Protein AF-A0A370XCF6-F1 (afdb_monomer)

Mean predicted aligned error: 7.12 Å

Foldseek 3Di:
DDDDDDDDDDDPDDDPPPPPPDDPPDDPDPQPFFDVVVVVLVVLQVPDDPPDQAKAKDWPPPDFAWAFAQADQAAQRAALQASQTKTKMKIKGPAQQFFAAQFFWCDPPDFAQADVVCLVVLHARLRGNFKFKFKQFWWQHRSNDIRHGRRGCNNQWGGKFWFAAPDRMIMIMIIHGDSIGGDPPDFKMKMKMWGQTPVRHIYIDIHIHGHDHVDRGQQRQFAALVLAPDAADQDAPPQAWAKDKPPPPPATAWAFFDPDLVQARRFHSFGKTKIKTWNPVQLGQHADQQCADPVRHHPDPVADGRWLAACVQQDFDVHLGAARSRGRNKFKFKQFWWQANVRTIGGGPDGPNNQWTGKGWIQDPVRIIMIMIMHTRSTGTDDDPPDFKMKMKMKGAGSVRHMDIDIDIYGHDPRNGRCVRHHHRDDDD

Solvent-accessible surface area (backbone atoms only — not comparable to full-atom values): 21598 Å² total; per-residue (Å²): 134,83,92,80,89,81,90,89,84,83,80,91,75,82,79,81,77,79,78,78,73,87,66,79,93,71,77,87,65,88,39,90,50,20,57,53,36,50,53,49,50,56,53,56,47,72,70,61,55,96,84,59,64,47,42,47,43,40,67,72,25,63,55,76,66,20,26,33,25,30,20,63,17,38,84,75,42,46,27,61,43,2,16,14,31,31,42,28,38,45,37,33,32,68,36,76,64,43,44,44,34,48,43,20,25,70,49,90,94,46,65,29,48,46,33,65,69,36,32,76,63,58,37,64,14,70,38,32,60,34,41,39,27,33,32,76,48,43,39,19,32,45,72,7,50,72,45,61,49,27,43,33,48,37,4,62,25,34,31,25,16,24,36,47,28,79,75,60,17,36,36,40,35,38,38,23,48,37,35,39,5,40,59,92,85,59,53,64,44,42,41,39,41,38,40,37,38,76,82,71,34,42,25,56,32,75,41,55,33,40,40,40,72,92,38,60,12,17,46,65,74,32,42,52,31,89,67,48,61,79,79,56,49,87,62,67,72,87,65,25,29,54,40,45,66,68,35,61,57,85,81,32,16,37,26,34,14,45,90,60,92,81,35,30,66,68,41,10,7,20,33,33,38,36,42,38,33,32,27,79,77,70,61,35,53,26,30,24,28,36,13,45,44,99,86,73,41,40,92,42,93,89,47,64,73,33,33,32,55,27,67,88,23,42,43,44,96,97,39,90,42,50,60,11,74,28,35,39,22,42,37,28,29,36,76,42,28,38,35,38,51,90,69,49,62,33,59,49,66,43,56,50,38,11,64,25,31,33,22,11,26,35,30,40,83,88,70,31,46,33,42,36,37,30,31,37,42,32,26,15,54,53,70,58,92,91,62,62,62,47,42,41,41,42,21,37,18,30,40,78,62,30,10,16,53,36,76,50,76,32,38,64,37,92,45,50,21,16,47,75,70,35,35,73,44,74,82,86,129

Nearest PDB structures (foldseek):
  2vr3-assembly1_A  TM=1.656E-01  e=4.252E-04  Staphylococcus aureus
  6tpb-assembly1_A  TM=4.721E-01  e=6.795E-01  Pseudomonas fluorescens
  6vft-assembly1_A  TM=1.229E-01  e=3.222E-04  Homo sapiens
  5wtb-assembly4_C  TM=1.420E-01  e=1.847E-02  Staphylococcus aureus subsp. aureus Mu50
  6vfu-assembly2_B-2  TM=9.623E-02  e=3.600E-04  Homo sapiens

Radius of gyration: 21.75 Å; Cα contacts (8 Å, |Δi|>4): 1245; chains: 1; bounding box: 59×74×56 Å

Structure (mmCIF, N/CA/C/O backbone):
data_AF-A0A370XCF6-F1
#
_entry.id   AF-A0A370XCF6-F1
#
loop_
_atom_site.group_PDB
_atom_site.id
_atom_site.type_symbol
_atom_site.label_atom_id
_atom_site.label_alt_id
_atom_site.label_comp_id
_atom_site.label_asym_id
_atom_site.label_entity_id
_atom_site.label_seq_id
_atom_site.pdbx_PDB_ins_code
_atom_site.Cartn_x
_atom_site.Cartn_y
_atom_site.Cartn_z
_atom_site.occupancy
_atom_site.B_iso_or_equiv
_atom_site.auth_seq_id
_atom_site.auth_comp_id
_atom_site.auth_asym_id
_atom_site.auth_atom_id
_atom_site.pdbx_PDB_model_num
ATOM 1 N N . MET A 1 1 ? -35.405 -48.570 -10.529 1.00 32.50 1 MET A N 1
ATOM 2 C CA . MET A 1 1 ? -34.490 -49.672 -10.897 1.00 32.50 1 MET A CA 1
ATOM 3 C C . MET A 1 1 ? -33.506 -49.149 -11.932 1.00 32.50 1 MET A C 1
ATOM 5 O O . MET A 1 1 ? -33.969 -48.695 -12.963 1.00 32.50 1 MET A O 1
ATOM 9 N N . SER A 1 2 ? -32.207 -49.223 -11.607 1.00 31.92 2 SER A N 1
ATOM 10 C CA . SER A 1 2 ? -31.004 -49.101 -12.465 1.00 31.92 2 SER A CA 1
ATOM 11 C C . SER A 1 2 ? -30.822 -47.799 -13.277 1.00 31.92 2 SER A C 1
ATOM 13 O O . SER A 1 2 ? -31.552 -47.568 -14.227 1.00 31.92 2 SER A O 1
ATOM 15 N N . CYS A 1 3 ? -29.972 -46.832 -12.903 1.00 25.83 3 CYS A N 1
ATOM 16 C CA . CYS A 1 3 ? -28.501 -46.822 -12.750 1.00 25.83 3 CYS A CA 1
ATOM 17 C C . CYS A 1 3 ? -27.711 -46.914 -14.078 1.00 25.83 3 CYS A C 1
ATOM 19 O O . CYS A 1 3 ? -27.635 -47.992 -14.666 1.00 25.83 3 CYS A O 1
ATOM 21 N N . LYS A 1 4 ? -27.117 -45.774 -14.494 1.00 31.11 4 LYS A N 1
ATOM 22 C CA . LYS A 1 4 ? -25.750 -45.545 -15.047 1.00 31.11 4 LYS A CA 1
ATOM 23 C C . LYS A 1 4 ? -25.646 -44.051 -15.479 1.00 31.11 4 LYS A C 1
ATOM 25 O O . LYS A 1 4 ? -26.421 -43.650 -16.336 1.00 31.11 4 LYS A O 1
ATOM 30 N N . ASN A 1 5 ? -24.946 -43.128 -14.791 1.00 29.11 5 ASN A N 1
ATOM 31 C CA . ASN A 1 5 ? -23.480 -42.891 -14.711 1.00 29.11 5 ASN A CA 1
ATOM 32 C C . ASN A 1 5 ? -22.819 -42.761 -16.107 1.00 29.11 5 ASN A C 1
ATOM 34 O O . ASN A 1 5 ? -23.040 -43.646 -16.923 1.00 29.11 5 ASN A O 1
ATOM 38 N N . THR A 1 6 ? -21.979 -41.788 -16.499 1.00 29.38 6 THR A N 1
ATOM 39 C CA . THR A 1 6 ? -21.300 -40.612 -15.898 1.00 29.38 6 THR A CA 1
ATOM 40 C C . THR A 1 6 ? -20.616 -39.843 -17.065 1.00 29.38 6 THR A C 1
ATOM 42 O O . THR A 1 6 ? -20.454 -40.408 -18.144 1.00 29.38 6 THR A O 1
ATOM 45 N N . CYS A 1 7 ? -20.099 -38.634 -16.801 1.00 24.84 7 CYS A N 1
ATOM 46 C CA . CYS A 1 7 ? -18.993 -37.940 -17.498 1.00 24.84 7 CYS A CA 1
ATOM 47 C C . CYS A 1 7 ? -19.257 -37.207 -18.828 1.00 24.84 7 CYS A C 1
ATOM 49 O O . CYS A 1 7 ? -19.302 -37.816 -19.893 1.00 24.84 7 CYS A O 1
ATOM 51 N N . ARG A 1 8 ? -19.193 -35.866 -18.771 1.00 26.69 8 ARG A N 1
ATOM 52 C CA . ARG A 1 8 ? -18.144 -35.052 -19.429 1.00 26.69 8 ARG A CA 1
ATOM 53 C C . ARG A 1 8 ? -18.252 -33.588 -18.976 1.00 26.69 8 ARG A C 1
ATOM 55 O O . ARG A 1 8 ? -18.996 -32.802 -19.544 1.00 26.69 8 ARG A O 1
ATOM 62 N N . ALA A 1 9 ? -17.485 -33.247 -17.948 1.00 32.09 9 ALA A N 1
ATOM 63 C CA . ALA A 1 9 ? -17.062 -31.885 -17.653 1.00 32.09 9 ALA A CA 1
ATOM 64 C C . ALA A 1 9 ? -15.545 -31.959 -17.478 1.00 32.09 9 ALA A C 1
ATOM 66 O O . ALA A 1 9 ? -15.084 -32.663 -16.586 1.00 32.09 9 ALA A O 1
ATOM 67 N N . LEU A 1 10 ? -14.784 -31.338 -18.378 1.00 28.09 10 LEU A N 1
ATOM 68 C CA . LEU A 1 10 ? -13.344 -31.133 -18.232 1.00 28.09 10 LEU A CA 1
ATOM 69 C C . LEU A 1 10 ? -12.886 -30.018 -19.183 1.00 28.09 10 LEU A C 1
ATOM 71 O O . LEU A 1 10 ? -13.130 -30.086 -20.385 1.00 28.09 10 LEU A O 1
ATOM 75 N N . LEU A 1 11 ? -12.154 -29.079 -18.578 1.00 27.91 11 LEU A N 1
ATOM 76 C CA . LEU A 1 11 ? -11.027 -28.316 -19.126 1.00 27.91 11 LEU A CA 1
ATOM 77 C C . LEU A 1 11 ? -11.339 -27.159 -20.084 1.00 27.91 11 LEU A C 1
ATOM 79 O O . LEU A 1 11 ? -11.190 -27.267 -21.296 1.00 27.91 11 LEU A O 1
ATOM 83 N N . GLY A 1 12 ? -11.612 -25.995 -19.490 1.00 27.09 12 GLY A N 1
ATOM 84 C CA . GLY A 1 12 ? -11.081 -24.735 -20.009 1.00 27.09 12 GLY A CA 1
ATOM 85 C C . GLY A 1 12 ? -9.611 -24.633 -19.603 1.00 27.09 12 GLY A C 1
ATOM 86 O O . GLY A 1 12 ? -9.305 -24.226 -18.489 1.00 27.09 12 GLY A O 1
ATOM 87 N N . LEU A 1 13 ? -8.723 -25.106 -20.476 1.00 27.28 13 LEU A N 1
ATOM 88 C CA . LEU A 1 13 ? -7.276 -24.966 -20.352 1.00 27.28 13 LEU A CA 1
ATOM 89 C C . LEU A 1 13 ? -6.915 -23.545 -20.817 1.00 27.28 13 LEU A C 1
ATOM 91 O O . LEU A 1 13 ? -6.991 -23.254 -22.011 1.00 27.28 13 LEU A O 1
ATOM 95 N N . SER A 1 14 ? -6.570 -22.649 -19.897 1.00 30.25 14 SER A N 1
ATOM 96 C CA . SER A 1 14 ? -5.941 -21.370 -20.232 1.00 30.25 14 SER A CA 1
ATOM 97 C C . SER A 1 14 ? -4.544 -21.673 -20.775 1.00 30.25 14 SER A C 1
ATOM 99 O O . SER A 1 14 ? -3.682 -22.175 -20.055 1.00 30.25 14 SER A O 1
ATOM 101 N N . LEU A 1 15 ? -4.333 -21.436 -22.071 1.00 27.44 15 LEU A N 1
ATOM 102 C CA . LEU A 1 15 ? -3.012 -21.530 -22.682 1.00 27.44 15 LEU A CA 1
ATOM 103 C C . LEU A 1 15 ? -2.125 -20.422 -22.105 1.00 27.44 15 LEU A C 1
ATOM 105 O O . LEU A 1 15 ? -2.328 -19.247 -22.396 1.00 27.44 15 LEU A O 1
ATOM 109 N N . ILE A 1 16 ? -1.119 -20.817 -21.330 1.00 35.44 16 ILE A N 1
ATOM 110 C CA . ILE A 1 16 ? 0.043 -19.986 -21.024 1.00 35.44 16 ILE A CA 1
ATOM 111 C C . ILE A 1 16 ? 0.828 -19.841 -22.331 1.00 35.44 16 ILE A C 1
ATOM 113 O O . ILE A 1 16 ? 1.534 -20.758 -22.755 1.00 35.44 16 ILE A O 1
ATOM 117 N N . THR A 1 17 ? 0.690 -18.710 -23.014 1.00 31.92 17 THR A N 1
ATOM 118 C CA . THR A 1 17 ? 1.621 -18.337 -24.081 1.00 31.92 17 THR A CA 1
ATOM 119 C C . THR A 1 17 ? 2.907 -17.836 -23.438 1.00 31.92 17 THR A C 1
ATOM 121 O O . THR A 1 17 ? 3.006 -16.672 -23.065 1.00 31.92 17 THR A O 1
ATOM 124 N N . LEU A 1 18 ? 3.912 -18.712 -23.325 1.00 35.50 18 LEU A N 1
ATOM 125 C CA . LEU A 1 18 ? 5.298 -18.275 -23.176 1.00 35.50 18 LEU A CA 1
ATOM 126 C C . LEU A 1 18 ? 5.680 -17.494 -24.438 1.00 35.50 18 LEU A C 1
ATOM 128 O O . LEU A 1 18 ? 6.035 -18.077 -25.464 1.00 35.50 18 LEU A O 1
ATOM 132 N N . ALA A 1 19 ? 5.612 -16.168 -24.375 1.00 30.72 19 ALA A N 1
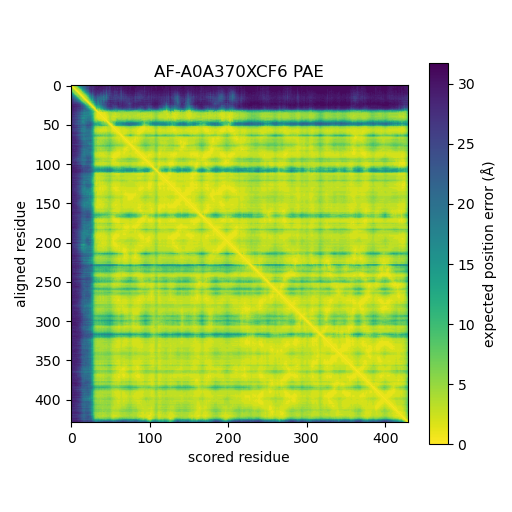ATOM 133 C CA . ALA A 1 19 ? 6.341 -15.336 -25.313 1.00 30.72 19 ALA A CA 1
ATOM 134 C C . ALA A 1 19 ? 7.835 -15.525 -25.013 1.00 30.72 19 ALA A C 1
ATOM 136 O O . ALA A 1 19 ? 8.374 -14.989 -24.046 1.00 30.72 19 ALA A O 1
ATOM 137 N N . CYS A 1 20 ? 8.512 -16.343 -25.820 1.00 26.08 20 CYS A N 1
ATOM 138 C CA . CYS A 1 20 ? 9.967 -16.370 -25.853 1.00 26.08 20 CYS A CA 1
ATOM 139 C C . CYS A 1 20 ? 10.464 -15.024 -26.390 1.00 26.08 20 CYS A C 1
ATOM 141 O O . CYS A 1 20 ? 10.702 -14.869 -27.586 1.00 26.08 20 CYS A O 1
ATOM 143 N N . SER A 1 21 ? 10.650 -14.051 -25.504 1.00 32.09 21 SER A N 1
ATOM 144 C CA . SER A 1 21 ? 11.534 -12.924 -25.766 1.00 32.09 21 SER A CA 1
ATOM 145 C C . SER A 1 21 ? 12.926 -13.505 -25.997 1.00 32.09 21 SER A C 1
ATOM 147 O O . SER A 1 21 ? 13.505 -14.126 -25.104 1.00 32.09 21 SER A O 1
ATOM 149 N N . SER A 1 22 ? 13.439 -13.376 -27.218 1.00 33.47 22 SER A N 1
ATOM 150 C CA . SER A 1 22 ? 14.774 -13.818 -27.609 1.00 33.47 22 SER A CA 1
ATOM 151 C C . SER A 1 22 ? 15.837 -13.039 -26.829 1.00 33.47 22 SER A C 1
ATOM 153 O O . SER A 1 22 ? 16.337 -12.014 -27.288 1.00 33.47 22 SER A O 1
ATOM 155 N N . ALA A 1 23 ? 16.160 -13.520 -25.632 1.00 34.22 23 ALA A N 1
ATOM 156 C CA . ALA A 1 23 ? 17.368 -13.158 -24.916 1.00 34.22 23 ALA A CA 1
ATOM 157 C C . ALA A 1 23 ? 18.551 -13.865 -25.585 1.00 34.22 23 ALA A C 1
ATOM 159 O O . ALA A 1 23 ? 18.466 -15.046 -25.928 1.00 34.22 23 ALA A O 1
ATOM 160 N N . PHE A 1 24 ? 19.639 -13.125 -25.793 1.00 30.97 24 PHE A N 1
ATOM 161 C CA . PHE A 1 24 ? 20.924 -13.683 -26.190 1.00 30.97 24 PHE A CA 1
ATOM 162 C C . PHE A 1 24 ? 21.249 -14.890 -25.299 1.00 30.97 24 PHE A C 1
ATOM 164 O O . PHE A 1 24 ? 21.340 -14.770 -24.080 1.00 30.97 24 PHE A O 1
ATOM 171 N N . ALA A 1 25 ? 21.382 -16.058 -25.927 1.00 32.22 25 ALA A N 1
ATOM 172 C CA . ALA A 1 25 ? 21.822 -17.279 -25.280 1.00 32.22 25 ALA A CA 1
ATOM 173 C C . ALA A 1 25 ? 23.298 -17.123 -24.889 1.00 32.22 25 ALA A C 1
ATOM 175 O O . ALA A 1 25 ? 24.194 -17.276 -25.716 1.00 32.22 25 ALA A O 1
ATOM 176 N N . GLY A 1 26 ? 23.528 -16.777 -23.630 1.00 30.77 26 GLY A N 1
ATOM 177 C CA . GLY A 1 26 ? 24.834 -16.718 -22.994 1.00 30.77 26 GLY A CA 1
ATOM 178 C C . GLY A 1 26 ? 24.616 -16.529 -21.502 1.00 30.77 26 GLY A C 1
ATOM 179 O O . GLY A 1 26 ? 24.301 -15.425 -21.081 1.00 30.77 26 GLY A O 1
ATOM 180 N N . ASP A 1 27 ? 24.733 -17.633 -20.764 1.00 31.02 27 ASP A N 1
ATOM 181 C CA . ASP A 1 27 ? 24.680 -17.753 -19.304 1.00 31.02 27 ASP A CA 1
ATOM 182 C C . ASP A 1 27 ? 23.349 -17.351 -18.644 1.00 31.02 27 ASP A C 1
ATOM 184 O O . ASP A 1 27 ? 23.092 -16.186 -18.359 1.00 31.02 27 ASP A O 1
ATOM 188 N N . LEU A 1 28 ? 22.504 -18.346 -18.329 1.00 36.56 28 LEU A N 1
ATOM 189 C CA . LEU A 1 28 ? 21.502 -18.170 -17.272 1.00 36.56 28 LEU A CA 1
ATOM 190 C C . LEU A 1 28 ? 22.275 -17.918 -15.967 1.00 36.56 28 LEU A C 1
ATOM 192 O O . LEU A 1 28 ? 23.004 -18.818 -15.536 1.00 36.56 28 LEU A O 1
ATOM 196 N N . PRO A 1 29 ? 22.165 -16.733 -15.340 1.00 40.91 29 PRO A N 1
ATOM 197 C CA . PRO A 1 29 ? 22.805 -16.498 -14.060 1.00 40.91 29 PRO A CA 1
ATOM 198 C C . PRO A 1 29 ? 22.211 -17.457 -13.029 1.00 40.91 29 PRO A C 1
ATOM 200 O O . PRO A 1 29 ? 20.997 -17.654 -12.974 1.00 40.91 29 PRO A O 1
ATOM 203 N N . VAL A 1 30 ? 23.067 -18.037 -12.190 1.00 45.75 30 VAL A N 1
ATOM 204 C CA . VAL A 1 30 ? 22.645 -18.642 -10.924 1.00 45.75 30 VAL A CA 1
ATOM 205 C C . VAL A 1 30 ? 22.406 -17.479 -9.958 1.00 45.75 30 VAL A C 1
ATOM 207 O O . VAL A 1 30 ? 23.226 -17.211 -9.083 1.00 45.75 30 VAL A O 1
ATOM 210 N N . ASP A 1 31 ? 21.361 -16.689 -10.197 1.00 61.31 31 ASP A N 1
ATOM 211 C CA . ASP A 1 31 ? 20.986 -15.607 -9.294 1.00 61.31 31 ASP A CA 1
ATOM 212 C C . ASP A 1 31 ? 20.287 -16.197 -8.059 1.00 61.31 31 ASP A C 1
ATOM 214 O O . ASP A 1 31 ? 19.380 -17.026 -8.142 1.00 61.31 31 ASP A O 1
ATOM 218 N N . GLY A 1 32 ? 20.779 -15.836 -6.872 1.00 64.56 32 GLY A N 1
ATOM 219 C CA . GLY A 1 32 ? 20.329 -16.436 -5.612 1.00 64.56 32 GLY A CA 1
ATOM 220 C C . GLY A 1 32 ? 18.859 -16.149 -5.298 1.00 64.56 32 GLY A C 1
ATOM 221 O O . GLY A 1 32 ? 18.241 -16.917 -4.559 1.00 64.56 32 GLY A O 1
ATOM 222 N N . VAL A 1 33 ? 18.302 -15.074 -5.872 1.00 77.81 33 VAL A N 1
ATOM 223 C CA . VAL A 1 33 ? 16.914 -14.629 -5.662 1.00 77.81 33 VAL A CA 1
ATOM 224 C C . VAL A 1 33 ? 16.214 -14.111 -6.925 1.00 77.81 33 VAL A C 1
ATOM 226 O O . VAL A 1 33 ? 15.058 -13.714 -6.822 1.00 77.81 33 VAL A O 1
ATOM 229 N N . GLY A 1 34 ? 16.867 -14.125 -8.091 1.00 83.31 34 GLY A N 1
ATOM 230 C CA . GLY A 1 34 ? 16.337 -13.563 -9.338 1.00 83.31 34 GLY A CA 1
ATOM 231 C C . GLY A 1 34 ? 15.561 -14.566 -10.204 1.00 83.31 34 GLY A C 1
ATOM 232 O O . GLY A 1 34 ? 14.697 -15.308 -9.723 1.00 83.31 34 GLY A O 1
ATOM 233 N N . ARG A 1 35 ? 15.854 -14.621 -11.507 1.00 87.19 35 ARG A N 1
ATOM 234 C CA . ARG A 1 35 ? 15.112 -15.430 -12.487 1.00 87.19 35 ARG A CA 1
ATOM 235 C C . ARG A 1 35 ? 15.110 -16.922 -12.161 1.00 87.19 35 ARG A C 1
ATOM 237 O O . ARG A 1 35 ? 14.079 -17.570 -12.344 1.00 87.19 35 ARG A O 1
ATOM 244 N N . ALA A 1 36 ? 16.229 -17.483 -11.705 1.00 86.62 36 ALA A N 1
ATOM 245 C CA . ALA A 1 36 ? 16.296 -18.899 -11.341 1.00 86.62 36 ALA A CA 1
ATOM 246 C C . ALA A 1 36 ? 15.375 -19.206 -10.151 1.00 86.62 36 ALA A C 1
ATOM 248 O O . ALA A 1 36 ? 14.719 -20.249 -10.116 1.00 86.62 36 ALA A O 1
ATOM 249 N N . THR A 1 37 ? 15.273 -18.264 -9.211 1.00 89.44 37 THR A N 1
ATOM 250 C CA . THR A 1 37 ? 14.343 -18.357 -8.083 1.00 89.44 37 THR A CA 1
ATOM 251 C C . THR A 1 37 ? 12.896 -18.258 -8.538 1.00 89.44 37 THR A C 1
ATOM 253 O O . THR A 1 37 ? 12.097 -19.081 -8.103 1.00 89.44 37 THR A O 1
ATOM 256 N N . LEU A 1 38 ? 12.554 -17.342 -9.449 1.00 89.62 38 LEU A N 1
ATOM 257 C CA . LEU A 1 38 ? 11.206 -17.281 -10.021 1.00 89.62 38 LEU A CA 1
ATOM 258 C C . LEU A 1 38 ? 10.803 -18.621 -10.652 1.00 89.62 38 LEU A C 1
ATOM 260 O O . LEU A 1 38 ? 9.737 -19.140 -10.339 1.00 89.62 38 LEU A O 1
ATOM 264 N N . VAL A 1 39 ? 11.661 -19.212 -11.491 1.00 89.06 39 VAL A N 1
ATOM 265 C CA . VAL A 1 39 ? 11.379 -20.518 -12.116 1.00 89.06 39 VAL A CA 1
ATOM 266 C C . VAL A 1 39 ? 11.145 -21.592 -11.054 1.00 89.06 39 VAL A C 1
ATOM 268 O O . VAL A 1 39 ? 10.137 -22.288 -11.117 1.00 89.06 39 VAL A O 1
ATOM 271 N N . ARG A 1 40 ? 12.012 -21.669 -10.036 1.00 90.50 40 ARG A N 1
ATOM 272 C CA . ARG A 1 40 ? 11.845 -22.614 -8.923 1.00 90.50 40 ARG A CA 1
ATOM 273 C C . ARG A 1 40 ? 10.518 -22.410 -8.190 1.00 90.50 40 ARG A C 1
ATOM 275 O O . ARG A 1 40 ? 9.825 -23.382 -7.937 1.00 90.50 40 ARG A O 1
ATOM 282 N N . LEU A 1 41 ? 10.152 -21.170 -7.863 1.00 90.25 41 LEU A N 1
ATOM 283 C CA . LEU A 1 41 ? 8.898 -20.861 -7.164 1.00 90.25 41 LEU A CA 1
ATOM 284 C C . LEU A 1 41 ? 7.672 -21.267 -7.992 1.00 90.25 41 LEU A C 1
ATOM 286 O O . LEU A 1 41 ? 6.709 -21.807 -7.445 1.00 90.25 41 LEU A O 1
ATOM 290 N N . LEU A 1 42 ? 7.712 -21.036 -9.307 1.00 89.06 42 LEU A N 1
ATOM 291 C CA . LEU A 1 42 ? 6.653 -21.464 -10.217 1.00 89.06 42 LEU A CA 1
ATOM 292 C C . LEU A 1 42 ? 6.562 -22.992 -10.274 1.00 89.06 42 LEU A C 1
ATOM 294 O O . LEU A 1 42 ? 5.460 -23.520 -10.147 1.00 89.06 42 LEU A O 1
ATOM 298 N N . ASP A 1 43 ? 7.683 -23.703 -10.384 1.00 88.56 43 ASP A N 1
ATOM 299 C CA . ASP A 1 43 ? 7.705 -25.170 -10.380 1.00 88.56 43 ASP A CA 1
ATOM 300 C C . ASP A 1 43 ? 7.199 -25.741 -9.043 1.00 88.56 43 ASP A C 1
ATOM 302 O O . ASP A 1 43 ? 6.307 -26.592 -9.030 1.00 88.56 43 ASP A O 1
ATOM 306 N N . ASP A 1 44 ? 7.685 -25.221 -7.912 1.00 85.62 44 ASP A N 1
ATOM 307 C CA . ASP A 1 44 ? 7.286 -25.645 -6.564 1.00 85.62 44 ASP A CA 1
ATOM 308 C C . ASP A 1 44 ? 5.783 -25.441 -6.324 1.00 85.62 44 ASP A C 1
ATOM 310 O O . ASP A 1 44 ? 5.143 -26.255 -5.657 1.00 85.62 44 ASP A O 1
ATOM 314 N N . SER A 1 45 ? 5.181 -24.396 -6.905 1.00 84.50 45 SER A N 1
ATOM 315 C CA . SER A 1 45 ? 3.732 -24.164 -6.823 1.00 84.50 45 SER A CA 1
ATOM 316 C C . SER A 1 45 ? 2.899 -25.257 -7.511 1.00 84.50 45 SER A C 1
ATOM 318 O O . SER A 1 45 ? 1.770 -25.517 -7.097 1.00 84.50 45 SER A O 1
ATOM 320 N N . GLN A 1 46 ? 3.447 -25.936 -8.527 1.00 83.12 46 GLN A N 1
ATOM 321 C CA . GLN A 1 46 ? 2.749 -26.979 -9.292 1.00 83.12 46 GLN A CA 1
ATOM 322 C C . GLN A 1 46 ? 2.816 -28.364 -8.632 1.00 83.12 46 GLN A C 1
ATOM 324 O O . GLN A 1 46 ? 2.019 -29.242 -8.962 1.00 83.12 46 GLN A O 1
ATOM 329 N N . VAL A 1 47 ? 3.772 -28.585 -7.723 1.00 80.12 47 VAL A N 1
ATOM 330 C CA . VAL A 1 47 ? 4.056 -29.903 -7.118 1.00 80.12 47 VAL A CA 1
ATOM 331 C C . VAL A 1 47 ? 3.374 -30.078 -5.749 1.00 80.12 47 VAL A C 1
ATOM 333 O O . VAL A 1 47 ? 3.479 -31.132 -5.122 1.00 80.12 47 VAL A O 1
ATOM 336 N N . GLN A 1 48 ? 2.626 -29.076 -5.285 1.00 78.50 48 GLN A N 1
ATOM 337 C CA . GLN A 1 48 ? 1.941 -29.120 -3.991 1.00 78.50 48 GLN A CA 1
ATOM 338 C C . GLN A 1 48 ? 0.849 -30.191 -3.950 1.00 78.50 48 GLN A C 1
ATOM 340 O O . GLN A 1 48 ? 0.105 -30.411 -4.910 1.00 78.50 48 GLN A O 1
ATOM 345 N N . SER A 1 49 ? 0.750 -30.883 -2.816 1.00 75.19 49 SER A N 1
ATOM 346 C CA . SER A 1 49 ? -0.224 -31.951 -2.633 1.00 75.19 49 SER A CA 1
ATOM 347 C C . SER A 1 49 ? -1.637 -31.388 -2.465 1.00 75.19 49 SER A C 1
ATOM 349 O O . SER A 1 49 ? -1.834 -30.268 -2.004 1.00 75.19 49 SER A O 1
ATOM 351 N N . ALA A 1 50 ? -2.658 -32.195 -2.762 1.00 68.81 50 ALA A N 1
ATOM 352 C CA . ALA A 1 50 ? -4.057 -31.780 -2.606 1.00 68.81 50 ALA A CA 1
ATOM 353 C C . ALA A 1 50 ? -4.459 -31.433 -1.153 1.00 68.81 50 ALA A C 1
ATOM 355 O O . ALA A 1 50 ? -5.507 -30.825 -0.944 1.00 68.81 50 ALA A O 1
ATOM 356 N N . ASN A 1 51 ? -3.650 -31.835 -0.164 1.00 78.31 51 ASN A N 1
ATOM 357 C CA . ASN A 1 51 ? -3.861 -31.523 1.250 1.00 78.31 51 ASN A CA 1
ATOM 358 C C . ASN A 1 51 ? -3.046 -30.308 1.721 1.00 78.31 51 ASN A C 1
ATOM 360 O O . ASN A 1 51 ? -3.252 -29.858 2.848 1.00 78.31 51 ASN A O 1
ATOM 364 N N . ASP A 1 52 ? -2.141 -29.780 0.891 1.00 83.50 52 ASP A N 1
ATOM 365 C CA . ASP A 1 52 ? -1.427 -28.551 1.207 1.00 83.50 52 ASP A CA 1
ATOM 366 C C . ASP A 1 52 ? -2.378 -27.364 1.065 1.00 83.50 52 ASP A C 1
ATOM 368 O O . ASP A 1 52 ? -3.142 -27.237 0.104 1.00 83.50 52 ASP A O 1
ATOM 372 N N . LEU A 1 53 ? -2.340 -26.480 2.057 1.00 89.88 53 LEU A N 1
ATOM 373 C CA . LEU A 1 53 ? -3.098 -25.238 2.070 1.00 89.88 53 LEU A CA 1
ATOM 374 C C . LEU A 1 53 ? -2.140 -24.049 1.920 1.00 89.88 53 LEU A C 1
ATOM 376 O O . LEU A 1 53 ? -2.057 -23.253 2.854 1.00 89.88 53 LEU A O 1
ATOM 380 N N . PRO A 1 54 ? -1.422 -23.889 0.779 1.00 92.62 54 PRO A N 1
ATOM 381 C CA . PRO A 1 54 ? -0.590 -22.706 0.561 1.00 92.62 54 PRO A CA 1
ATOM 382 C C . PRO A 1 54 ? -1.396 -21.425 0.807 1.00 92.62 54 PRO A C 1
ATOM 384 O O . PRO A 1 54 ? -2.636 -21.444 0.655 1.00 92.62 54 PRO A O 1
ATOM 387 N N . PRO A 1 55 ? -0.717 -20.319 1.155 1.00 95.19 55 PRO A N 1
ATOM 388 C CA . PRO A 1 55 ? -1.376 -19.030 1.244 1.00 95.19 55 PRO A CA 1
ATOM 389 C C . PRO A 1 55 ? -2.031 -18.669 -0.095 1.00 95.19 55 PRO A C 1
ATOM 391 O O . PRO A 1 55 ? -1.788 -19.278 -1.132 1.00 95.19 55 PRO A O 1
ATOM 394 N N . ILE A 1 56 ? -2.907 -17.679 -0.079 1.00 95.44 56 ILE A N 1
ATOM 395 C CA . ILE A 1 56 ? -3.382 -17.020 -1.290 1.00 95.44 56 ILE A CA 1
ATOM 396 C C . ILE A 1 56 ? -2.605 -15.718 -1.396 1.00 95.44 56 ILE A C 1
ATOM 398 O O . ILE A 1 56 ? -2.603 -14.955 -0.439 1.00 95.44 56 ILE A O 1
ATOM 402 N N . VAL A 1 57 ? -1.979 -15.464 -2.538 1.00 97.69 57 VAL A N 1
ATOM 403 C CA . VAL A 1 57 ? -1.363 -14.172 -2.859 1.00 97.69 57 VAL A CA 1
ATOM 404 C C . VAL A 1 57 ? -2.267 -13.471 -3.864 1.00 97.69 57 VAL A C 1
ATOM 406 O O . VAL A 1 57 ? -2.783 -14.130 -4.767 1.00 97.69 57 VAL A O 1
ATOM 409 N N . ARG A 1 58 ? -2.493 -12.167 -3.691 1.00 97.62 58 ARG A N 1
ATOM 410 C CA . ARG A 1 58 ? -3.188 -11.322 -4.667 1.00 97.62 58 ARG A CA 1
ATOM 411 C C . ARG A 1 58 ? -2.509 -9.975 -4.805 1.00 97.62 58 ARG A C 1
ATOM 413 O O . ARG A 1 58 ? -2.213 -9.326 -3.804 1.00 97.62 58 ARG A O 1
ATOM 420 N N . ILE A 1 59 ? -2.343 -9.524 -6.036 1.00 97.69 59 ILE A N 1
ATOM 421 C CA . ILE A 1 59 ? -2.016 -8.138 -6.351 1.00 97.69 59 ILE A CA 1
ATOM 422 C C . ILE A 1 59 ? -3.346 -7.378 -6.406 1.00 97.69 59 ILE A C 1
ATOM 424 O O . ILE A 1 59 ? -4.194 -7.654 -7.251 1.00 97.69 59 ILE A O 1
ATOM 428 N N . VAL A 1 60 ? -3.564 -6.452 -5.470 1.00 96.25 60 VAL A N 1
ATOM 429 C CA . VAL A 1 60 ? -4.818 -5.670 -5.365 1.00 96.25 60 VAL A CA 1
ATOM 430 C C . VAL A 1 60 ? -4.669 -4.226 -5.850 1.00 96.25 60 VAL A C 1
ATOM 432 O O . VAL A 1 60 ? -5.650 -3.492 -5.947 1.00 96.25 60 VAL A O 1
ATOM 435 N N . SER A 1 61 ? -3.436 -3.809 -6.120 1.00 95.94 61 SER A N 1
ATOM 436 C CA . SER A 1 61 ? -3.068 -2.578 -6.816 1.00 95.94 61 SER A CA 1
ATOM 437 C C . SER A 1 61 ? -1.689 -2.817 -7.440 1.00 95.94 61 SER A C 1
ATOM 439 O O . SER A 1 61 ? -0.841 -3.398 -6.757 1.00 95.94 61 SER A O 1
ATOM 441 N N . PRO A 1 62 ? -1.427 -2.398 -8.687 1.00 95.50 62 PRO A N 1
ATOM 442 C CA . PRO A 1 62 ? -2.407 -1.948 -9.679 1.00 95.50 62 PRO A CA 1
ATOM 443 C C . PRO A 1 62 ? -3.464 -3.021 -9.993 1.00 95.50 62 PRO A C 1
ATOM 445 O O . PRO A 1 62 ? -3.233 -4.212 -9.773 1.00 95.50 62 PRO A O 1
ATOM 448 N N . LEU A 1 63 ? -4.636 -2.604 -10.475 1.00 91.56 63 LEU A N 1
ATOM 449 C CA . LEU A 1 63 ? -5.673 -3.542 -10.917 1.00 91.56 63 LEU A CA 1
ATOM 450 C C . LEU A 1 63 ? -5.276 -4.228 -12.232 1.00 91.56 63 LEU A C 1
ATOM 452 O O . LEU A 1 63 ? -4.526 -3.688 -13.046 1.00 91.56 63 LEU A O 1
ATOM 456 N N . ALA A 1 64 ? -5.812 -5.430 -12.454 1.00 85.00 64 ALA A N 1
ATOM 457 C CA . ALA A 1 64 ? -5.674 -6.102 -13.740 1.00 85.00 64 ALA A CA 1
ATOM 458 C C . ALA A 1 64 ? -6.238 -5.234 -14.875 1.00 85.00 64 ALA A C 1
ATOM 460 O O . ALA A 1 64 ? -7.245 -4.549 -14.697 1.00 85.00 64 ALA A O 1
ATOM 461 N N . ASP A 1 65 ? -5.570 -5.273 -16.029 1.00 81.44 65 ASP A N 1
ATOM 462 C CA . ASP A 1 65 ? -5.886 -4.498 -17.237 1.00 81.44 65 ASP A CA 1
ATOM 463 C C . ASP A 1 65 ? -5.719 -2.969 -17.113 1.00 81.44 65 ASP A C 1
ATOM 465 O O . ASP A 1 65 ? -5.927 -2.244 -18.093 1.00 81.44 65 ASP A O 1
ATOM 469 N N . SER A 1 66 ? -5.283 -2.462 -15.956 1.00 92.12 66 SER A N 1
ATOM 470 C CA . SER A 1 66 ? -4.866 -1.069 -15.819 1.00 92.12 66 SER A CA 1
ATOM 471 C C . SER A 1 66 ? -3.653 -0.752 -16.695 1.00 92.12 66 SER A C 1
ATOM 473 O O . SER A 1 66 ? -2.837 -1.609 -17.055 1.00 92.12 66 SER A O 1
ATOM 475 N N . SER A 1 67 ? -3.500 0.532 -17.008 1.00 96.44 67 SER A N 1
ATOM 476 C CA . SER A 1 67 ? -2.278 1.075 -17.595 1.00 96.44 67 SER A CA 1
ATOM 477 C C . SER A 1 67 ? -1.519 1.924 -16.581 1.00 96.44 67 SER A C 1
ATOM 479 O O . SER A 1 67 ? -2.109 2.668 -15.799 1.00 96.44 67 SER A O 1
ATOM 481 N N . ILE A 1 68 ? -0.195 1.863 -16.627 1.00 96.75 68 ILE A N 1
ATOM 482 C CA . ILE A 1 68 ? 0.700 2.653 -15.778 1.00 96.75 68 ILE A CA 1
ATOM 483 C C . ILE A 1 68 ? 1.539 3.594 -16.633 1.00 96.75 68 ILE A C 1
ATOM 485 O O . ILE A 1 68 ? 1.831 3.307 -17.792 1.00 96.75 68 ILE A O 1
ATOM 489 N N . ALA A 1 69 ? 1.956 4.727 -16.079 1.00 96.75 69 ALA A N 1
ATOM 490 C CA . ALA A 1 69 ? 2.852 5.622 -16.799 1.00 96.75 69 ALA A CA 1
ATOM 491 C C . ALA A 1 69 ? 4.277 5.049 -16.869 1.00 96.75 69 ALA A C 1
ATOM 493 O O . ALA A 1 69 ? 4.709 4.303 -15.995 1.00 96.75 69 ALA A O 1
ATOM 494 N N . GLY A 1 70 ? 5.044 5.445 -17.886 1.00 95.69 70 GLY A N 1
ATOM 495 C CA . GLY A 1 70 ? 6.402 4.930 -18.089 1.00 95.69 70 GLY A CA 1
ATOM 496 C C . GLY A 1 70 ? 7.488 5.509 -17.171 1.00 95.69 70 GLY A C 1
ATOM 497 O O . GLY A 1 70 ? 8.521 4.872 -16.991 1.00 95.69 70 GLY A O 1
ATOM 498 N N . GLY A 1 71 ? 7.283 6.701 -16.608 1.00 96.62 71 GLY A N 1
ATOM 499 C CA . GLY A 1 71 ? 8.294 7.407 -15.816 1.00 96.62 71 GLY A CA 1
ATOM 500 C C . GLY A 1 71 ? 9.384 8.101 -16.644 1.00 96.62 71 GLY A C 1
ATOM 501 O O . GLY A 1 71 ? 9.471 7.963 -17.867 1.00 96.62 71 GLY A O 1
ATOM 502 N N . THR A 1 72 ? 10.203 8.899 -15.956 1.00 95.88 72 THR A N 1
ATOM 503 C CA . THR A 1 72 ? 11.180 9.824 -16.562 1.00 95.88 72 THR A CA 1
ATOM 504 C C . THR A 1 72 ? 12.636 9.522 -16.221 1.00 95.88 72 THR A C 1
ATOM 506 O O . THR A 1 72 ? 13.523 10.134 -16.819 1.00 95.88 72 THR A O 1
ATOM 509 N N . SER A 1 73 ? 12.910 8.593 -15.301 1.00 95.81 73 SER A N 1
ATOM 510 C CA . SER A 1 73 ? 14.281 8.156 -15.023 1.00 95.81 73 SER A CA 1
ATOM 511 C C . SER A 1 73 ? 14.849 7.441 -16.240 1.00 95.81 73 SER A C 1
ATOM 513 O O . SER A 1 73 ? 14.192 6.614 -16.873 1.00 95.81 73 SER A O 1
ATOM 515 N N . THR A 1 74 ? 16.100 7.746 -16.564 1.00 95.25 74 THR A N 1
ATOM 516 C CA . THR A 1 74 ? 16.857 7.058 -17.611 1.00 95.25 74 THR A CA 1
ATOM 517 C C . THR A 1 74 ? 18.196 6.597 -17.051 1.00 95.25 74 THR A C 1
ATOM 519 O O . THR A 1 74 ? 18.602 6.993 -15.959 1.00 95.25 74 THR A O 1
ATOM 522 N N . HIS A 1 75 ? 18.891 5.718 -17.771 1.00 93.56 75 HIS A N 1
ATOM 523 C CA . HIS A 1 75 ? 20.174 5.198 -17.308 1.00 93.56 75 HIS A CA 1
ATOM 524 C C . HIS A 1 75 ? 21.145 6.350 -16.987 1.00 93.56 75 HIS A C 1
ATOM 526 O O . HIS A 1 75 ? 21.452 7.168 -17.856 1.00 93.56 75 HIS A O 1
ATOM 532 N N . LYS A 1 76 ? 21.636 6.385 -15.739 1.00 93.00 76 LYS A N 1
ATOM 533 C CA . LYS A 1 76 ? 22.518 7.425 -15.164 1.00 93.00 76 LYS A CA 1
ATOM 534 C C . LYS A 1 76 ? 21.887 8.811 -14.978 1.00 93.00 76 LYS A C 1
ATOM 536 O O . LYS A 1 76 ? 22.594 9.735 -14.581 1.00 93.00 76 LYS A O 1
ATOM 541 N N . VAL A 1 77 ? 20.594 8.974 -15.250 1.00 94.50 77 VAL A N 1
ATOM 542 C CA . VAL A 1 77 ? 19.852 10.220 -15.015 1.00 94.50 77 VAL A CA 1
ATOM 543 C C . VAL A 1 77 ? 18.594 9.889 -14.218 1.00 94.50 77 VAL A C 1
ATOM 545 O O . VAL A 1 77 ? 17.570 9.487 -14.771 1.00 94.50 77 VAL A O 1
ATOM 548 N N . GLY A 1 78 ? 18.711 10.037 -12.902 1.00 92.00 78 GLY A N 1
ATOM 549 C CA . GLY A 1 78 ? 17.655 9.746 -11.944 1.00 92.00 78 GLY A CA 1
ATOM 550 C C . GLY A 1 78 ? 16.519 10.773 -11.911 1.00 92.00 78 GLY A C 1
ATOM 551 O O . GLY A 1 78 ? 16.704 11.944 -12.251 1.00 92.00 78 GLY A O 1
ATOM 552 N N . SER A 1 79 ? 15.339 10.327 -11.488 1.00 93.06 79 SER A N 1
ATOM 553 C CA . SER A 1 79 ? 14.146 11.138 -11.255 1.00 93.06 79 SER A CA 1
ATOM 554 C C . SER A 1 79 ? 13.211 10.429 -10.271 1.00 93.06 79 SER A C 1
ATOM 556 O O . SER A 1 79 ? 13.071 9.211 -10.297 1.00 93.06 79 SER A O 1
ATOM 558 N N . PHE A 1 80 ? 12.508 11.190 -9.433 1.00 92.62 80 PHE A N 1
ATOM 559 C CA . PHE A 1 80 ? 11.410 10.658 -8.610 1.00 92.62 80 PHE A CA 1
ATOM 560 C C . PHE A 1 80 ? 10.061 10.662 -9.350 1.00 92.62 80 PHE A C 1
ATOM 562 O O . PHE A 1 80 ? 9.034 10.286 -8.795 1.00 92.62 80 PHE A O 1
ATOM 569 N N . ASN A 1 81 ? 10.038 11.105 -10.610 1.00 93.69 81 ASN A N 1
ATOM 570 C CA . ASN A 1 81 ? 8.864 11.022 -11.477 1.00 93.69 81 ASN A CA 1
ATOM 571 C C . ASN A 1 81 ? 8.885 9.695 -12.246 1.00 93.69 81 ASN A C 1
ATOM 573 O O . ASN A 1 81 ? 9.151 9.686 -13.453 1.00 93.69 81 ASN A O 1
ATOM 577 N N . GLY A 1 82 ? 8.653 8.596 -11.528 1.00 94.62 82 GLY A N 1
ATOM 578 C CA . GLY A 1 82 ? 8.611 7.233 -12.046 1.00 94.62 82 GLY A CA 1
ATOM 579 C C . GLY A 1 82 ? 7.265 6.837 -12.639 1.00 94.62 82 GLY A C 1
ATOM 580 O O . GLY A 1 82 ? 6.466 7.683 -13.065 1.00 94.62 82 GLY A O 1
ATOM 581 N N . THR A 1 83 ? 7.003 5.530 -12.646 1.00 95.75 83 THR A N 1
ATOM 582 C CA . THR A 1 83 ? 5.656 5.009 -12.908 1.00 95.75 83 THR A CA 1
ATOM 583 C C . THR A 1 83 ? 4.652 5.559 -11.896 1.00 95.75 83 THR A C 1
ATOM 585 O O . THR A 1 83 ? 3.523 5.839 -12.281 1.00 95.75 83 THR A O 1
ATOM 588 N N . ASN A 1 84 ? 5.089 5.804 -10.651 1.00 92.56 84 ASN A N 1
ATOM 589 C CA . ASN A 1 84 ? 4.314 6.303 -9.513 1.00 92.56 84 ASN A CA 1
ATOM 590 C C . ASN A 1 84 ? 2.994 5.550 -9.329 1.00 92.56 84 ASN A C 1
ATOM 592 O O . ASN A 1 84 ? 1.988 6.158 -8.974 1.00 92.56 84 ASN A O 1
ATOM 596 N N . MET A 1 85 ? 2.997 4.244 -9.597 1.00 95.31 85 MET A N 1
ATOM 597 C CA . MET A 1 85 ? 1.917 3.346 -9.201 1.00 95.31 85 MET A CA 1
ATOM 598 C C . MET A 1 85 ? 2.097 2.929 -7.736 1.00 95.31 85 MET A C 1
ATOM 600 O O . MET A 1 85 ? 3.209 2.966 -7.206 1.00 95.31 85 MET A O 1
ATOM 604 N N . ALA A 1 86 ? 1.005 2.516 -7.096 1.00 96.00 86 ALA A N 1
ATOM 605 C CA . ALA A 1 86 ? 1.050 1.852 -5.799 1.00 96.00 86 ALA A CA 1
ATOM 606 C C . ALA A 1 86 ? 0.916 0.349 -6.038 1.00 96.00 86 ALA A C 1
ATOM 608 O O . ALA A 1 86 ? -0.042 -0.084 -6.688 1.00 96.00 86 ALA A O 1
ATOM 609 N N . VAL A 1 87 ? 1.870 -0.432 -5.537 1.00 97.81 87 VAL A N 1
ATOM 610 C CA . VAL A 1 87 ? 1.795 -1.892 -5.548 1.00 97.81 87 VAL A CA 1
ATOM 611 C C . VAL A 1 87 ? 1.365 -2.367 -4.172 1.00 97.81 87 VAL A C 1
ATOM 613 O O . VAL A 1 87 ? 2.122 -2.239 -3.210 1.00 97.81 87 VAL A O 1
ATOM 616 N N . ASN A 1 88 ? 0.178 -2.966 -4.111 1.00 98.12 88 ASN A N 1
ATOM 617 C CA . ASN A 1 88 ? -0.373 -3.537 -2.892 1.00 98.12 88 ASN A CA 1
ATOM 618 C C . ASN A 1 88 ? -0.618 -5.026 -3.061 1.00 98.12 88 ASN A C 1
ATOM 620 O O . ASN A 1 88 ? -1.245 -5.466 -4.030 1.00 98.12 88 ASN A O 1
ATOM 624 N N . VAL A 1 89 ? -0.146 -5.791 -2.085 1.00 98.31 89 VAL A N 1
ATOM 625 C CA . VAL A 1 89 ? -0.217 -7.251 -2.084 1.00 98.31 89 VAL A CA 1
ATOM 626 C C . VAL A 1 89 ? -0.997 -7.711 -0.862 1.00 98.31 89 VAL A C 1
ATOM 628 O O . VAL A 1 89 ? -0.667 -7.333 0.258 1.00 98.31 89 VAL A O 1
ATOM 631 N N . GLU A 1 90 ? -1.999 -8.554 -1.087 1.00 97.81 90 GLU A N 1
ATOM 632 C CA . GLU A 1 90 ? -2.717 -9.312 -0.063 1.00 97.81 90 GLU A CA 1
ATOM 633 C C . GLU A 1 90 ? -2.129 -10.727 0.011 1.00 97.81 90 GLU A C 1
ATOM 635 O O . GLU A 1 90 ? -2.061 -11.427 -1.003 1.00 97.81 90 GLU A O 1
ATOM 640 N N . VAL A 1 91 ? -1.747 -11.183 1.204 1.00 97.69 91 VAL A N 1
ATOM 641 C CA . VAL A 1 91 ? -1.357 -12.575 1.453 1.00 97.69 91 VAL A CA 1
ATOM 642 C C . VAL A 1 91 ? -2.237 -13.162 2.550 1.00 97.69 91 VAL A C 1
ATOM 644 O O . VAL A 1 91 ? -2.184 -12.727 3.695 1.00 97.69 91 VAL A O 1
ATOM 647 N N . VAL A 1 92 ? -3.042 -14.170 2.212 1.00 95.88 92 VAL A N 1
ATOM 648 C CA . VAL A 1 92 ? -4.003 -14.807 3.125 1.00 95.88 92 VAL A CA 1
ATOM 649 C C . VAL A 1 92 ? -3.573 -16.237 3.431 1.00 95.88 92 VAL A C 1
ATOM 651 O O . VAL A 1 92 ? -3.632 -17.102 2.554 1.00 95.88 92 VAL A O 1
ATOM 654 N N . THR A 1 93 ? -3.201 -16.537 4.673 1.00 95.12 93 THR A N 1
ATOM 655 C CA . THR A 1 93 ? -3.014 -17.933 5.098 1.00 95.12 93 THR A CA 1
ATOM 656 C C . THR A 1 93 ? -4.374 -18.615 5.242 1.00 95.12 93 THR A C 1
ATOM 658 O O . THR A 1 93 ? -5.380 -17.987 5.572 1.00 95.12 93 THR A O 1
ATOM 661 N N . ARG A 1 94 ? -4.445 -19.917 4.951 1.00 91.88 94 ARG A N 1
ATOM 662 C CA . ARG A 1 94 ? -5.699 -20.697 5.031 1.00 91.88 94 ARG A CA 1
ATOM 663 C C . ARG A 1 94 ? -5.769 -21.604 6.256 1.00 91.88 94 ARG A C 1
ATOM 665 O O . ARG A 1 94 ? -6.792 -22.240 6.502 1.00 91.88 94 ARG A O 1
ATOM 672 N N . ASP A 1 95 ? -4.689 -21.639 7.019 1.00 93.00 95 ASP A N 1
ATOM 673 C CA . ASP A 1 95 ? -4.490 -22.398 8.240 1.00 93.00 95 ASP A CA 1
ATOM 674 C C . ASP A 1 95 ? -3.584 -21.614 9.205 1.00 93.00 95 ASP A C 1
ATOM 676 O O . ASP A 1 95 ? -3.227 -20.466 8.949 1.00 93.00 95 ASP A O 1
ATOM 680 N N . ASN A 1 96 ? -3.226 -22.238 10.330 1.00 91.00 96 ASN A N 1
ATOM 681 C CA . ASN A 1 96 ? -2.404 -21.611 11.368 1.00 91.00 96 ASN A CA 1
ATOM 682 C C . ASN A 1 96 ? -0.903 -21.577 11.021 1.00 91.00 96 ASN A C 1
ATOM 684 O O . ASN A 1 96 ? -0.097 -21.329 11.917 1.00 91.00 96 ASN A O 1
ATOM 688 N N . VAL A 1 97 ? -0.501 -21.893 9.785 1.00 93.44 97 VAL A N 1
ATOM 689 C CA . VAL A 1 97 ? 0.895 -21.726 9.367 1.00 93.44 97 VAL A CA 1
ATOM 690 C C . VAL A 1 97 ? 1.131 -20.230 9.159 1.00 93.44 97 VAL A C 1
ATOM 692 O O . VAL A 1 97 ? 0.470 -19.628 8.312 1.00 93.44 97 VAL A O 1
ATOM 695 N N . PRO A 1 98 ? 2.024 -19.607 9.937 1.00 91.50 98 PRO A N 1
ATOM 696 C CA . PRO A 1 98 ? 2.225 -18.170 9.876 1.00 91.50 98 PRO A CA 1
ATOM 697 C C . PRO A 1 98 ? 3.113 -17.752 8.699 1.00 91.50 98 PRO A C 1
ATOM 699 O O . PRO A 1 98 ? 3.858 -18.542 8.112 1.00 91.50 98 PRO A O 1
ATOM 702 N N . LEU A 1 99 ? 3.076 -16.455 8.405 1.00 96.31 99 LEU A N 1
ATOM 703 C CA . LEU A 1 99 ? 4.069 -15.795 7.565 1.00 96.31 99 LEU A CA 1
ATOM 704 C C . LEU A 1 99 ? 5.192 -15.239 8.450 1.00 96.31 99 LEU A C 1
ATOM 706 O O . LEU A 1 99 ? 4.939 -14.820 9.581 1.00 96.31 99 LEU A O 1
ATOM 710 N N . VAL A 1 100 ? 6.423 -15.224 7.937 1.00 97.06 100 VAL A N 1
ATOM 711 C CA . VAL A 1 100 ? 7.567 -14.572 8.595 1.00 97.06 100 VAL A CA 1
ATOM 712 C C . VAL A 1 100 ? 7.648 -13.140 8.081 1.00 97.06 100 VAL A C 1
ATOM 714 O O . VAL A 1 100 ? 8.075 -12.924 6.946 1.00 97.06 100 VAL A O 1
ATOM 717 N N . VAL A 1 101 ? 7.156 -12.190 8.878 1.00 96.62 101 VAL A N 1
ATOM 718 C CA . VAL A 1 101 ? 7.000 -10.783 8.490 1.00 96.62 101 VAL A CA 1
ATOM 719 C C . VAL A 1 101 ? 7.161 -9.884 9.714 1.00 96.62 101 VAL A C 1
ATOM 721 O O . VAL A 1 101 ? 6.418 -10.021 10.690 1.00 96.62 101 VAL A O 1
ATOM 724 N N . ARG A 1 102 ? 8.078 -8.918 9.636 1.00 94.94 102 ARG A N 1
ATOM 725 C CA . ARG A 1 102 ? 8.079 -7.753 10.522 1.00 94.94 102 ARG A CA 1
ATOM 726 C C . ARG A 1 102 ? 7.079 -6.743 9.978 1.00 94.94 102 ARG A C 1
ATOM 728 O O . ARG A 1 102 ? 7.182 -6.333 8.825 1.00 94.94 102 ARG A O 1
ATOM 735 N N . GLU A 1 103 ? 6.127 -6.346 10.803 1.00 92.06 103 GLU A N 1
ATOM 736 C CA . GLU A 1 103 ? 5.154 -5.305 10.487 1.00 92.06 103 GLU A CA 1
ATOM 737 C C . GLU A 1 103 ? 5.722 -3.926 10.819 1.00 92.06 103 GLU A C 1
ATOM 739 O O . GLU A 1 103 ? 6.362 -3.721 11.858 1.00 92.06 103 GLU A O 1
ATOM 744 N N . ALA A 1 104 ? 5.517 -2.964 9.921 1.00 89.19 104 ALA A N 1
ATOM 745 C CA . ALA A 1 104 ? 6.057 -1.622 10.083 1.00 89.19 104 ALA A CA 1
ATOM 746 C C . ALA A 1 104 ? 5.273 -0.565 9.297 1.00 89.19 104 ALA A C 1
ATOM 748 O O . ALA A 1 104 ? 4.798 -0.796 8.186 1.00 89.19 104 ALA A O 1
ATOM 749 N N . THR A 1 105 ? 5.222 0.631 9.882 1.00 84.31 105 THR A N 1
ATOM 750 C CA . THR A 1 105 ? 4.809 1.891 9.242 1.00 84.31 105 THR A CA 1
ATOM 751 C C . THR A 1 105 ? 6.045 2.675 8.781 1.00 84.31 105 THR A C 1
ATOM 753 O O . THR A 1 105 ? 7.145 2.430 9.277 1.00 84.31 105 THR A O 1
ATOM 756 N N . GLU A 1 106 ? 5.883 3.633 7.869 1.00 80.56 106 GLU A N 1
ATOM 757 C CA . GLU A 1 106 ? 6.947 4.535 7.389 1.00 80.56 106 GLU A CA 1
ATOM 758 C C . GLU A 1 106 ? 7.030 5.827 8.228 1.00 80.56 106 GLU A C 1
ATOM 760 O O . GLU A 1 106 ? 7.144 6.942 7.716 1.00 80.56 106 GLU A O 1
ATOM 765 N N . ALA A 1 107 ? 6.988 5.684 9.556 1.00 69.06 107 ALA A N 1
ATOM 766 C CA . ALA A 1 107 ? 7.057 6.803 10.491 1.00 69.06 107 ALA A CA 1
ATOM 767 C C . ALA A 1 107 ? 8.396 6.813 11.255 1.00 69.06 107 ALA A C 1
ATOM 769 O O . ALA A 1 107 ? 8.754 5.811 11.883 1.00 69.06 107 ALA A O 1
ATOM 770 N N . PRO A 1 108 ? 9.120 7.951 11.316 1.00 65.06 108 PRO A N 1
ATOM 771 C CA . PRO A 1 108 ? 10.353 8.045 12.091 1.00 65.06 108 PRO A CA 1
ATOM 772 C C . PRO A 1 108 ? 10.187 7.527 13.536 1.00 65.06 108 PRO A C 1
ATOM 774 O O . PRO A 1 108 ? 9.184 7.842 14.184 1.00 65.06 108 PRO A O 1
ATOM 777 N N . PRO A 1 109 ? 11.167 6.783 14.086 1.00 62.84 109 PRO A N 1
ATOM 778 C CA . PRO A 1 109 ? 12.486 6.482 13.518 1.00 62.84 109 PRO A CA 1
ATOM 779 C C . PRO A 1 109 ? 12.547 5.201 12.664 1.00 62.84 109 PRO A C 1
ATOM 781 O O . PRO A 1 109 ? 13.633 4.849 12.209 1.00 62.84 109 PRO A O 1
ATOM 784 N N . VAL A 1 110 ? 11.435 4.482 12.482 1.00 65.62 110 VAL A N 1
ATOM 785 C CA . VAL A 1 110 ? 11.393 3.213 11.740 1.00 65.62 110 VAL A CA 1
ATOM 786 C C . VAL A 1 110 ? 10.840 3.491 10.347 1.00 65.62 110 VAL A C 1
ATOM 788 O O . VAL A 1 110 ? 9.656 3.754 10.190 1.00 65.62 110 VAL A O 1
ATOM 791 N N . PHE A 1 111 ? 11.697 3.446 9.333 1.00 75.81 111 PHE A N 1
ATOM 792 C CA . PHE A 1 111 ? 11.287 3.643 7.941 1.00 75.81 111 PHE A CA 1
ATOM 793 C C . PHE A 1 111 ? 10.876 2.315 7.317 1.00 75.81 111 PHE A C 1
ATOM 795 O O . PHE A 1 111 ? 11.610 1.729 6.519 1.00 75.81 111 PHE A O 1
ATOM 802 N N . GLY A 1 112 ? 9.724 1.812 7.766 1.00 88.56 112 GLY A N 1
ATOM 803 C CA . GLY A 1 112 ? 9.048 0.737 7.066 1.00 88.56 112 GLY A CA 1
ATOM 804 C C . GLY A 1 112 ? 9.823 -0.578 7.040 1.00 88.56 112 GLY A C 1
ATOM 805 O O . GLY A 1 112 ? 10.556 -0.891 7.980 1.00 88.56 112 GLY A O 1
ATOM 806 N N . ILE A 1 113 ? 9.637 -1.339 5.962 1.00 92.88 113 ILE A N 1
ATOM 807 C CA . ILE A 1 113 ? 10.312 -2.607 5.631 1.00 92.88 113 ILE A CA 1
ATOM 808 C C . ILE A 1 113 ? 11.182 -2.496 4.366 1.00 92.88 113 ILE A C 1
ATOM 810 O O . ILE A 1 113 ? 11.467 -3.495 3.699 1.00 92.88 113 ILE A O 1
ATOM 814 N N . ARG A 1 114 ? 11.582 -1.270 4.008 1.00 92.81 114 ARG A N 1
ATOM 815 C CA . ARG A 1 114 ? 12.337 -0.985 2.785 1.00 92.81 114 ARG A CA 1
ATOM 816 C C . ARG A 1 114 ? 13.839 -1.135 3.009 1.00 92.81 114 ARG A C 1
ATOM 818 O O . ARG A 1 114 ? 14.417 -0.458 3.856 1.00 92.81 114 ARG A O 1
ATOM 825 N N . HIS A 1 115 ? 14.502 -1.922 2.158 1.00 92.81 115 HIS A N 1
ATOM 826 C CA . HIS A 1 115 ? 15.940 -2.219 2.239 1.00 92.81 115 HIS A CA 1
ATOM 827 C C . HIS A 1 115 ? 16.640 -2.040 0.891 1.00 92.81 115 HIS A C 1
ATOM 829 O O . HIS A 1 115 ? 16.971 -3.000 0.198 1.00 92.81 115 HIS A O 1
ATOM 835 N N . VAL A 1 116 ? 16.910 -0.789 0.504 1.00 89.75 116 VAL A N 1
ATOM 836 C CA . VAL A 1 116 ? 17.526 -0.472 -0.804 1.00 89.75 116 VAL A CA 1
ATOM 837 C C . VAL A 1 116 ? 18.890 -1.150 -0.989 1.00 89.75 116 VAL A C 1
ATOM 839 O O . VAL A 1 116 ? 19.201 -1.608 -2.084 1.00 89.75 116 VAL A O 1
ATOM 842 N N . ASN A 1 117 ? 19.698 -1.272 0.068 1.00 91.69 117 ASN A N 1
ATOM 843 C CA . ASN A 1 117 ? 20.993 -1.952 -0.030 1.00 91.69 117 ASN A CA 1
ATOM 844 C C . ASN A 1 117 ? 20.844 -3.451 -0.327 1.00 91.69 117 ASN A C 1
ATOM 846 O O . ASN A 1 117 ? 21.629 -3.988 -1.103 1.00 91.69 117 ASN A O 1
ATOM 850 N N . ASP A 1 118 ? 19.842 -4.114 0.256 1.00 92.81 118 ASP A N 1
ATOM 851 C CA . ASP A 1 118 ? 19.560 -5.525 -0.016 1.00 92.81 118 ASP A CA 1
ATOM 852 C C . ASP A 1 118 ? 18.945 -5.713 -1.405 1.00 92.81 118 ASP A C 1
ATOM 854 O O . ASP A 1 118 ? 19.318 -6.652 -2.104 1.00 92.81 118 ASP A O 1
ATOM 858 N N . LEU A 1 119 ? 18.103 -4.775 -1.859 1.00 92.25 119 LEU A N 1
ATOM 859 C CA . LEU A 1 119 ? 17.611 -4.731 -3.240 1.00 92.25 119 LEU A CA 1
ATOM 860 C C . LEU A 1 119 ? 18.770 -4.676 -4.248 1.00 92.25 119 LEU A C 1
ATOM 862 O O . LEU A 1 119 ? 18.846 -5.497 -5.157 1.00 92.25 119 LEU A O 1
ATOM 866 N N . LEU A 1 120 ? 19.697 -3.729 -4.072 1.00 90.56 120 LEU A N 1
ATOM 867 C CA . LEU A 1 120 ? 20.849 -3.548 -4.965 1.00 90.56 120 LEU A CA 1
ATOM 868 C C . LEU A 1 120 ? 21.851 -4.709 -4.892 1.00 90.56 120 LEU A C 1
ATOM 870 O O . LEU A 1 120 ? 22.609 -4.927 -5.836 1.00 90.56 120 LEU A O 1
ATOM 874 N N . ALA A 1 121 ? 21.870 -5.441 -3.778 1.00 89.94 121 ALA A N 1
ATOM 875 C CA . ALA A 1 121 ? 22.708 -6.618 -3.581 1.00 89.94 121 ALA A CA 1
ATOM 876 C C . ALA A 1 121 ? 22.042 -7.932 -4.029 1.00 89.94 121 ALA A C 1
ATOM 878 O O . ALA A 1 121 ? 22.642 -8.985 -3.816 1.00 89.94 121 ALA A O 1
ATOM 879 N N . ASP A 1 122 ? 20.837 -7.877 -4.614 1.00 87.12 122 ASP A N 1
ATOM 880 C CA . ASP A 1 122 ? 20.026 -9.045 -4.987 1.00 87.12 122 ASP A CA 1
ATOM 881 C C . ASP A 1 122 ? 19.860 -10.018 -3.802 1.00 87.12 122 ASP A C 1
ATOM 883 O O . ASP A 1 122 ? 20.179 -11.206 -3.862 1.00 87.12 122 ASP A O 1
ATOM 887 N N . LYS A 1 123 ? 19.415 -9.480 -2.661 1.00 90.88 123 LYS A N 1
ATOM 888 C CA . LYS A 1 123 ? 19.133 -10.232 -1.433 1.00 90.88 123 LYS A CA 1
ATOM 889 C C . LYS A 1 123 ? 17.635 -10.225 -1.110 1.00 90.88 123 LYS A C 1
ATOM 891 O O . LYS A 1 123 ? 16.938 -9.272 -1.467 1.00 90.88 123 LYS A O 1
ATOM 896 N N . PRO A 1 124 ? 17.125 -11.255 -0.403 1.00 92.12 124 PRO A N 1
ATOM 897 C CA . PRO A 1 124 ? 15.757 -11.240 0.107 1.00 92.12 124 PRO A CA 1
ATOM 898 C C . PRO A 1 124 ? 15.525 -10.056 1.049 1.00 92.12 124 PRO A C 1
ATOM 900 O O . PRO A 1 124 ? 16.457 -9.607 1.717 1.00 92.12 124 PRO A O 1
ATOM 903 N N . ASN A 1 125 ? 14.272 -9.611 1.158 1.00 95.19 125 ASN A N 1
ATOM 904 C CA . ASN A 1 125 ? 13.898 -8.627 2.167 1.00 95.19 125 ASN A CA 1
ATOM 905 C C . ASN A 1 125 ? 14.056 -9.261 3.565 1.00 95.19 125 ASN A C 1
ATOM 907 O O . ASN A 1 125 ? 13.377 -10.253 3.840 1.00 95.19 125 ASN A O 1
ATOM 911 N N . PRO A 1 126 ? 14.915 -8.732 4.456 1.00 95.25 126 PRO A N 1
ATOM 912 C CA . PRO A 1 126 ? 15.109 -9.313 5.784 1.00 95.25 126 PRO A CA 1
ATOM 913 C C . PRO A 1 126 ? 13.845 -9.243 6.652 1.00 95.25 126 PRO A C 1
ATOM 915 O O . PRO A 1 126 ? 13.667 -10.086 7.525 1.00 95.25 126 PRO A O 1
ATOM 918 N N . ASP A 1 127 ? 12.950 -8.290 6.390 1.00 95.94 127 ASP A N 1
ATOM 919 C CA . ASP A 1 127 ? 11.695 -8.127 7.123 1.00 95.94 127 ASP A CA 1
ATOM 920 C C . ASP A 1 127 ? 10.554 -8.982 6.579 1.00 95.94 127 ASP A C 1
ATOM 922 O O . ASP A 1 127 ? 9.564 -9.190 7.270 1.00 95.94 127 ASP A O 1
ATOM 926 N N . ALA A 1 128 ? 10.678 -9.479 5.352 1.00 96.81 128 ALA A N 1
ATOM 927 C CA . ALA A 1 128 ? 9.694 -10.340 4.710 1.00 96.81 128 ALA A CA 1
ATOM 928 C C . ALA A 1 128 ? 10.413 -11.358 3.809 1.00 96.81 128 ALA A C 1
ATOM 930 O O . ALA A 1 128 ? 10.277 -11.304 2.586 1.00 96.81 128 ALA A O 1
ATOM 931 N N . PRO A 1 129 ? 11.197 -12.295 4.378 1.00 95.44 129 PRO A N 1
ATOM 932 C CA . PRO A 1 129 ? 12.075 -13.177 3.602 1.00 95.44 129 PRO A CA 1
ATOM 933 C C . PRO A 1 129 ? 11.323 -14.128 2.664 1.00 95.44 129 PRO A C 1
ATOM 935 O O . PRO A 1 129 ? 11.917 -14.661 1.730 1.00 95.44 129 PRO A O 1
ATOM 938 N N . GLY A 1 130 ? 10.029 -14.347 2.915 1.00 96.00 130 GLY A N 1
ATOM 939 C CA . GLY A 1 130 ? 9.151 -15.122 2.044 1.00 96.00 130 GLY A CA 1
ATOM 940 C C . GLY A 1 130 ? 8.609 -14.348 0.841 1.00 96.00 130 GLY A C 1
ATOM 941 O O . GLY A 1 130 ? 8.081 -14.990 -0.060 1.00 96.00 130 GLY A O 1
ATOM 942 N N . LEU A 1 131 ? 8.714 -13.014 0.807 1.00 98.06 131 LEU A N 1
ATOM 943 C CA . LEU A 1 131 ? 8.186 -12.176 -0.272 1.00 98.06 131 LEU A CA 1
ATOM 944 C C . LEU A 1 131 ? 9.164 -12.123 -1.452 1.00 98.06 131 LEU A C 1
ATOM 946 O O . LEU A 1 131 ? 10.353 -11.841 -1.286 1.00 98.06 131 LEU A O 1
ATOM 950 N N . TYR A 1 132 ? 8.636 -12.326 -2.657 1.00 97.94 132 TYR A N 1
ATOM 951 C CA . TYR A 1 132 ? 9.368 -12.191 -3.911 1.00 97.94 132 TYR A CA 1
ATOM 952 C C . TYR A 1 132 ? 8.542 -11.407 -4.922 1.00 97.94 132 TYR A C 1
ATOM 954 O O . TYR A 1 132 ? 7.359 -11.691 -5.109 1.00 97.94 132 TYR A O 1
ATOM 962 N N . VAL A 1 133 ? 9.161 -10.434 -5.588 1.00 98.00 133 VAL A N 1
ATOM 963 C CA . VAL A 1 133 ? 8.473 -9.549 -6.538 1.00 98.00 133 VAL A CA 1
ATOM 964 C C . VAL A 1 133 ? 9.337 -9.355 -7.766 1.00 98.00 133 VAL A C 1
ATOM 966 O O . VAL A 1 133 ? 10.482 -8.936 -7.657 1.00 98.00 133 VAL A O 1
ATOM 969 N N . PHE A 1 134 ? 8.790 -9.642 -8.939 1.00 97.62 134 PHE A N 1
ATOM 970 C CA . PHE A 1 134 ? 9.531 -9.645 -10.192 1.00 97.62 134 PHE A CA 1
ATOM 971 C C . PHE A 1 134 ? 8.796 -8.857 -11.262 1.00 97.62 134 PHE A C 1
ATOM 973 O O . PHE A 1 134 ? 7.572 -8.926 -11.359 1.00 97.62 134 PHE A O 1
ATOM 980 N N . PHE A 1 135 ? 9.568 -8.203 -12.122 1.00 97.44 135 PHE A N 1
ATOM 981 C CA . PHE A 1 135 ? 9.092 -7.631 -13.376 1.00 97.44 135 PHE A CA 1
ATOM 982 C C . PHE A 1 135 ? 9.802 -8.323 -14.535 1.00 97.44 135 PHE A C 1
ATOM 984 O O . PHE A 1 135 ? 11.006 -8.568 -14.468 1.00 97.44 135 PHE A O 1
ATOM 991 N N . ASP A 1 136 ? 9.079 -8.628 -15.607 1.00 96.56 136 ASP A N 1
ATOM 992 C CA . ASP A 1 136 ? 9.662 -9.187 -16.837 1.00 96.56 136 ASP A CA 1
ATOM 993 C C . ASP A 1 136 ? 10.431 -8.151 -17.681 1.00 96.56 136 ASP A C 1
ATOM 995 O O . ASP A 1 136 ? 11.100 -8.506 -18.654 1.00 96.56 136 ASP A O 1
ATOM 999 N N . GLN A 1 137 ? 10.381 -6.883 -17.273 1.00 97.38 137 GLN A N 1
ATOM 1000 C CA . GLN A 1 137 ? 11.134 -5.764 -17.828 1.00 97.38 137 GLN A CA 1
ATOM 1001 C C . GLN A 1 137 ? 12.136 -5.228 -16.800 1.00 97.38 137 GLN A C 1
ATOM 1003 O O . GLN A 1 137 ? 11.880 -5.298 -15.596 1.00 97.38 137 GLN A O 1
ATOM 1008 N N . PRO A 1 138 ? 13.272 -4.660 -17.244 1.00 96.69 138 PRO A N 1
ATOM 1009 C CA . PRO A 1 138 ? 14.162 -3.955 -16.336 1.00 96.69 138 PRO A CA 1
ATOM 1010 C C . PRO A 1 138 ? 13.487 -2.683 -15.810 1.00 96.69 138 PRO A C 1
ATOM 1012 O O . PRO A 1 138 ? 12.733 -2.022 -16.530 1.00 96.69 138 PRO A O 1
ATOM 1015 N N . LEU A 1 139 ? 13.821 -2.310 -14.578 1.00 97.56 139 LEU A N 1
ATOM 1016 C CA . LEU A 1 139 ? 13.364 -1.075 -13.945 1.00 97.56 139 LEU A CA 1
ATOM 1017 C C . LEU A 1 139 ? 14.537 -0.115 -13.741 1.00 97.56 139 LEU A C 1
ATOM 1019 O O . LEU A 1 139 ? 15.661 -0.522 -13.453 1.00 97.56 139 LEU A O 1
ATOM 1023 N N . ILE A 1 140 ? 14.283 1.179 -13.907 1.00 97.69 140 ILE A N 1
ATOM 1024 C CA . ILE A 1 140 ? 15.271 2.245 -13.732 1.00 97.69 140 ILE A CA 1
ATOM 1025 C C . ILE A 1 140 ? 14.963 2.961 -12.420 1.00 97.69 140 ILE A C 1
ATOM 1027 O O . ILE A 1 140 ? 13.954 3.657 -12.313 1.00 97.69 140 ILE A O 1
ATOM 1031 N N . MET A 1 141 ? 15.840 2.788 -11.440 1.00 95.44 141 MET A N 1
ATOM 1032 C CA . MET A 1 141 ? 15.738 3.355 -10.099 1.00 95.44 141 MET A CA 1
ATOM 1033 C C . MET A 1 141 ? 15.753 4.895 -10.125 1.00 95.44 141 MET A C 1
ATOM 1035 O O . MET A 1 141 ? 16.225 5.503 -11.094 1.00 95.44 141 MET A O 1
ATOM 1039 N N . PRO A 1 142 ? 15.304 5.561 -9.046 1.00 93.44 142 PRO A N 1
ATOM 1040 C CA . PRO A 1 142 ? 15.305 7.024 -8.961 1.00 93.44 142 PRO A CA 1
ATOM 1041 C C . PRO A 1 142 ? 16.680 7.691 -9.028 1.00 93.44 142 PRO A C 1
ATOM 1043 O O . PRO A 1 142 ? 16.750 8.891 -9.263 1.00 93.44 142 PRO A O 1
ATOM 1046 N N . ASP A 1 143 ? 17.770 6.947 -8.838 1.00 93.56 143 ASP A N 1
ATOM 1047 C CA . ASP A 1 143 ? 19.153 7.412 -9.011 1.00 93.56 143 ASP A CA 1
AT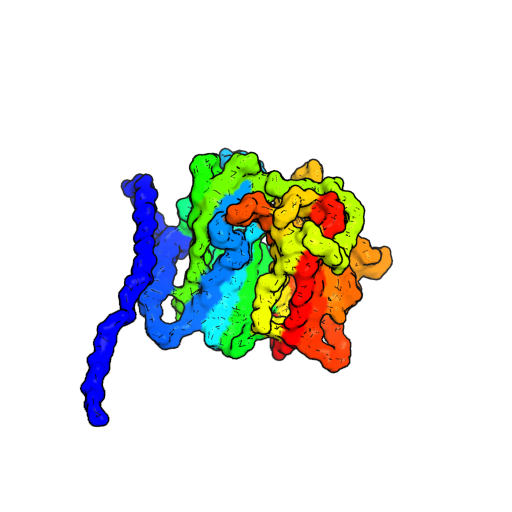OM 1048 C C . ASP A 1 143 ? 19.701 7.162 -10.436 1.00 93.56 143 ASP A C 1
ATOM 1050 O O . ASP A 1 143 ? 20.821 7.561 -10.759 1.00 93.56 143 ASP A O 1
ATOM 1054 N N . GLY A 1 144 ? 18.909 6.535 -11.314 1.00 95.06 144 GLY A N 1
ATOM 1055 C CA . GLY A 1 144 ? 19.290 6.156 -12.675 1.00 95.06 144 GLY A CA 1
ATOM 1056 C C . GLY A 1 144 ? 19.980 4.791 -12.785 1.00 95.06 144 GLY A C 1
ATOM 1057 O O . GLY A 1 144 ? 20.410 4.430 -13.889 1.00 95.06 144 GLY A O 1
ATOM 1058 N N . THR A 1 145 ? 20.099 4.039 -11.686 1.00 95.44 145 THR A N 1
ATOM 1059 C CA . THR A 1 145 ? 20.563 2.645 -11.683 1.00 95.44 145 THR A CA 1
ATOM 1060 C C . THR A 1 145 ? 19.558 1.766 -12.423 1.00 95.44 145 THR A C 1
ATOM 1062 O O . THR A 1 145 ? 18.353 1.896 -12.238 1.00 95.44 145 THR A O 1
ATOM 1065 N N . VAL A 1 146 ? 20.040 0.870 -13.285 1.00 95.75 146 VAL A N 1
ATOM 1066 C CA . VAL A 1 146 ? 19.179 -0.071 -14.016 1.00 95.75 146 VAL A CA 1
ATOM 1067 C C . VAL A 1 146 ? 19.205 -1.413 -13.303 1.00 95.75 146 VAL A C 1
ATOM 1069 O O . VAL A 1 146 ? 20.237 -2.083 -13.284 1.00 95.75 146 VAL A O 1
ATOM 1072 N N . MET A 1 147 ? 18.063 -1.804 -12.756 1.00 94.88 147 MET A N 1
ATOM 1073 C CA . MET A 1 147 ? 17.829 -3.142 -12.236 1.00 94.88 147 MET A CA 1
ATOM 1074 C C . MET A 1 147 ? 17.425 -4.060 -13.397 1.00 94.88 147 MET A C 1
ATOM 1076 O O . MET A 1 147 ? 16.512 -3.711 -14.155 1.00 94.88 147 MET A O 1
ATOM 1080 N N . PRO A 1 148 ? 18.097 -5.207 -13.584 1.00 94.50 148 PRO A N 1
ATOM 1081 C CA . PRO A 1 148 ? 17.728 -6.174 -14.609 1.00 94.50 148 PRO A CA 1
ATOM 1082 C C . PRO A 1 148 ? 16.274 -6.654 -14.498 1.00 94.50 148 PRO A C 1
ATOM 1084 O O . PRO A 1 148 ? 15.658 -6.625 -13.434 1.00 94.50 148 PRO A O 1
ATOM 1087 N N . ALA A 1 149 ? 15.733 -7.148 -15.614 1.00 95.12 149 ALA A N 1
ATOM 1088 C CA . ALA A 1 149 ? 14.490 -7.911 -15.577 1.00 95.12 149 ALA A CA 1
ATOM 1089 C C . ALA A 1 149 ? 14.652 -9.124 -14.646 1.00 95.12 149 ALA A C 1
ATOM 1091 O O . ALA A 1 149 ? 15.711 -9.755 -14.625 1.00 95.12 149 ALA A O 1
ATOM 1092 N N . PHE A 1 150 ? 13.587 -9.461 -13.926 1.00 95.12 150 PHE A N 1
ATOM 1093 C CA . PHE A 1 150 ? 13.524 -10.539 -12.938 1.00 95.12 150 PHE A CA 1
ATOM 1094 C C . PHE A 1 150 ? 14.447 -10.376 -11.717 1.00 95.12 150 PHE A C 1
ATOM 1096 O O . PHE A 1 150 ? 14.670 -11.352 -11.004 1.00 95.12 150 PHE A O 1
ATOM 1103 N N . SER A 1 151 ? 14.937 -9.168 -11.423 1.00 95.00 151 SER A N 1
ATOM 1104 C CA . SER A 1 151 ? 15.447 -8.854 -10.080 1.00 95.00 151 SER A CA 1
ATOM 1105 C C . SER A 1 151 ? 14.330 -8.949 -9.035 1.00 95.00 151 SER A C 1
ATOM 1107 O O . SER A 1 151 ? 13.171 -8.670 -9.350 1.00 95.00 151 SER A O 1
ATOM 1109 N N . ASN A 1 152 ? 14.670 -9.319 -7.795 1.00 95.81 152 ASN A N 1
ATOM 1110 C CA . ASN A 1 152 ? 13.699 -9.387 -6.701 1.00 95.81 152 ASN A CA 1
ATOM 1111 C C . ASN A 1 152 ? 13.483 -8.013 -6.039 1.00 95.81 152 ASN A C 1
ATOM 1113 O O . ASN A 1 152 ? 14.324 -7.535 -5.281 1.00 95.81 152 ASN A O 1
ATOM 1117 N N . PHE A 1 153 ? 12.316 -7.415 -6.263 1.00 97.31 153 PHE A N 1
ATOM 1118 C CA . PHE A 1 153 ? 11.898 -6.121 -5.720 1.00 97.31 153 PHE A CA 1
ATOM 1119 C C . PHE A 1 153 ? 11.217 -6.190 -4.348 1.00 97.31 153 PHE A C 1
ATOM 1121 O O . PHE A 1 153 ? 10.735 -5.171 -3.864 1.00 97.31 153 PHE A O 1
ATOM 1128 N N . ALA A 1 154 ? 11.197 -7.339 -3.666 1.00 96.88 154 ALA A N 1
ATOM 1129 C CA . ALA A 1 154 ? 10.596 -7.444 -2.330 1.00 96.88 154 ALA A CA 1
ATOM 1130 C C . ALA A 1 154 ? 11.174 -6.429 -1.323 1.00 96.88 154 ALA A C 1
ATOM 1132 O O . ALA A 1 154 ? 10.453 -5.900 -0.479 1.00 96.88 154 ALA A O 1
ATOM 1133 N N . SER A 1 155 ? 12.463 -6.105 -1.441 1.00 95.69 155 SER A N 1
ATOM 1134 C CA . SER A 1 155 ? 13.150 -5.109 -0.604 1.00 95.69 155 SER A CA 1
ATOM 1135 C C . SER A 1 155 ? 12.792 -3.651 -0.943 1.00 95.69 155 SER A C 1
ATOM 1137 O O . SER A 1 155 ? 13.255 -2.733 -0.267 1.00 95.69 155 SER A O 1
ATOM 1139 N N . ALA A 1 156 ? 11.978 -3.412 -1.976 1.00 94.81 156 ALA A N 1
ATOM 1140 C CA . ALA A 1 156 ? 11.464 -2.089 -2.326 1.00 94.81 156 ALA A CA 1
ATOM 1141 C C . ALA A 1 156 ? 10.192 -1.710 -1.546 1.00 94.81 156 ALA A C 1
ATOM 1143 O O . ALA A 1 156 ? 9.887 -0.521 -1.451 1.00 94.81 156 ALA A O 1
ATOM 1144 N N . PHE A 1 157 ? 9.487 -2.691 -0.967 1.00 95.81 157 PHE A N 1
ATOM 1145 C CA . PHE A 1 157 ? 8.250 -2.457 -0.224 1.00 95.81 157 PHE A CA 1
ATOM 1146 C C . PHE A 1 157 ? 8.463 -1.555 0.984 1.00 95.81 157 PHE A C 1
ATOM 1148 O O . PHE A 1 157 ? 9.470 -1.643 1.678 1.00 95.81 157 PHE A O 1
ATOM 1155 N N . ASN A 1 158 ? 7.491 -0.680 1.213 1.00 93.62 158 ASN A N 1
ATOM 1156 C CA . ASN A 1 158 ? 7.544 0.362 2.224 1.00 93.62 158 ASN A CA 1
ATOM 1157 C C . ASN A 1 158 ? 6.959 -0.111 3.542 1.00 93.62 158 ASN A C 1
ATOM 1159 O O . ASN A 1 158 ? 7.581 0.017 4.585 1.00 93.62 158 ASN A O 1
ATOM 1163 N N . VAL A 1 159 ? 5.761 -0.679 3.505 1.00 94.00 159 VAL A N 1
ATOM 1164 C CA . VAL A 1 159 ? 4.992 -0.975 4.715 1.00 94.00 159 VAL A CA 1
ATOM 1165 C C . VAL A 1 159 ? 4.417 -2.379 4.671 1.00 94.00 159 VAL A C 1
ATOM 1167 O O . VAL A 1 159 ? 4.160 -2.928 3.597 1.00 94.00 159 VAL A O 1
ATOM 1170 N N . SER A 1 160 ? 4.181 -2.933 5.854 1.00 95.94 160 SER A N 1
ATOM 1171 C CA . SER A 1 160 ? 3.488 -4.204 6.050 1.00 95.94 160 SER A CA 1
ATOM 1172 C C . SER A 1 160 ? 2.640 -4.161 7.313 1.00 95.94 160 SER A C 1
ATOM 1174 O O . SER A 1 160 ? 3.036 -3.581 8.326 1.00 95.94 160 SER A O 1
ATOM 1176 N N . GLY A 1 161 ? 1.467 -4.781 7.250 1.00 95.69 161 GLY A N 1
ATOM 1177 C CA . GLY A 1 161 ? 0.531 -4.843 8.368 1.00 95.69 161 GLY A CA 1
ATOM 1178 C C . GLY A 1 161 ? -0.464 -5.982 8.206 1.00 95.69 161 GLY A C 1
ATOM 1179 O O . GLY A 1 161 ? -0.743 -6.389 7.078 1.00 95.69 161 GLY A O 1
ATOM 1180 N N . SER A 1 162 ? -1.011 -6.493 9.307 1.00 95.56 162 SER A N 1
ATOM 1181 C CA . SER A 1 162 ? -1.915 -7.650 9.265 1.00 95.56 162 SER A CA 1
ATOM 1182 C C . SER A 1 162 ? -3.261 -7.415 9.936 1.00 95.56 162 SER A C 1
ATOM 1184 O O . SER A 1 162 ? -3.430 -6.577 10.823 1.00 95.56 162 SER A O 1
ATOM 1186 N N . ASP A 1 163 ? -4.233 -8.224 9.523 1.00 93.56 163 ASP A N 1
ATOM 1187 C CA . ASP A 1 163 ? -5.535 -8.350 10.160 1.00 93.56 163 ASP A CA 1
ATOM 1188 C C . ASP A 1 163 ? -5.917 -9.819 10.415 1.00 93.56 163 ASP A C 1
ATOM 1190 O O . ASP A 1 163 ? -5.466 -10.767 9.759 1.00 93.56 163 ASP A O 1
ATOM 1194 N N . ASP A 1 164 ? -6.736 -10.015 11.445 1.00 92.62 164 ASP A N 1
ATOM 1195 C CA . ASP A 1 164 ? -7.142 -11.320 11.953 1.00 92.62 164 ASP A CA 1
ATOM 1196 C C . ASP A 1 164 ? -8.405 -11.790 11.227 1.00 92.62 164 ASP A C 1
ATOM 1198 O O . ASP A 1 164 ? -9.547 -11.545 11.645 1.00 92.62 164 ASP A O 1
ATOM 1202 N N . THR A 1 165 ? -8.154 -12.438 10.090 1.00 88.06 165 THR A N 1
ATOM 1203 C CA . THR A 1 165 ? -9.164 -12.996 9.192 1.00 88.06 165 THR A CA 1
ATOM 1204 C C . THR A 1 165 ? -9.954 -14.124 9.867 1.00 88.06 165 THR A C 1
ATOM 1206 O O . THR A 1 165 ? -9.376 -14.948 10.576 1.00 88.06 165 THR A O 1
ATOM 1209 N N . PRO A 1 166 ? -11.278 -14.238 9.637 1.00 84.25 166 PRO A N 1
ATOM 1210 C CA . PRO A 1 166 ? -12.081 -15.285 10.253 1.00 84.25 166 PRO A CA 1
ATOM 1211 C C . PRO A 1 166 ? -11.577 -16.693 9.923 1.00 84.25 166 PRO A C 1
ATOM 1213 O O . PRO A 1 166 ? -11.392 -17.050 8.759 1.00 84.25 166 PRO A O 1
ATOM 1216 N N . GLY A 1 167 ? -11.444 -17.518 10.962 1.00 86.50 167 GLY A N 1
ATOM 1217 C CA . GLY A 1 167 ? -10.934 -18.882 10.857 1.00 86.50 167 GLY A CA 1
ATOM 1218 C C . GLY A 1 167 ? -9.492 -19.001 11.364 1.00 86.50 167 GLY A C 1
ATOM 1219 O O . GLY A 1 167 ? -9.071 -18.194 12.191 1.00 86.50 167 GLY A O 1
ATOM 1220 N N . PRO A 1 168 ? -8.758 -20.045 10.940 1.00 85.81 168 PRO A N 1
ATOM 1221 C CA . PRO A 1 168 ? -7.367 -20.256 11.350 1.00 85.81 168 PRO A CA 1
ATOM 1222 C C . PRO A 1 168 ? -6.367 -19.361 10.596 1.00 85.81 168 PRO A C 1
ATOM 1224 O O . PRO A 1 168 ? -5.218 -19.254 11.004 1.00 85.81 168 PRO A O 1
ATOM 1227 N N . GLY A 1 169 ? -6.797 -18.751 9.489 1.00 90.06 169 GLY A N 1
ATOM 1228 C CA . GLY A 1 169 ? -5.958 -17.926 8.629 1.00 90.06 169 GLY A CA 1
ATOM 1229 C C . GLY A 1 169 ? -5.762 -16.496 9.127 1.00 90.06 169 GLY A C 1
ATOM 1230 O O . GLY A 1 169 ? -6.484 -16.017 10.000 1.00 90.06 169 GLY A O 1
ATOM 1231 N N . ARG A 1 170 ? -4.802 -15.795 8.531 1.00 94.00 170 ARG A N 1
ATOM 1232 C CA . ARG A 1 170 ? -4.494 -14.373 8.738 1.00 94.00 170 ARG A CA 1
ATOM 1233 C C . ARG A 1 170 ? -4.307 -13.703 7.386 1.00 94.00 170 ARG A C 1
ATOM 1235 O O . ARG A 1 170 ? -3.911 -14.378 6.436 1.00 94.00 170 ARG A O 1
ATOM 1242 N N . THR A 1 171 ? -4.574 -12.404 7.308 1.00 96.12 171 THR A N 1
ATOM 1243 C CA . THR A 1 171 ? -4.234 -11.611 6.124 1.00 96.12 171 THR A CA 1
ATOM 1244 C C . THR A 1 171 ? -3.100 -10.668 6.478 1.00 96.12 171 THR A C 1
ATOM 1246 O O . THR A 1 171 ? -3.200 -9.927 7.451 1.00 96.12 171 THR A O 1
ATOM 1249 N N . THR A 1 172 ? -2.039 -10.695 5.681 1.00 97.50 172 THR A N 1
ATOM 1250 C CA . THR A 1 172 ? -0.932 -9.742 5.737 1.00 97.50 172 THR A CA 1
ATOM 1251 C C . THR A 1 172 ? -0.912 -8.949 4.443 1.00 97.50 172 THR A C 1
ATOM 1253 O O . THR A 1 172 ? -1.049 -9.506 3.353 1.00 97.50 172 THR A O 1
ATOM 1256 N N . TRP A 1 173 ? -0.736 -7.644 4.572 1.00 97.81 173 TRP A N 1
ATOM 1257 C CA . TRP A 1 173 ? -0.699 -6.697 3.474 1.00 97.81 173 TRP A CA 1
ATOM 1258 C C . TRP A 1 173 ? 0.690 -6.106 3.338 1.00 97.81 173 TRP A C 1
ATOM 1260 O O . TRP A 1 173 ? 1.384 -5.905 4.336 1.00 97.81 173 TRP A O 1
ATOM 1270 N N . PHE A 1 174 ? 1.057 -5.770 2.109 1.00 97.81 174 PHE A N 1
ATOM 1271 C CA . PHE A 1 174 ? 2.288 -5.063 1.791 1.00 97.81 174 PHE A CA 1
ATOM 1272 C C . PHE A 1 174 ? 1.974 -3.905 0.851 1.00 97.81 174 PHE A C 1
ATOM 1274 O O . PHE A 1 174 ? 1.182 -4.086 -0.072 1.00 97.81 174 PHE A O 1
ATOM 1281 N N . GLY A 1 175 ? 2.602 -2.750 1.066 1.00 96.56 175 GLY A N 1
ATOM 1282 C CA . GLY A 1 175 ? 2.454 -1.567 0.214 1.00 96.56 175 GLY A CA 1
ATOM 1283 C C . GLY A 1 175 ? 3.801 -1.037 -0.265 1.00 96.56 175 GLY A C 1
ATOM 1284 O O . GLY A 1 175 ? 4.759 -0.965 0.511 1.00 96.56 175 GLY A O 1
ATOM 1285 N N . TRP A 1 176 ? 3.876 -0.662 -1.539 1.00 95.44 176 TRP A N 1
ATOM 1286 C CA . TRP A 1 176 ? 5.062 -0.101 -2.185 1.00 95.44 176 TRP A CA 1
ATOM 1287 C C . TRP A 1 176 ? 4.679 1.070 -3.094 1.00 95.44 176 TRP A C 1
ATOM 1289 O O . TRP A 1 176 ? 3.863 0.917 -4.004 1.00 95.44 176 TRP A O 1
ATOM 1299 N N . HIS A 1 177 ? 5.299 2.234 -2.890 1.00 92.00 177 HIS A N 1
ATOM 1300 C CA . HIS A 1 177 ? 5.273 3.316 -3.875 1.00 92.00 177 HIS A CA 1
ATOM 1301 C C . HIS A 1 177 ? 6.353 3.074 -4.945 1.00 92.00 177 HIS A C 1
ATOM 1303 O O . HIS A 1 177 ? 7.543 2.998 -4.639 1.00 92.00 177 HIS A O 1
ATOM 1309 N N . VAL A 1 178 ? 5.982 2.985 -6.219 1.00 95.12 178 VAL A N 1
ATOM 1310 C CA . VAL A 1 178 ? 6.951 2.687 -7.288 1.00 95.12 178 VAL A CA 1
ATOM 1311 C C . VAL A 1 178 ? 7.482 3.982 -7.904 1.00 95.12 178 VAL A C 1
ATOM 1313 O O . VAL A 1 178 ? 6.794 4.628 -8.690 1.00 95.12 178 VAL A O 1
ATOM 1316 N N . LEU A 1 179 ? 8.722 4.369 -7.590 1.00 94.25 179 LEU A N 1
ATOM 1317 C CA . LEU A 1 179 ? 9.393 5.543 -8.199 1.00 94.25 179 LEU A CA 1
ATOM 1318 C C . LEU A 1 179 ? 10.255 5.160 -9.401 1.00 94.25 179 LEU A C 1
ATOM 1320 O O . LEU A 1 179 ? 10.826 6.009 -10.088 1.00 94.25 179 LEU A O 1
ATOM 1324 N N . GLU A 1 180 ? 10.378 3.868 -9.640 1.00 96.75 180 GLU A N 1
ATOM 1325 C CA . GLU A 1 180 ? 11.117 3.294 -10.734 1.00 96.75 180 GLU A CA 1
ATOM 1326 C C . GLU A 1 180 ? 10.434 3.645 -12.061 1.00 96.75 180 GLU A C 1
ATOM 1328 O O . GLU A 1 180 ? 9.211 3.773 -12.151 1.00 96.75 180 GLU A O 1
ATOM 1333 N N . SER A 1 181 ? 11.236 3.831 -13.106 1.00 98.06 181 SER A N 1
ATOM 1334 C CA . SER A 1 181 ? 10.769 4.062 -14.476 1.00 98.06 181 SER A CA 1
ATOM 1335 C C . SER A 1 181 ? 11.004 2.837 -15.351 1.00 98.06 181 SER A C 1
ATOM 1337 O O . SER A 1 181 ? 11.905 2.038 -15.107 1.00 98.06 181 SER A O 1
ATOM 1339 N N . LEU A 1 182 ? 10.225 2.726 -16.419 1.00 97.75 182 LEU A N 1
ATOM 1340 C CA . LEU A 1 182 ? 10.373 1.710 -17.452 1.00 97.75 182 LEU A CA 1
ATOM 1341 C C . LEU A 1 182 ? 11.183 2.269 -18.633 1.00 97.75 182 LEU A C 1
ATOM 1343 O O . LEU A 1 182 ? 10.966 3.419 -19.036 1.00 97.75 182 LEU A O 1
ATOM 1347 N N . PRO A 1 183 ? 12.039 1.460 -19.286 1.00 96.00 183 PRO A N 1
ATOM 1348 C CA . PRO A 1 183 ? 12.733 1.862 -20.510 1.00 96.00 183 PRO A CA 1
ATOM 1349 C C . PRO A 1 183 ? 11.758 2.407 -21.556 1.00 96.00 183 PRO A C 1
ATOM 1351 O O . PRO A 1 183 ? 10.666 1.862 -21.701 1.00 96.00 183 PRO A O 1
ATOM 1354 N N . ALA A 1 184 ? 12.148 3.434 -22.317 1.00 92.31 184 ALA A N 1
ATOM 1355 C CA . ALA A 1 184 ? 11.252 4.199 -23.200 1.00 92.31 184 ALA A CA 1
ATOM 1356 C C . ALA A 1 184 ? 10.447 3.365 -24.223 1.00 92.31 184 ALA A C 1
ATOM 1358 O O . ALA A 1 184 ? 9.357 3.772 -24.612 1.00 92.31 184 ALA A O 1
ATOM 1359 N N . GLY A 1 185 ? 10.962 2.206 -24.649 1.00 91.31 185 GLY A N 1
ATOM 1360 C CA . GLY A 1 185 ? 10.296 1.321 -25.614 1.00 91.31 185 GLY A CA 1
ATOM 1361 C C . GLY A 1 185 ? 9.253 0.370 -25.018 1.00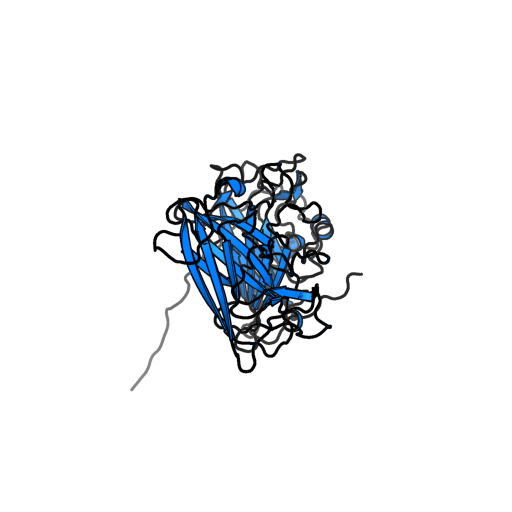 91.31 185 GLY A C 1
ATOM 1362 O O . GLY A 1 185 ? 8.494 -0.230 -25.773 1.00 91.31 185 GLY A O 1
ATOM 1363 N N . THR A 1 186 ? 9.198 0.232 -23.692 1.00 96.06 186 THR A N 1
ATOM 1364 C CA . THR A 1 186 ? 8.319 -0.732 -23.012 1.00 96.06 186 THR A CA 1
ATOM 1365 C C . THR A 1 186 ? 6.854 -0.348 -23.198 1.00 96.06 186 THR A C 1
ATOM 1367 O O . THR A 1 186 ? 6.484 0.779 -22.850 1.00 96.06 186 THR A O 1
ATOM 1370 N N . GLN A 1 187 ? 6.058 -1.273 -23.740 1.00 95.81 187 GLN A N 1
ATOM 1371 C CA . GLN A 1 187 ? 4.612 -1.118 -23.960 1.00 95.81 187 GLN A CA 1
ATOM 1372 C C . GLN A 1 187 ? 3.776 -1.913 -22.961 1.00 95.81 187 GLN A C 1
ATOM 1374 O O . GLN A 1 187 ? 2.666 -1.509 -22.644 1.00 95.81 187 GLN A O 1
ATOM 1379 N N . GLU A 1 188 ? 4.319 -3.019 -22.462 1.00 95.81 188 GLU A N 1
ATOM 1380 C CA . GLU A 1 188 ? 3.661 -3.921 -21.526 1.00 95.81 188 GLU A CA 1
ATOM 1381 C C . GLU A 1 188 ? 4.692 -4.398 -20.506 1.00 95.81 188 GLU A C 1
ATOM 1383 O O . GLU A 1 188 ? 5.890 -4.480 -20.808 1.00 95.81 188 GLU A O 1
ATOM 1388 N N . VAL A 1 189 ? 4.226 -4.702 -19.301 1.00 95.88 189 VAL A N 1
ATOM 1389 C CA . VAL A 1 189 ? 5.030 -5.305 -18.243 1.00 95.88 189 VAL A CA 1
ATOM 1390 C C . VAL A 1 189 ? 4.190 -6.327 -17.486 1.00 95.88 189 VAL A C 1
ATOM 1392 O O . VAL A 1 189 ? 3.022 -6.091 -17.177 1.00 95.88 189 VAL A O 1
ATOM 1395 N N . THR A 1 190 ? 4.791 -7.466 -17.173 1.00 96.75 190 THR A N 1
ATOM 1396 C CA . THR A 1 190 ? 4.223 -8.468 -16.275 1.00 96.75 190 THR A CA 1
ATOM 1397 C C . THR A 1 190 ? 4.895 -8.343 -14.921 1.00 96.75 190 THR A C 1
ATOM 1399 O O . THR A 1 190 ? 6.113 -8.500 -14.808 1.00 96.75 190 THR A O 1
ATOM 1402 N N . MET A 1 191 ? 4.096 -8.109 -13.885 1.00 97.69 191 MET A N 1
ATOM 1403 C CA . MET A 1 191 ? 4.542 -8.191 -12.500 1.00 97.69 191 MET A CA 1
ATOM 1404 C C . MET A 1 191 ? 4.109 -9.533 -11.916 1.00 97.69 191 MET A C 1
ATOM 1406 O O . MET A 1 191 ? 2.943 -9.911 -12.006 1.00 97.69 191 MET A O 1
ATOM 1410 N N . THR A 1 192 ? 5.051 -10.256 -11.317 1.00 97.88 192 THR A N 1
ATOM 1411 C CA . THR A 1 192 ? 4.793 -11.499 -10.580 1.00 97.88 192 THR A CA 1
ATOM 1412 C C . THR A 1 192 ? 5.121 -11.283 -9.117 1.00 97.88 192 THR A C 1
ATOM 1414 O O . THR A 1 192 ? 6.232 -10.864 -8.796 1.00 97.88 192 THR A O 1
ATOM 1417 N N . VAL A 1 193 ? 4.186 -11.612 -8.235 1.00 98.25 193 VAL A N 1
ATOM 1418 C CA . VAL A 1 193 ? 4.411 -11.617 -6.789 1.00 98.25 193 VAL A CA 1
ATOM 1419 C C . VAL A 1 193 ? 4.256 -13.038 -6.292 1.00 98.25 193 VAL A C 1
ATOM 1421 O O . VAL A 1 193 ? 3.255 -13.682 -6.584 1.00 98.25 193 VAL A O 1
ATOM 1424 N N . ALA A 1 194 ? 5.224 -13.523 -5.527 1.00 97.88 194 ALA A N 1
ATOM 1425 C CA . ALA A 1 194 ? 5.156 -14.811 -4.863 1.00 97.88 194 ALA A CA 1
ATOM 1426 C C . ALA A 1 194 ? 5.419 -14.658 -3.365 1.00 97.88 194 ALA A C 1
ATOM 1428 O O . ALA A 1 194 ? 6.147 -13.763 -2.932 1.00 97.88 194 ALA A O 1
ATOM 1429 N N . PHE A 1 195 ? 4.835 -15.558 -2.579 1.00 97.75 195 PHE A N 1
ATOM 1430 C CA . PHE A 1 195 ? 5.097 -15.666 -1.155 1.00 97.75 195 PHE A CA 1
ATOM 1431 C C . PHE A 1 195 ? 5.371 -17.116 -0.760 1.00 97.75 195 PHE A C 1
ATOM 1433 O O . PHE A 1 195 ? 4.645 -18.027 -1.169 1.00 97.75 195 PHE A O 1
ATOM 1440 N N . VAL A 1 196 ? 6.403 -17.311 0.058 1.00 96.25 196 VAL A N 1
ATOM 1441 C CA . VAL A 1 196 ? 6.756 -18.586 0.689 1.00 96.25 196 VAL A CA 1
ATOM 1442 C C . VAL A 1 196 ? 6.445 -18.502 2.180 1.00 96.25 196 VAL A C 1
ATOM 1444 O O . VAL A 1 196 ? 7.024 -17.679 2.890 1.00 96.25 196 VAL A O 1
ATOM 1447 N N . ASP A 1 197 ? 5.520 -19.326 2.665 1.00 95.31 197 ASP A N 1
ATOM 1448 C CA . ASP A 1 197 ? 5.173 -19.347 4.091 1.00 95.31 197 ASP A CA 1
ATOM 1449 C C . ASP A 1 197 ? 6.191 -20.122 4.948 1.00 95.31 197 ASP A C 1
ATOM 1451 O O . ASP A 1 197 ? 7.155 -20.706 4.445 1.00 95.31 197 ASP A O 1
ATOM 1455 N N . SER A 1 198 ? 5.985 -20.156 6.270 1.00 94.44 198 SER A N 1
ATOM 1456 C CA . SER A 1 198 ? 6.913 -20.837 7.183 1.00 94.44 198 SER A CA 1
ATOM 1457 C C . SER A 1 198 ? 6.930 -22.367 7.043 1.00 94.44 198 SER A C 1
ATOM 1459 O O . SER A 1 198 ? 7.754 -23.019 7.681 1.00 94.44 198 SER A O 1
ATOM 1461 N N . ALA A 1 199 ? 6.016 -22.954 6.264 1.00 93.00 199 ALA A N 1
ATOM 1462 C CA . ALA A 1 199 ? 6.004 -24.373 5.910 1.00 93.00 199 ALA A CA 1
ATOM 1463 C C . ALA A 1 199 ? 6.591 -24.628 4.509 1.00 93.00 199 ALA A C 1
ATOM 1465 O O . ALA A 1 199 ? 6.479 -25.741 3.997 1.00 93.00 199 ALA A O 1
ATOM 1466 N N . HIS A 1 200 ? 7.228 -23.619 3.905 1.00 92.44 200 HIS A N 1
ATOM 1467 C CA . HIS A 1 200 ? 7.808 -23.659 2.562 1.00 92.44 200 HIS A CA 1
ATOM 1468 C C . HIS A 1 200 ? 6.788 -23.871 1.438 1.00 92.44 200 HIS A C 1
ATOM 1470 O O . HIS A 1 200 ? 7.145 -24.315 0.346 1.00 92.44 200 HIS A O 1
ATOM 1476 N N . ARG A 1 201 ? 5.516 -23.537 1.675 1.00 94.44 201 ARG A N 1
ATOM 1477 C CA . ARG A 1 201 ? 4.488 -23.572 0.634 1.00 94.44 201 ARG A CA 1
ATOM 1478 C C . ARG A 1 201 ? 4.515 -22.261 -0.130 1.00 94.44 201 ARG A C 1
ATOM 1480 O O . ARG A 1 201 ? 4.622 -21.188 0.461 1.00 94.44 201 ARG A O 1
ATOM 1487 N N . VAL A 1 202 ? 4.393 -22.366 -1.445 1.00 94.69 202 VAL A N 1
ATOM 1488 C CA . VAL A 1 202 ? 4.504 -21.242 -2.374 1.00 94.69 202 VAL A CA 1
ATOM 1489 C C . VAL A 1 202 ? 3.132 -20.894 -2.928 1.00 94.69 202 VAL A C 1
ATOM 1491 O O . VAL A 1 202 ? 2.399 -21.769 -3.384 1.00 94.69 202 VAL A O 1
ATOM 1494 N N . ALA A 1 203 ? 2.804 -19.614 -2.949 1.00 95.75 203 ALA A N 1
ATOM 1495 C CA . ALA A 1 203 ? 1.713 -19.097 -3.756 1.00 95.75 203 ALA A CA 1
ATOM 1496 C C . ALA A 1 203 ? 2.183 -17.874 -4.523 1.00 95.75 203 ALA A C 1
ATOM 1498 O O . ALA A 1 203 ? 3.136 -17.213 -4.114 1.00 95.75 203 ALA A O 1
ATOM 1499 N N . PHE A 1 204 ? 1.526 -17.583 -5.636 1.00 96.94 204 PHE A N 1
ATOM 1500 C CA . PHE A 1 204 ? 1.861 -16.429 -6.447 1.00 96.94 204 PHE A CA 1
ATOM 1501 C C . PHE A 1 204 ? 0.621 -15.847 -7.113 1.00 96.94 204 PHE A C 1
ATOM 1503 O O . PHE A 1 204 ? -0.409 -16.513 -7.224 1.00 96.94 204 PHE A O 1
ATOM 1510 N N . ASP A 1 205 ? 0.767 -14.612 -7.563 1.00 97.81 205 ASP A N 1
ATOM 1511 C CA . ASP A 1 205 ? -0.160 -13.924 -8.442 1.00 97.81 205 ASP A CA 1
ATOM 1512 C C . ASP A 1 205 ? 0.617 -13.179 -9.532 1.00 97.81 205 ASP A C 1
ATOM 1514 O O . ASP A 1 205 ? 1.814 -12.890 -9.386 1.00 97.81 205 ASP A O 1
ATOM 1518 N N . GLN A 1 206 ? -0.059 -12.887 -10.636 1.00 96.50 206 GLN A N 1
ATOM 1519 C CA . GLN A 1 206 ? 0.501 -12.148 -11.758 1.00 96.50 206 GLN A CA 1
ATOM 1520 C C . GLN A 1 206 ? -0.487 -11.109 -12.259 1.00 96.50 206 GLN A C 1
ATOM 1522 O O . GLN A 1 206 ? -1.675 -11.383 -12.414 1.00 96.50 206 GLN A O 1
ATOM 1527 N N . VAL A 1 207 ? 0.037 -9.935 -12.592 1.00 96.00 207 VAL A N 1
ATOM 1528 C CA . VAL A 1 207 ? -0.717 -8.908 -13.301 1.00 96.00 207 VAL A CA 1
ATOM 1529 C C . VAL A 1 207 ? 0.042 -8.480 -14.549 1.00 96.00 207 VAL A C 1
ATOM 1531 O O . VAL A 1 207 ? 1.267 -8.328 -14.533 1.00 96.00 207 VAL A O 1
ATOM 1534 N N . HIS A 1 208 ? -0.702 -8.293 -15.633 1.00 95.25 208 HIS A N 1
ATOM 1535 C CA . HIS A 1 208 ? -0.206 -7.735 -16.882 1.00 95.25 208 HIS A CA 1
ATOM 1536 C C . HIS A 1 208 ? -0.681 -6.291 -16.980 1.00 95.25 208 HIS A C 1
ATOM 1538 O O . HIS A 1 208 ? -1.868 -6.014 -16.809 1.00 95.25 208 HIS A O 1
ATOM 1544 N N . LEU A 1 209 ? 0.253 -5.379 -17.225 1.00 95.12 209 LEU A N 1
ATOM 1545 C CA . LEU A 1 209 ? 0.004 -3.946 -17.220 1.00 95.12 209 LEU A CA 1
ATOM 1546 C C . LEU A 1 209 ? 0.412 -3.358 -18.559 1.00 95.12 209 LEU A C 1
ATOM 1548 O O . LEU A 1 209 ? 1.516 -3.604 -19.054 1.00 95.12 209 LEU A O 1
ATOM 1552 N N . ASN A 1 210 ? -0.461 -2.519 -19.102 1.00 95.88 210 ASN A N 1
ATOM 1553 C CA . ASN A 1 210 ? -0.124 -1.679 -20.239 1.00 95.88 210 ASN A CA 1
ATOM 1554 C C . ASN A 1 210 ? 0.701 -0.478 -19.768 1.00 95.88 210 ASN A C 1
ATOM 1556 O O . ASN A 1 210 ? 0.549 0.005 -18.646 1.00 95.88 210 ASN A O 1
ATOM 1560 N N . VAL A 1 211 ? 1.553 0.054 -20.637 1.00 96.31 211 VAL A N 1
ATOM 1561 C CA . VAL A 1 211 ? 2.330 1.261 -20.354 1.00 96.31 211 VAL A CA 1
ATOM 1562 C C . VAL A 1 211 ? 1.758 2.430 -21.147 1.00 96.31 211 VAL A C 1
ATOM 1564 O O . VAL A 1 211 ? 1.981 2.560 -22.351 1.00 96.31 211 VAL A O 1
ATOM 1567 N N . ASP A 1 212 ? 1.053 3.322 -20.458 1.00 94.38 212 ASP A N 1
ATOM 1568 C CA . ASP A 1 212 ? 0.554 4.564 -21.033 1.00 94.38 212 ASP A CA 1
ATOM 1569 C C . ASP A 1 212 ? 1.700 5.577 -21.190 1.00 94.38 212 ASP A C 1
ATOM 1571 O O . ASP A 1 212 ? 2.233 6.141 -20.230 1.00 94.38 212 ASP A O 1
ATOM 1575 N N . ARG A 1 213 ? 2.086 5.820 -22.445 1.00 92.25 213 ARG A N 1
ATOM 1576 C CA . ARG A 1 213 ? 3.120 6.795 -22.826 1.00 92.25 213 ARG A CA 1
ATOM 1577 C C . ARG A 1 213 ? 2.563 8.168 -23.189 1.00 92.25 213 ARG A C 1
ATOM 1579 O O . ARG A 1 213 ? 3.333 9.055 -23.554 1.00 92.25 213 ARG A O 1
ATOM 1586 N N . THR A 1 214 ? 1.251 8.377 -23.094 1.00 89.75 214 THR A N 1
ATOM 1587 C CA . THR A 1 214 ? 0.640 9.697 -23.306 1.00 89.75 214 THR A CA 1
ATOM 1588 C C . THR A 1 214 ? 1.005 10.679 -22.191 1.00 89.75 214 THR A C 1
ATOM 1590 O O . THR A 1 214 ? 0.972 11.895 -22.401 1.00 89.75 214 THR A O 1
ATOM 1593 N N . LYS A 1 215 ? 1.409 10.164 -21.021 1.00 86.69 215 LYS A N 1
ATOM 1594 C CA . LYS A 1 215 ? 1.953 10.927 -19.893 1.00 86.69 215 LYS A CA 1
ATOM 1595 C C . LYS A 1 215 ? 3.388 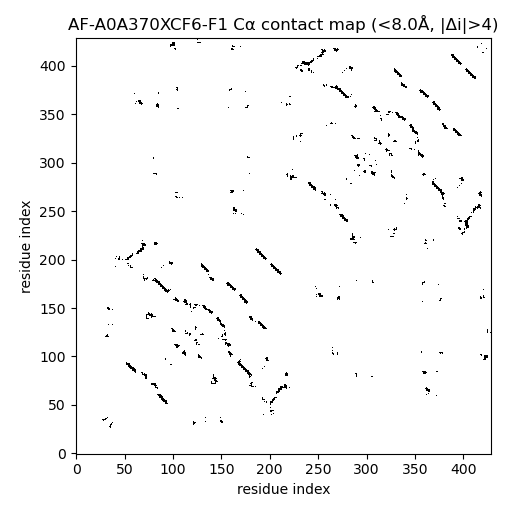10.513 -19.586 1.00 86.69 215 LYS A C 1
ATOM 1597 O O . LYS A 1 215 ? 3.797 9.377 -19.795 1.00 86.69 215 LYS A O 1
ATOM 1602 N N . SER A 1 216 ? 4.159 11.466 -19.068 1.00 87.62 216 SER A N 1
ATOM 1603 C CA . SER A 1 216 ? 5.583 11.275 -18.780 1.00 87.62 216 SER A CA 1
ATOM 1604 C C . SER A 1 216 ? 5.856 10.466 -17.508 1.00 87.62 216 SER A C 1
ATOM 1606 O O . SER A 1 216 ? 6.909 9.855 -17.398 1.00 87.62 216 SER A O 1
ATOM 1608 N N . SER A 1 217 ? 4.944 10.472 -16.535 1.00 93.94 217 SER A N 1
ATOM 1609 C CA . SER A 1 217 ? 5.088 9.802 -15.233 1.00 93.94 217 SER A CA 1
ATOM 1610 C C . SER A 1 217 ? 3.727 9.638 -14.568 1.00 93.94 217 SER A C 1
ATOM 1612 O O . SER A 1 217 ? 2.775 10.316 -14.965 1.00 93.94 217 SER A O 1
ATOM 1614 N N . GLY A 1 218 ? 3.631 8.812 -13.524 1.00 90.75 218 GLY A N 1
ATOM 1615 C CA . GLY A 1 218 ? 2.367 8.675 -12.794 1.00 90.75 218 GLY A CA 1
ATOM 1616 C C . GLY A 1 218 ? 2.002 9.933 -12.010 1.00 90.75 218 GLY A C 1
ATOM 1617 O O . GLY A 1 218 ? 0.825 10.197 -11.791 1.00 90.75 218 GLY A O 1
ATOM 1618 N N . GLN A 1 219 ? 2.981 10.790 -11.680 1.00 93.38 219 GLN A N 1
ATOM 1619 C CA . GLN A 1 219 ? 2.699 12.125 -11.135 1.00 93.38 219 GLN A CA 1
ATOM 1620 C C . GLN A 1 219 ? 1.946 13.013 -12.136 1.00 93.38 219 GLN A C 1
ATOM 1622 O O . GLN A 1 219 ? 1.185 13.886 -11.734 1.00 93.38 219 GLN A O 1
ATOM 1627 N N . ALA A 1 220 ? 2.156 12.815 -13.439 1.00 94.44 220 ALA A N 1
ATOM 1628 C CA . ALA A 1 220 ? 1.503 13.604 -14.482 1.00 94.44 220 ALA A CA 1
ATOM 1629 C C . ALA A 1 220 ? 0.080 13.116 -14.818 1.00 94.44 220 ALA A C 1
ATOM 1631 O O . ALA A 1 220 ? -0.581 13.725 -15.667 1.00 94.44 220 ALA A O 1
ATOM 1632 N N . LEU A 1 221 ? -0.382 12.026 -14.189 1.00 95.69 221 LEU A N 1
ATOM 1633 C CA . LEU A 1 221 ? -1.755 11.532 -14.318 1.00 95.69 221 LEU A CA 1
ATOM 1634 C C . LEU A 1 221 ? -2.742 12.380 -13.510 1.00 95.69 221 LEU A C 1
ATOM 1636 O O . LEU A 1 221 ? -3.897 12.511 -13.906 1.00 95.69 221 LEU A O 1
ATOM 1640 N N . THR A 1 222 ? -2.286 12.993 -12.419 1.00 95.56 222 THR A N 1
ATOM 1641 C CA . THR A 1 222 ? -3.126 13.748 -11.489 1.00 95.56 222 THR A CA 1
ATOM 1642 C C . THR A 1 222 ? -2.738 15.228 -11.434 1.00 95.56 222 THR A C 1
ATOM 1644 O O . THR A 1 222 ? -1.583 15.587 -11.683 1.00 95.56 222 THR A O 1
ATOM 1647 N N . PRO A 1 223 ? -3.679 16.133 -11.105 1.00 95.81 223 PRO A N 1
ATOM 1648 C CA . PRO A 1 223 ? -3.343 17.518 -10.803 1.00 95.81 223 PRO A CA 1
ATOM 1649 C C . PRO A 1 223 ? -2.390 17.633 -9.606 1.00 95.81 223 PRO A C 1
ATOM 1651 O O . PRO A 1 223 ? -2.417 16.823 -8.679 1.00 95.81 223 PRO A O 1
ATOM 1654 N N . ALA A 1 224 ? -1.574 18.687 -9.590 1.00 94.56 224 ALA A N 1
ATOM 1655 C CA . ALA A 1 224 ? -0.705 18.977 -8.453 1.00 94.56 224 ALA A CA 1
ATOM 1656 C C . ALA A 1 224 ? -1.529 19.410 -7.217 1.00 94.56 224 ALA A C 1
ATOM 1658 O O . ALA A 1 224 ? -2.540 20.099 -7.391 1.00 94.56 224 ALA A O 1
ATOM 1659 N N . PRO A 1 225 ? -1.092 19.117 -5.975 1.00 95.19 225 PRO A N 1
ATOM 1660 C CA . PRO A 1 225 ? -1.835 19.461 -4.754 1.00 95.19 225 PRO A CA 1
ATOM 1661 C C . PRO A 1 225 ? -2.284 20.922 -4.644 1.00 95.19 225 PRO A C 1
ATOM 1663 O O . PRO A 1 225 ? -3.363 21.204 -4.139 1.00 95.19 225 PRO A O 1
ATOM 1666 N N . GLN A 1 226 ? -1.496 21.869 -5.162 1.00 93.31 226 GLN A N 1
ATOM 1667 C CA . GLN A 1 226 ? -1.792 23.307 -5.086 1.00 93.31 226 GLN A CA 1
ATOM 1668 C C . GLN A 1 226 ? -2.991 23.729 -5.948 1.00 93.31 226 GLN A C 1
ATOM 1670 O O . GLN A 1 226 ? -3.472 24.851 -5.821 1.00 93.31 226 GLN A O 1
ATOM 1675 N N . THR A 1 227 ? -3.447 22.855 -6.847 1.00 95.00 227 THR A N 1
ATOM 1676 C CA . THR A 1 227 ? -4.635 23.091 -7.677 1.00 95.00 227 THR A CA 1
ATOM 1677 C C . THR A 1 227 ? -5.938 22.772 -6.947 1.00 95.00 227 THR A C 1
ATOM 1679 O O . THR A 1 227 ? -6.997 23.184 -7.415 1.00 95.00 227 THR A O 1
ATOM 1682 N N . PHE A 1 228 ? -5.872 22.069 -5.812 1.00 95.88 228 PHE A N 1
ATOM 1683 C CA . PHE A 1 228 ? -7.038 21.752 -5.000 1.00 95.88 228 PHE A CA 1
ATOM 1684 C C . PHE A 1 228 ? -7.602 23.028 -4.369 1.00 95.88 228 PHE A C 1
ATOM 1686 O O . PHE A 1 228 ? -6.940 23.689 -3.563 1.00 95.88 228 PHE A O 1
ATOM 1693 N N . ALA A 1 229 ? -8.821 23.391 -4.762 1.00 86.69 229 ALA A N 1
ATOM 1694 C CA . ALA A 1 229 ? -9.490 24.593 -4.295 1.00 86.69 229 ALA A CA 1
ATOM 1695 C C . ALA A 1 229 ? -10.536 24.243 -3.230 1.00 86.69 229 ALA A C 1
ATOM 1697 O O . ALA A 1 229 ? -11.463 23.481 -3.483 1.00 86.69 229 ALA A O 1
ATOM 1698 N N . GLY A 1 230 ? -10.424 24.862 -2.055 1.00 83.50 230 GLY A N 1
ATOM 1699 C CA . GLY A 1 230 ? -11.388 24.694 -0.965 1.00 83.50 230 GLY A CA 1
ATOM 1700 C C . GLY A 1 230 ? -11.020 23.589 0.033 1.00 83.50 230 GLY A C 1
ATOM 1701 O O . GLY A 1 230 ? -9.927 23.027 -0.027 1.00 83.50 230 GLY A O 1
ATOM 1702 N N . PRO A 1 231 ? -11.886 23.341 1.030 1.00 88.12 231 PRO A N 1
ATOM 1703 C CA . PRO A 1 231 ? -11.679 22.280 2.005 1.00 88.12 231 PRO A CA 1
ATOM 1704 C C . PRO A 1 231 ? -12.125 20.921 1.451 1.00 88.12 231 PRO A C 1
ATOM 1706 O O . PRO A 1 231 ? -13.113 20.840 0.721 1.00 88.12 231 PRO A O 1
ATOM 1709 N N . ALA A 1 232 ? -11.454 19.847 1.872 1.00 91.38 232 ALA A N 1
ATOM 1710 C CA . ALA A 1 232 ? -12.002 18.503 1.719 1.00 91.38 232 ALA A CA 1
ATOM 1711 C C . ALA A 1 232 ? -13.342 18.386 2.465 1.00 91.38 232 ALA A C 1
ATOM 1713 O O . ALA A 1 232 ? -13.537 18.984 3.530 1.00 91.38 232 ALA A O 1
ATOM 1714 N N . SER A 1 233 ? -14.258 17.605 1.903 1.00 91.25 233 SER A N 1
ATOM 1715 C CA . SER A 1 233 ? -15.575 17.320 2.463 1.00 91.25 233 SER A CA 1
ATOM 1716 C C . SER A 1 233 ? -15.702 15.833 2.806 1.00 91.25 233 SER A C 1
ATOM 1718 O O . SER A 1 233 ? -14.934 14.978 2.361 1.00 91.25 233 SER A O 1
ATOM 1720 N N . VAL A 1 234 ? -16.694 15.527 3.637 1.00 90.25 234 VAL A N 1
ATOM 1721 C CA . VAL A 1 234 ? -17.106 14.161 4.009 1.00 90.25 234 VAL A CA 1
ATOM 1722 C C . VAL A 1 234 ? -18.546 13.868 3.578 1.00 90.25 234 VAL A C 1
ATOM 1724 O O . VAL A 1 234 ? -19.132 12.874 3.995 1.00 90.25 234 VAL A O 1
ATOM 1727 N N . ILE A 1 235 ? -19.150 14.778 2.809 1.00 92.81 235 ILE A N 1
ATOM 1728 C CA . ILE A 1 235 ? -20.545 14.702 2.377 1.00 92.81 235 ILE A CA 1
ATOM 1729 C C . ILE A 1 235 ? -20.573 14.340 0.899 1.00 92.81 235 ILE A C 1
ATOM 1731 O O . ILE A 1 235 ? -20.164 15.148 0.066 1.00 92.81 235 ILE A O 1
ATOM 1735 N N . ASP A 1 236 ? -21.097 13.158 0.597 1.00 94.25 236 ASP A N 1
ATOM 1736 C CA . ASP A 1 236 ? -21.286 12.699 -0.774 1.00 94.25 236 ASP A CA 1
ATOM 1737 C C . ASP A 1 236 ? -22.346 13.529 -1.500 1.00 94.25 236 ASP A C 1
ATOM 1739 O O . ASP A 1 236 ? -23.435 13.784 -0.978 1.00 94.25 236 ASP A O 1
ATOM 1743 N N . ASP A 1 237 ? -22.054 13.888 -2.746 1.00 91.31 237 ASP A N 1
ATOM 1744 C CA . ASP A 1 237 ? -22.972 14.610 -3.636 1.00 91.31 237 ASP A CA 1
ATOM 1745 C C . ASP A 1 237 ? -23.369 13.803 -4.883 1.00 91.31 237 ASP A C 1
ATOM 1747 O O . ASP A 1 237 ? -24.087 14.286 -5.761 1.00 91.31 237 ASP A O 1
ATOM 1751 N N . GLY A 1 238 ? -22.907 12.552 -4.964 1.00 92.19 238 GLY A N 1
ATOM 1752 C CA . GLY A 1 238 ? -23.163 11.647 -6.080 1.00 92.19 238 GLY A CA 1
ATOM 1753 C C . GLY A 1 238 ? -22.364 11.956 -7.349 1.00 92.19 238 GLY A C 1
ATOM 1754 O O . GLY A 1 238 ? -22.460 11.172 -8.294 1.00 92.19 238 GLY A O 1
ATOM 1755 N N . GLN A 1 239 ? -21.557 13.020 -7.371 1.00 94.00 239 GLN A N 1
ATOM 1756 C CA . GLN A 1 239 ? -20.688 13.413 -8.487 1.00 94.00 239 GLN A CA 1
ATOM 1757 C C . GLN A 1 239 ? -19.198 13.252 -8.169 1.00 94.00 239 GLN A C 1
ATOM 1759 O O . GLN A 1 239 ? -18.381 13.319 -9.082 1.00 94.00 239 GLN A O 1
ATOM 1764 N N . GLY A 1 240 ? -18.834 12.994 -6.913 1.00 95.81 240 GLY A N 1
ATOM 1765 C CA . GLY A 1 240 ? -17.435 12.790 -6.549 1.00 95.81 240 GLY A CA 1
ATOM 1766 C C . GLY A 1 240 ? -16.839 11.471 -7.048 1.00 95.81 240 GLY A C 1
ATOM 1767 O O . GLY A 1 240 ? -17.547 10.654 -7.665 1.00 95.81 240 GLY A O 1
ATOM 1768 N N . PRO A 1 241 ? -15.545 11.246 -6.759 1.00 98.06 241 PRO A N 1
ATOM 1769 C CA . PRO A 1 241 ? -14.850 9.997 -7.051 1.00 98.06 241 PRO A CA 1
ATOM 1770 C C . PRO A 1 241 ? -15.565 8.773 -6.475 1.00 98.06 241 PRO A C 1
ATOM 1772 O O . PRO A 1 241 ? -16.220 8.847 -5.438 1.00 98.06 241 PRO A O 1
ATOM 1775 N N . GLU A 1 242 ? -15.411 7.617 -7.111 1.00 97.81 242 GLU A N 1
ATOM 1776 C CA . GLU A 1 242 ? -15.814 6.355 -6.488 1.00 97.81 242 GLU A CA 1
ATOM 1777 C C . GLU A 1 242 ? -14.728 5.920 -5.504 1.00 97.81 242 GLU A C 1
ATOM 1779 O O . GLU A 1 242 ? -13.611 5.606 -5.915 1.00 97.81 242 GLU A O 1
ATOM 1784 N N . VAL A 1 243 ? -15.047 5.923 -4.209 1.00 98.12 243 VAL A N 1
ATOM 1785 C CA . VAL A 1 243 ? -14.098 5.604 -3.136 1.00 98.12 243 VAL A CA 1
ATOM 1786 C C . VAL A 1 243 ? -14.381 4.215 -2.577 1.00 98.12 243 VAL A C 1
ATOM 1788 O O . VAL A 1 243 ? -15.521 3.856 -2.289 1.00 98.12 243 VAL A O 1
ATOM 1791 N N . SER A 1 244 ? -13.323 3.432 -2.388 1.00 96.62 244 SER A N 1
ATOM 1792 C CA . SER A 1 244 ? -13.376 2.079 -1.842 1.00 96.62 244 SER A CA 1
ATOM 1793 C C . SER A 1 244 ? -12.241 1.843 -0.846 1.00 96.62 244 SER A C 1
ATOM 1795 O O . SER A 1 244 ? -11.189 2.482 -0.920 1.00 96.62 244 SER A O 1
ATOM 1797 N N . MET A 1 245 ? -12.470 0.925 0.093 1.00 95.62 245 MET A N 1
ATOM 1798 C CA . MET A 1 245 ? -11.476 0.485 1.067 1.00 95.62 245 MET A CA 1
ATOM 1799 C C . MET A 1 245 ? -11.410 -1.040 1.055 1.00 95.62 245 MET A C 1
ATOM 1801 O O . MET A 1 245 ? -12.367 -1.704 1.458 1.00 95.62 245 MET A O 1
ATOM 1805 N N . ILE A 1 246 ? -10.299 -1.571 0.541 1.00 88.62 246 ILE A N 1
ATOM 1806 C CA . ILE A 1 246 ? -10.099 -3.012 0.291 1.00 88.62 246 ILE A CA 1
ATOM 1807 C C . ILE A 1 246 ? -9.382 -3.686 1.470 1.00 88.62 246 ILE A C 1
ATOM 1809 O O . ILE A 1 246 ? -9.659 -4.845 1.776 1.00 88.62 246 ILE A O 1
ATOM 1813 N N . ALA A 1 247 ? -8.516 -2.938 2.153 1.00 90.94 247 ALA A N 1
ATOM 1814 C CA . ALA A 1 247 ? -7.795 -3.367 3.342 1.00 90.94 247 ALA A CA 1
ATOM 1815 C C . ALA A 1 247 ? -8.181 -2.483 4.548 1.00 90.94 247 ALA A C 1
ATOM 1817 O O . ALA A 1 247 ? -8.291 -1.261 4.376 1.00 90.94 247 ALA A O 1
ATOM 1818 N N . PRO A 1 248 ? -8.379 -3.058 5.749 1.00 91.88 248 PRO A N 1
ATOM 1819 C CA . PRO A 1 248 ? -8.424 -4.496 6.038 1.00 91.88 248 PRO A CA 1
ATOM 1820 C C . PRO A 1 248 ? -9.569 -5.214 5.317 1.00 91.88 248 PRO A C 1
ATOM 1822 O O . PRO A 1 248 ? -10.588 -4.599 4.982 1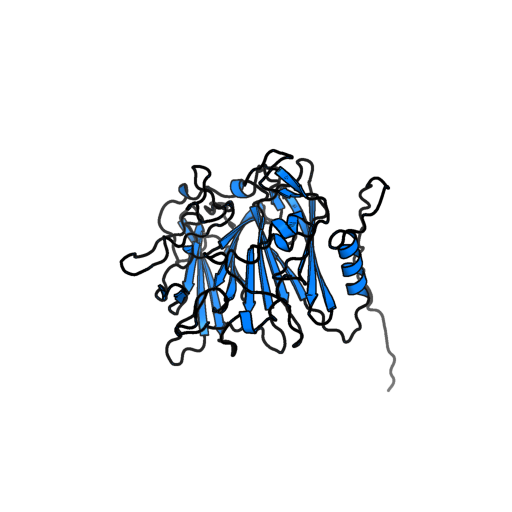.00 91.88 248 PRO A O 1
ATOM 1825 N N . ARG A 1 249 ? -9.431 -6.528 5.117 1.00 84.75 249 ARG A N 1
ATOM 1826 C CA . ARG A 1 249 ? -10.473 -7.335 4.465 1.00 84.75 249 ARG A CA 1
ATOM 1827 C C . ARG A 1 249 ? -11.758 -7.324 5.295 1.00 84.75 249 ARG A C 1
ATOM 1829 O O . ARG A 1 249 ? -11.718 -7.397 6.513 1.00 84.75 249 ARG A O 1
ATOM 1836 N N . VAL A 1 250 ? -12.933 -7.317 4.669 1.00 83.81 250 VAL A N 1
ATOM 1837 C CA . VAL A 1 250 ? -14.210 -7.468 5.394 1.00 83.81 250 VAL A CA 1
ATOM 1838 C C . VAL A 1 250 ? -14.872 -8.802 5.016 1.00 83.81 250 VAL A C 1
ATOM 1840 O O . VAL A 1 250 ? -15.033 -9.072 3.825 1.00 83.81 250 VAL A O 1
ATOM 1843 N N . PRO A 1 251 ? -15.291 -9.647 5.982 1.00 87.56 251 PRO A N 1
ATOM 1844 C CA . PRO A 1 251 ? -15.124 -9.496 7.430 1.00 87.56 251 PRO A CA 1
ATOM 1845 C C . PRO A 1 251 ? -13.695 -9.827 7.898 1.00 87.56 251 PRO A C 1
ATOM 1847 O O . PRO A 1 251 ? -13.130 -10.832 7.479 1.00 87.56 251 PRO A O 1
ATOM 1850 N N . THR A 1 252 ? -13.167 -9.025 8.824 1.00 90.81 252 THR A N 1
ATOM 1851 C CA . THR A 1 252 ? -11.952 -9.303 9.605 1.00 90.81 252 THR A CA 1
ATOM 1852 C C . THR A 1 252 ? -12.039 -8.635 10.974 1.00 90.81 252 THR A C 1
ATOM 1854 O O . THR A 1 252 ? -12.971 -7.865 11.249 1.00 90.81 252 THR A O 1
ATOM 1857 N N . SER A 1 253 ? -11.072 -8.931 11.836 1.00 95.19 253 SER A N 1
ATOM 1858 C CA . SER A 1 253 ? -10.870 -8.211 13.084 1.00 95.19 253 SER A CA 1
ATOM 1859 C C . SER A 1 253 ? -9.474 -7.597 13.168 1.00 95.19 253 SER A C 1
ATOM 1861 O O . SER A 1 253 ? -8.514 -8.129 12.621 1.00 95.19 253 SER A O 1
ATOM 1863 N N . ILE A 1 254 ? -9.362 -6.456 13.842 1.00 96.62 254 ILE A N 1
ATOM 1864 C CA . ILE A 1 254 ? -8.114 -5.694 13.959 1.00 96.62 254 ILE A CA 1
ATOM 1865 C C . ILE A 1 254 ? -7.604 -5.715 15.398 1.00 96.62 254 ILE A C 1
ATOM 1867 O O . ILE A 1 254 ? -8.384 -5.616 16.351 1.00 96.62 254 ILE A O 1
ATOM 1871 N N . ALA A 1 255 ? -6.290 -5.846 15.565 1.00 96.38 255 ALA A N 1
ATOM 1872 C CA . ALA A 1 255 ? -5.640 -5.647 16.855 1.00 96.38 255 ALA A CA 1
ATOM 1873 C C . ALA A 1 255 ? -5.742 -4.171 17.268 1.00 96.38 255 ALA A C 1
ATOM 1875 O O . ALA A 1 255 ? -5.815 -3.294 16.414 1.00 96.38 255 ALA A O 1
ATOM 1876 N N . ILE A 1 256 ? -5.745 -3.859 18.564 1.00 96.12 256 ILE A N 1
ATOM 1877 C CA . ILE A 1 256 ? -5.947 -2.472 19.042 1.00 96.12 256 ILE A CA 1
ATOM 1878 C C . ILE A 1 256 ? -4.657 -1.741 19.405 1.00 96.12 256 ILE A C 1
ATOM 1880 O O . ILE A 1 256 ? -4.692 -0.545 19.665 1.00 96.12 256 ILE A O 1
ATOM 1884 N N . GLY A 1 257 ? -3.521 -2.424 19.444 1.00 96.06 257 GLY A N 1
ATOM 1885 C CA . GLY A 1 257 ? -2.270 -1.930 20.011 1.00 96.06 257 GLY A CA 1
ATOM 1886 C C . GLY A 1 257 ? -2.298 -1.838 21.550 1.00 96.06 257 GLY A C 1
ATOM 1887 O O . GLY A 1 257 ? -3.366 -1.676 22.150 1.00 96.06 257 GLY A O 1
ATOM 1888 N N . PRO A 1 258 ? -1.135 -1.894 22.222 1.00 94.56 258 PRO A N 1
ATOM 1889 C CA . PRO A 1 258 ? -1.022 -1.640 23.651 1.00 94.56 258 PRO A CA 1
ATOM 1890 C C . PRO A 1 258 ? -1.524 -0.244 24.020 1.00 94.56 258 PRO A C 1
ATOM 1892 O O . PRO A 1 258 ? -1.102 0.763 23.455 1.00 94.56 258 PRO A O 1
ATOM 1895 N N . THR A 1 259 ? -2.394 -0.170 25.024 1.00 88.94 259 THR A N 1
ATOM 1896 C CA . THR A 1 259 ? -2.959 1.102 25.498 1.00 88.94 259 THR A CA 1
ATOM 1897 C C . THR A 1 259 ? -2.119 1.761 26.596 1.00 88.94 259 THR A C 1
ATOM 1899 O O . THR A 1 259 ? -2.457 2.852 27.053 1.00 88.94 259 THR A O 1
ATOM 1902 N N . ASP A 1 260 ? -1.035 1.119 27.038 1.00 88.00 260 ASP A N 1
ATOM 1903 C CA . ASP A 1 260 ? -0.167 1.544 28.143 1.00 88.00 260 ASP A CA 1
ATOM 1904 C C . ASP A 1 260 ? 1.174 2.128 27.646 1.00 88.00 260 ASP A C 1
ATOM 1906 O O . ASP A 1 260 ? 1.315 2.517 26.486 1.00 88.00 260 ASP A O 1
ATOM 1910 N N . SER A 1 261 ? 2.158 2.299 28.529 1.00 87.12 261 SER A N 1
ATOM 1911 C CA . SER A 1 261 ? 3.470 2.856 28.171 1.00 87.12 261 SER A CA 1
ATOM 1912 C C . SER A 1 261 ? 4.357 1.915 27.347 1.00 87.12 261 SER A C 1
ATOM 1914 O O . SER A 1 261 ? 5.465 2.313 27.001 1.00 87.12 261 SER A O 1
ATOM 1916 N N . SER A 1 262 ? 3.915 0.689 27.050 1.00 91.38 262 SER A N 1
ATOM 1917 C CA . SER A 1 262 ? 4.660 -0.251 26.205 1.00 91.38 262 SER A CA 1
ATOM 1918 C C . SER A 1 262 ? 4.479 -0.002 24.706 1.00 91.38 262 SER A C 1
ATOM 1920 O O . SER A 1 262 ? 5.245 -0.560 23.918 1.00 91.38 262 SER A O 1
ATOM 1922 N N . LEU A 1 263 ? 3.507 0.835 24.307 1.00 93.19 263 LEU A N 1
ATOM 1923 C CA . LEU A 1 263 ? 3.286 1.207 22.908 1.00 93.19 263 LEU A CA 1
ATOM 1924 C C . LEU A 1 263 ? 4.549 1.826 22.299 1.00 93.19 263 LEU A C 1
ATOM 1926 O O . LEU A 1 263 ? 5.091 2.806 22.809 1.00 93.19 263 LEU A O 1
ATOM 1930 N N . ASN A 1 264 ? 4.971 1.276 21.171 1.00 89.44 264 ASN A N 1
ATOM 1931 C CA . ASN A 1 264 ? 6.076 1.746 20.355 1.00 89.44 264 ASN A CA 1
ATOM 1932 C C . ASN A 1 264 ? 5.773 1.493 18.864 1.00 89.44 264 ASN A C 1
ATOM 1934 O O . ASN A 1 264 ? 4.703 1.007 18.505 1.00 89.44 264 ASN A O 1
ATOM 1938 N N . ALA A 1 265 ? 6.712 1.856 17.988 1.00 82.88 265 ALA A N 1
ATOM 1939 C CA . ALA A 1 265 ? 6.521 1.787 16.539 1.00 82.88 265 ALA A CA 1
ATOM 1940 C C . ALA A 1 265 ? 6.349 0.359 15.979 1.00 82.88 265 ALA A C 1
ATOM 1942 O O . ALA A 1 265 ? 5.854 0.217 14.867 1.00 82.88 265 ALA A O 1
ATOM 1943 N N . THR A 1 266 ? 6.740 -0.684 16.720 1.00 86.81 266 THR A N 1
ATOM 1944 C CA . THR A 1 266 ? 6.764 -2.076 16.235 1.00 86.81 266 THR A CA 1
ATOM 1945 C C . THR A 1 266 ? 5.735 -2.974 16.914 1.00 86.81 266 THR A C 1
ATOM 1947 O O . THR A 1 266 ? 5.696 -4.168 16.644 1.00 86.81 266 THR A O 1
ATOM 1950 N N . ASN A 1 267 ? 4.917 -2.444 17.826 1.00 91.00 267 ASN A N 1
ATOM 1951 C CA . ASN A 1 267 ? 3.901 -3.231 18.528 1.00 91.00 267 ASN A CA 1
ATOM 1952 C C . ASN A 1 267 ? 2.520 -2.571 18.542 1.00 91.00 267 ASN A C 1
ATOM 1954 O O . ASN A 1 267 ? 1.683 -2.934 19.363 1.00 91.00 267 ASN A O 1
ATOM 1958 N N . GLY A 1 268 ? 2.270 -1.608 17.655 1.00 93.62 268 GLY A N 1
ATOM 1959 C CA . GLY A 1 268 ? 0.971 -0.959 17.526 1.00 93.62 268 GLY A CA 1
ATOM 1960 C C . GLY A 1 268 ? -0.142 -1.899 17.051 1.00 93.62 268 GLY A C 1
ATOM 1961 O O . GLY A 1 268 ? -0.024 -3.128 17.031 1.00 93.62 268 GLY A O 1
ATOM 1962 N N . SER A 1 269 ? -1.247 -1.285 16.653 1.00 95.69 269 SER A N 1
ATOM 1963 C CA . SER A 1 269 ? -2.393 -1.950 16.039 1.00 95.69 269 SER A CA 1
ATOM 1964 C C . SER A 1 269 ? -2.006 -2.631 14.718 1.00 95.69 269 SER A C 1
ATOM 1966 O O . SER A 1 269 ? -2.386 -3.776 14.505 1.00 95.69 269 SER A O 1
ATOM 1968 N N . LEU A 1 270 ? -1.176 -1.958 13.911 1.00 95.06 270 LEU A N 1
ATOM 1969 C CA . LEU A 1 270 ? -0.470 -2.445 12.718 1.00 95.06 270 LEU A CA 1
ATOM 1970 C C . LEU A 1 270 ? -1.351 -3.085 11.629 1.00 95.06 270 LEU A C 1
ATOM 1972 O O . LEU A 1 270 ? -0.845 -3.778 10.758 1.00 95.06 270 LEU A O 1
ATOM 1976 N N . PHE A 1 271 ? -2.652 -2.792 11.595 1.00 95.88 271 PHE A N 1
ATOM 1977 C CA . PHE A 1 271 ? -3.463 -3.132 10.423 1.00 95.88 271 PHE A CA 1
ATOM 1978 C C . PHE A 1 271 ? -3.203 -2.153 9.274 1.00 95.88 271 PHE A C 1
ATOM 1980 O O . PHE A 1 271 ? -2.900 -0.975 9.487 1.00 95.88 271 PHE A O 1
ATOM 1987 N N . PHE A 1 272 ? -3.347 -2.657 8.053 1.00 96.44 272 PHE A N 1
ATOM 1988 C CA . PHE A 1 272 ? -3.159 -1.914 6.813 1.00 96.44 272 PHE A CA 1
ATOM 1989 C C . PHE A 1 272 ? -4.480 -1.302 6.345 1.00 96.44 272 PHE A C 1
ATOM 1991 O O . PHE A 1 272 ? -5.505 -1.979 6.340 1.00 96.44 272 PHE A O 1
ATOM 1998 N N . ILE A 1 273 ? -4.458 -0.044 5.917 1.00 97.4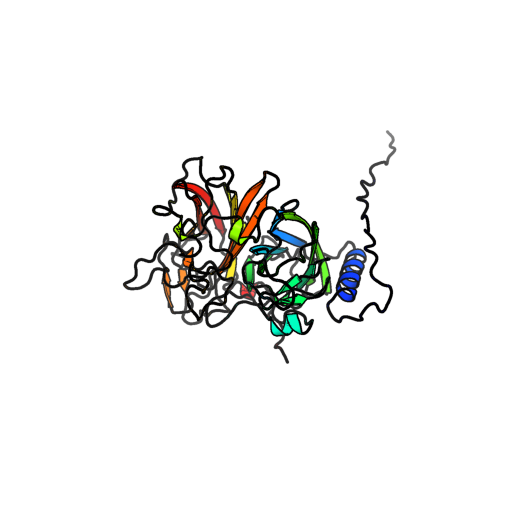4 273 ILE A N 1
ATOM 1999 C CA . ILE A 1 273 ? -5.581 0.641 5.277 1.00 97.44 273 ILE A CA 1
ATOM 2000 C C . ILE A 1 273 ? -5.184 0.977 3.847 1.00 97.44 273 ILE A C 1
ATOM 2002 O O . ILE A 1 273 ? -4.220 1.708 3.643 1.00 97.44 273 ILE A O 1
ATOM 2006 N N . GLN A 1 274 ? -5.979 0.506 2.887 1.00 97.19 274 GLN A N 1
ATOM 2007 C CA . GLN A 1 274 ? -5.913 0.927 1.487 1.00 97.19 274 GLN A CA 1
ATOM 2008 C C . GLN A 1 274 ? -7.147 1.758 1.163 1.00 97.19 274 GLN A C 1
ATOM 2010 O O . GLN A 1 274 ? -8.264 1.244 1.249 1.00 97.19 274 GLN A O 1
ATOM 2015 N N . VAL A 1 275 ? -6.964 2.999 0.720 1.00 98.00 275 VAL A N 1
ATOM 2016 C CA . VAL A 1 275 ? -8.036 3.811 0.133 1.00 98.00 275 VAL A CA 1
ATOM 2017 C C . VAL A 1 275 ? -7.787 3.920 -1.364 1.00 98.00 275 VAL A C 1
ATOM 2019 O O . VAL A 1 275 ? -6.766 4.455 -1.782 1.00 98.00 275 VAL A O 1
ATOM 2022 N N . SER A 1 276 ? -8.724 3.435 -2.178 1.00 97.50 276 SER A N 1
ATOM 2023 C CA . SER A 1 276 ? -8.689 3.602 -3.634 1.00 97.50 276 SER A CA 1
ATOM 2024 C C . SER A 1 276 ? -9.820 4.512 -4.089 1.00 97.50 276 SER A C 1
ATOM 2026 O O . SER A 1 276 ? -10.962 4.354 -3.655 1.00 97.50 276 SER A O 1
ATOM 2028 N N . SER A 1 277 ? -9.506 5.452 -4.976 1.00 97.88 277 SER A N 1
ATOM 2029 C CA . SER A 1 277 ? -10.434 6.453 -5.497 1.00 97.88 277 SER A CA 1
ATOM 2030 C C . SER A 1 277 ? -10.355 6.526 -7.019 1.00 97.88 277 SER A C 1
ATOM 2032 O O . SER A 1 277 ? -9.286 6.763 -7.572 1.00 97.88 277 SER A O 1
ATOM 2034 N N . LEU A 1 278 ? -11.479 6.295 -7.700 1.00 98.00 278 LEU A N 1
ATOM 2035 C CA . LEU A 1 278 ? -11.589 6.395 -9.156 1.00 98.00 278 LEU A CA 1
ATOM 2036 C C . LEU A 1 278 ? -12.221 7.734 -9.541 1.00 98.00 278 LEU A C 1
ATOM 2038 O O . LEU A 1 278 ? -13.380 8.003 -9.208 1.00 98.00 278 LEU A O 1
ATOM 2042 N N . ASP A 1 279 ? -11.491 8.544 -10.300 1.00 97.69 279 ASP A N 1
ATOM 2043 C CA . ASP A 1 279 ? -11.960 9.816 -10.853 1.00 97.69 279 ASP A CA 1
ATOM 2044 C C . ASP A 1 279 ? -12.876 9.599 -12.070 1.00 97.69 279 ASP A C 1
ATOM 2046 O O . ASP A 1 279 ? -12.561 9.937 -13.215 1.00 97.69 279 ASP A O 1
ATOM 2050 N N . ARG A 1 280 ? -14.035 8.983 -11.824 1.00 95.94 280 ARG A N 1
ATOM 2051 C CA . ARG A 1 280 ? -15.014 8.592 -12.854 1.00 95.94 280 ARG A CA 1
ATOM 2052 C C . ARG A 1 280 ? -15.511 9.760 -13.712 1.00 95.94 280 ARG A C 1
ATOM 2054 O O . ARG A 1 280 ? -15.837 9.560 -14.879 1.00 95.94 280 ARG A O 1
ATOM 2061 N N . ASN A 1 281 ? -15.539 10.967 -13.145 1.00 96.19 281 ASN A N 1
ATOM 2062 C CA . ASN A 1 281 ? -16.002 12.184 -13.813 1.00 96.19 281 ASN A CA 1
ATOM 2063 C C . ASN A 1 281 ? -14.857 13.041 -14.375 1.00 96.19 281 ASN A C 1
ATOM 2065 O O . ASN A 1 281 ? -15.118 14.037 -15.051 1.00 96.19 281 ASN A O 1
ATOM 2069 N N . ARG A 1 282 ? -13.599 12.618 -14.179 1.00 96.38 282 ARG A N 1
ATOM 2070 C CA . ARG A 1 282 ? -12.390 13.253 -14.725 1.00 96.38 282 ARG A CA 1
ATOM 2071 C C . ARG A 1 282 ? -12.235 14.711 -14.289 1.00 96.38 282 ARG A C 1
ATOM 2073 O O . ARG A 1 282 ? -11.792 15.556 -15.071 1.00 96.38 282 ARG A O 1
ATOM 2080 N N . HIS A 1 283 ? -12.622 15.014 -13.052 1.00 96.50 283 HIS A N 1
ATOM 2081 C CA . HIS A 1 283 ? -12.445 16.341 -12.461 1.00 96.50 283 HIS A CA 1
ATOM 2082 C C . HIS A 1 283 ? -11.045 16.537 -11.875 1.00 96.50 283 HIS A C 1
ATOM 2084 O O . HIS A 1 283 ? -10.634 17.673 -11.646 1.00 96.50 283 HIS A O 1
ATOM 2090 N N . GLY A 1 284 ? -10.282 15.457 -11.731 1.00 96.88 284 GLY A N 1
ATOM 2091 C CA . GLY A 1 284 ? -8.923 15.425 -11.227 1.00 96.88 284 GLY A CA 1
ATOM 2092 C C . GLY A 1 284 ? -8.891 15.288 -9.710 1.00 96.88 284 GLY A C 1
ATOM 2093 O O . GLY A 1 284 ? -9.459 16.103 -8.989 1.00 96.88 284 GLY A O 1
ATOM 2094 N N . ILE A 1 285 ? -8.161 14.287 -9.223 1.00 97.94 285 ILE A N 1
ATOM 2095 C CA . ILE A 1 285 ? -7.846 14.117 -7.802 1.00 97.94 285 ILE A CA 1
ATOM 2096 C C . ILE A 1 285 ? -6.449 14.687 -7.566 1.00 97.94 285 ILE A C 1
ATOM 2098 O O . ILE A 1 285 ? -5.466 14.133 -8.053 1.00 97.94 285 ILE A O 1
ATOM 2102 N N . ALA A 1 286 ? -6.341 15.816 -6.865 1.00 97.38 286 ALA A N 1
ATOM 2103 C CA . ALA A 1 286 ? -5.046 16.436 -6.613 1.00 97.38 286 ALA A CA 1
ATOM 2104 C C . ALA A 1 286 ? -4.202 15.613 -5.628 1.00 97.38 286 ALA A C 1
ATOM 2106 O O . ALA A 1 286 ? -4.524 15.515 -4.442 1.00 97.38 286 ALA A O 1
ATOM 2107 N N . VAL A 1 287 ? -3.085 15.072 -6.120 1.00 96.56 287 VAL A N 1
ATOM 2108 C CA . VAL A 1 287 ? -2.148 14.267 -5.329 1.00 96.56 287 VAL A CA 1
ATOM 2109 C C . VAL A 1 287 ? -0.719 14.413 -5.852 1.00 96.56 287 VAL A C 1
ATOM 2111 O O . VAL A 1 287 ? -0.473 14.457 -7.061 1.00 96.56 287 VAL A O 1
ATOM 2114 N N . SER A 1 288 ? 0.234 14.482 -4.927 1.00 95.38 288 SER A N 1
ATOM 2115 C CA . SER A 1 288 ? 1.665 14.357 -5.186 1.00 95.38 288 SER A CA 1
ATOM 2116 C C . SER A 1 288 ? 2.116 12.938 -4.848 1.00 95.38 288 SER A C 1
ATOM 2118 O O . SER A 1 288 ? 2.629 12.685 -3.764 1.00 95.38 288 SER A O 1
ATOM 2120 N N . ALA A 1 289 ? 1.885 11.991 -5.760 1.00 93.00 289 ALA A N 1
ATOM 2121 C CA . ALA A 1 289 ? 2.232 10.580 -5.571 1.00 93.00 289 ALA A CA 1
ATOM 2122 C C . ALA A 1 289 ? 3.752 10.339 -5.478 1.00 93.00 289 ALA A C 1
ATOM 2124 O O . ALA A 1 289 ? 4.186 9.323 -4.955 1.00 93.00 289 ALA A O 1
ATOM 2125 N N . ASN A 1 290 ? 4.580 11.281 -5.947 1.00 91.56 290 ASN A N 1
ATOM 2126 C CA . ASN A 1 290 ? 6.032 11.239 -5.736 1.00 91.56 290 ASN A CA 1
ATOM 2127 C C . ASN A 1 290 ? 6.477 11.852 -4.387 1.00 91.56 290 ASN A C 1
ATOM 2129 O O . ASN A 1 290 ? 7.677 11.901 -4.104 1.00 91.56 290 ASN A O 1
ATOM 2133 N N . GLY A 1 291 ? 5.547 12.370 -3.576 1.00 90.69 291 GLY A N 1
ATOM 2134 C CA . GLY A 1 291 ? 5.833 12.988 -2.279 1.00 90.69 291 GLY A CA 1
ATOM 2135 C C . GLY A 1 291 ? 6.581 14.326 -2.343 1.00 90.69 291 GLY A C 1
ATOM 2136 O O . GLY A 1 291 ? 7.070 14.808 -1.319 1.00 90.69 291 GLY A O 1
ATOM 2137 N N . LEU A 1 292 ? 6.713 14.934 -3.528 1.00 91.00 292 LEU A N 1
ATOM 2138 C CA . LEU A 1 292 ? 7.458 16.176 -3.725 1.00 91.00 292 LEU A CA 1
ATOM 2139 C C . LEU A 1 292 ? 6.538 17.399 -3.754 1.00 91.00 292 LEU A C 1
ATOM 2141 O O . LEU A 1 292 ? 5.438 17.400 -4.306 1.00 91.00 292 LEU A O 1
ATOM 2145 N N . THR A 1 293 ? 7.035 18.496 -3.199 1.00 87.56 293 THR A N 1
ATOM 2146 C CA . THR A 1 293 ? 6.428 19.823 -3.332 1.00 87.56 293 THR A CA 1
ATOM 2147 C C . THR A 1 293 ? 6.644 20.394 -4.736 1.00 87.56 293 THR A C 1
ATOM 2149 O O . THR A 1 293 ? 7.447 19.891 -5.521 1.00 87.56 293 THR A O 1
ATOM 2152 N N . SER A 1 294 ? 5.999 21.524 -5.043 1.00 84.12 294 SER A N 1
ATOM 2153 C CA . SER A 1 294 ? 6.248 22.275 -6.285 1.00 84.12 294 SER A CA 1
ATOM 2154 C C . SER A 1 294 ? 7.697 22.761 -6.436 1.00 84.12 294 SER A C 1
ATOM 2156 O O . SER A 1 294 ? 8.121 23.069 -7.547 1.00 84.12 294 SER A O 1
ATOM 2158 N N . ALA A 1 295 ? 8.467 22.804 -5.344 1.00 85.31 295 ALA A N 1
ATOM 2159 C CA . ALA A 1 295 ? 9.899 23.093 -5.358 1.00 85.31 295 ALA A CA 1
ATOM 2160 C C . ALA A 1 295 ? 10.770 21.858 -5.672 1.00 85.31 295 ALA A C 1
ATOM 2162 O O . ALA A 1 295 ? 11.993 21.974 -5.707 1.00 85.31 295 ALA A O 1
ATOM 2163 N N . GLY A 1 296 ? 10.170 20.681 -5.882 1.00 86.62 296 GLY A N 1
ATOM 2164 C CA . GLY A 1 296 ? 10.883 19.437 -6.180 1.00 86.62 296 GLY A CA 1
ATOM 2165 C C . GLY A 1 296 ? 11.545 18.778 -4.967 1.00 86.62 296 GLY A C 1
ATOM 2166 O O . GLY A 1 296 ? 12.427 17.945 -5.142 1.00 86.62 296 GLY A O 1
ATOM 2167 N N . ALA A 1 297 ? 11.139 19.143 -3.747 1.00 88.94 297 ALA A N 1
ATOM 2168 C CA . ALA A 1 297 ? 11.668 18.587 -2.500 1.00 88.94 297 ALA A CA 1
ATOM 2169 C C . ALA A 1 297 ? 10.545 17.984 -1.636 1.00 88.94 297 ALA A C 1
ATOM 2171 O O . ALA A 1 297 ? 9.422 18.497 -1.703 1.00 88.94 297 ALA A O 1
ATOM 2172 N N . PRO A 1 298 ? 10.821 16.956 -0.808 1.00 88.50 298 PRO A N 1
ATOM 2173 C CA . PRO A 1 298 ? 9.864 16.446 0.175 1.00 88.50 298 PRO A CA 1
ATOM 2174 C C . PRO A 1 298 ? 9.379 17.533 1.144 1.00 88.50 298 PRO A C 1
ATOM 2176 O O . PRO A 1 298 ? 10.054 18.545 1.349 1.00 88.50 298 PRO A O 1
ATOM 2179 N N . LEU A 1 299 ? 8.227 17.314 1.790 1.00 84.94 299 LEU A N 1
ATOM 2180 C CA . LEU A 1 299 ? 7.663 18.255 2.776 1.00 84.94 299 LEU A CA 1
ATOM 2181 C C . LEU A 1 299 ? 8.595 18.519 3.971 1.00 84.94 299 LEU A C 1
ATOM 2183 O O . LEU A 1 299 ? 8.552 19.595 4.569 1.00 84.94 299 LEU A O 1
ATOM 2187 N N . ASN A 1 300 ? 9.419 17.538 4.329 1.00 80.50 300 ASN A N 1
ATOM 2188 C CA . ASN A 1 300 ? 10.440 17.627 5.363 1.00 80.50 300 ASN A CA 1
ATOM 2189 C C . ASN A 1 300 ? 11.652 16.799 4.916 1.00 80.50 300 ASN A C 1
ATOM 2191 O O . ASN A 1 300 ? 11.482 15.691 4.426 1.00 80.50 300 ASN A O 1
ATOM 2195 N N . ALA A 1 301 ? 12.867 17.305 5.134 1.00 80.81 301 ALA A N 1
ATOM 2196 C CA . ALA A 1 301 ? 14.111 16.594 4.834 1.00 80.81 301 ALA A CA 1
ATOM 2197 C C . ALA A 1 301 ? 14.264 15.247 5.574 1.00 80.81 301 ALA A C 1
ATOM 2199 O O . ALA A 1 301 ? 15.040 14.403 5.139 1.00 80.81 301 ALA A O 1
ATOM 2200 N N . ALA A 1 302 ? 13.544 15.040 6.682 1.00 79.94 302 ALA A N 1
ATOM 2201 C CA . ALA A 1 302 ? 13.501 13.764 7.399 1.00 79.94 302 ALA A CA 1
ATOM 2202 C C . ALA A 1 302 ? 12.586 12.711 6.746 1.00 79.94 302 ALA A C 1
ATOM 2204 O O . ALA A 1 302 ? 12.571 11.570 7.198 1.00 79.94 302 ALA A O 1
ATOM 2205 N N . ILE A 1 303 ? 11.803 13.090 5.731 1.00 79.44 303 ILE A N 1
ATOM 2206 C CA . ILE A 1 303 ? 10.891 12.202 5.009 1.00 79.44 303 ILE A CA 1
ATOM 2207 C C . ILE A 1 303 ? 11.542 11.866 3.661 1.00 79.44 303 ILE A C 1
ATOM 2209 O O . ILE A 1 303 ? 11.823 12.782 2.881 1.00 79.44 303 ILE A O 1
ATOM 2213 N N . PRO A 1 304 ? 11.805 10.579 3.374 1.00 81.25 304 PRO A N 1
ATOM 2214 C CA . PRO A 1 304 ? 12.251 10.144 2.058 1.00 81.25 304 PRO A CA 1
ATOM 2215 C C . PRO A 1 304 ? 11.333 10.631 0.929 1.00 81.25 304 PRO A C 1
ATOM 2217 O O . PRO A 1 304 ? 10.113 10.697 1.079 1.00 81.25 304 PRO A O 1
ATOM 2220 N N . ALA A 1 305 ? 11.916 10.938 -0.232 1.00 82.75 305 ALA A N 1
ATOM 2221 C CA . ALA A 1 305 ? 11.130 11.161 -1.444 1.00 82.75 305 ALA A CA 1
ATOM 2222 C C . ALA A 1 305 ? 10.303 9.907 -1.789 1.00 82.75 305 ALA A C 1
ATOM 2224 O O . ALA A 1 305 ? 10.745 8.784 -1.540 1.00 82.75 305 ALA A O 1
ATOM 2225 N N . GLY A 1 306 ? 9.116 10.110 -2.362 1.00 84.75 306 GLY A N 1
ATOM 2226 C CA . GLY A 1 306 ? 8.139 9.056 -2.650 1.00 84.75 306 GLY A CA 1
ATOM 2227 C C . GLY A 1 306 ? 7.072 8.845 -1.578 1.00 84.75 306 GLY A C 1
ATOM 2228 O O . GLY A 1 306 ? 6.060 8.218 -1.866 1.00 84.75 306 GLY A O 1
ATOM 2229 N N . LEU A 1 307 ? 7.249 9.394 -0.372 1.00 90.00 307 LEU A N 1
ATOM 2230 C CA . LEU A 1 307 ? 6.249 9.297 0.692 1.00 90.00 307 LEU A CA 1
ATOM 2231 C C . LEU A 1 307 ? 5.333 10.523 0.724 1.00 90.00 307 LEU A C 1
ATOM 2233 O O . LEU A 1 307 ? 5.795 11.665 0.665 1.00 90.00 307 LEU A O 1
ATOM 2237 N N . ILE A 1 308 ? 4.030 10.290 0.892 1.00 92.75 308 ILE A N 1
ATOM 2238 C CA . ILE A 1 308 ? 3.031 11.354 1.073 1.00 92.75 308 ILE A CA 1
ATOM 2239 C C . ILE A 1 308 ? 2.804 11.737 2.541 1.00 92.75 308 ILE A C 1
ATOM 2241 O O . ILE A 1 308 ? 1.989 12.619 2.816 1.00 92.75 308 ILE A O 1
ATOM 2245 N N . PHE A 1 309 ? 3.551 11.118 3.455 1.00 92.56 309 PHE A N 1
ATOM 2246 C CA . PHE A 1 309 ? 3.479 11.325 4.898 1.00 92.56 309 PHE A CA 1
ATOM 2247 C C . PHE A 1 309 ? 3.604 12.808 5.283 1.00 92.56 309 PHE A C 1
ATOM 2249 O O . PHE A 1 309 ? 4.537 13.508 4.881 1.00 92.56 309 PHE A O 1
ATOM 2256 N N . ASP A 1 310 ? 2.656 13.298 6.085 1.00 92.38 310 ASP A N 1
ATOM 2257 C CA . ASP A 1 310 ? 2.608 14.677 6.573 1.00 92.38 310 ASP A CA 1
ATOM 2258 C C . ASP A 1 310 ? 2.142 14.726 8.041 1.00 92.38 310 ASP A C 1
ATOM 2260 O O . ASP A 1 310 ? 1.024 15.144 8.354 1.00 92.38 310 ASP A O 1
ATOM 2264 N N . PRO A 1 311 ? 3.000 14.337 8.997 1.00 89.12 311 PRO A N 1
ATOM 2265 C CA . PRO A 1 311 ? 2.622 14.283 10.406 1.00 89.12 311 PRO A CA 1
ATOM 2266 C C . PRO A 1 311 ? 2.390 15.675 11.005 1.00 89.12 311 PRO A C 1
ATOM 2268 O O . PRO A 1 311 ? 1.806 15.797 12.079 1.00 89.12 311 PRO A O 1
ATOM 2271 N N . SER A 1 312 ? 2.845 16.737 10.330 1.00 90.38 312 SER A N 1
ATOM 2272 C CA . SER A 1 312 ? 2.733 18.110 10.827 1.00 90.38 312 SER A CA 1
ATOM 2273 C C . SER A 1 312 ? 1.307 18.651 10.810 1.00 90.38 312 SER A C 1
ATOM 2275 O O . SER A 1 312 ? 1.048 19.656 11.463 1.00 90.38 312 SER A O 1
ATOM 2277 N N . VAL A 1 313 ? 0.399 17.985 10.087 1.00 92.88 313 VAL A N 1
ATOM 2278 C CA . VAL A 1 313 ? -1.026 18.334 10.022 1.00 92.88 313 VAL A CA 1
ATOM 2279 C C . VAL A 1 313 ? -1.892 17.437 10.909 1.00 92.88 313 VAL A C 1
ATOM 2281 O O . VAL A 1 313 ? -3.119 17.517 10.864 1.00 92.88 313 VAL A O 1
ATOM 2284 N N . ILE A 1 314 ? -1.282 16.577 11.727 1.00 94.00 314 ILE A N 1
ATOM 2285 C CA . ILE A 1 314 ? -2.012 15.726 12.665 1.00 94.00 314 ILE A CA 1
ATOM 2286 C C . ILE A 1 314 ? -2.335 16.521 13.932 1.00 94.00 314 ILE A C 1
ATOM 2288 O O . ILE A 1 314 ? -1.431 17.131 14.512 1.00 94.00 314 ILE A O 1
ATOM 2292 N N . PRO A 1 315 ? -3.602 16.523 14.396 1.00 93.38 315 PRO A N 1
ATOM 2293 C CA . PRO A 1 315 ? -3.972 17.250 15.600 1.00 93.38 315 PRO A CA 1
ATOM 2294 C C . PRO A 1 315 ? -3.125 16.848 16.810 1.00 93.38 315 PRO A C 1
ATOM 2296 O O . PRO A 1 315 ? -2.859 15.668 17.054 1.00 93.38 315 PRO A O 1
ATOM 2299 N N . SER A 1 316 ? -2.727 17.846 17.589 1.00 91.31 316 SER A N 1
ATOM 2300 C CA . SER A 1 316 ? -2.000 17.685 18.850 1.00 91.31 316 SER A CA 1
ATOM 2301 C C . SER A 1 316 ? -2.310 18.855 19.790 1.00 91.31 316 SER A C 1
ATOM 2303 O O . SER A 1 316 ? -3.077 19.761 19.453 1.00 91.31 316 SER A O 1
ATOM 2305 N N . ALA A 1 317 ? -1.760 18.845 21.007 1.00 85.25 317 ALA A N 1
ATOM 2306 C CA . ALA A 1 317 ? -1.995 19.916 21.973 1.00 85.25 317 ALA A CA 1
ATOM 2307 C C . ALA A 1 317 ? -1.592 21.291 21.395 1.00 85.25 317 ALA A C 1
ATOM 2309 O O . ALA A 1 317 ? -0.417 21.558 21.162 1.00 85.25 317 ALA A O 1
ATOM 2310 N N . GLY A 1 318 ? -2.577 22.168 21.169 1.00 80.75 318 GLY A N 1
ATOM 2311 C CA . GLY A 1 318 ? -2.361 23.498 20.584 1.00 80.75 318 GLY A CA 1
ATOM 2312 C C . GLY A 1 318 ? -2.277 23.536 19.052 1.00 80.75 318 GLY A C 1
ATOM 2313 O O . GLY A 1 318 ? -2.080 24.614 18.496 1.00 80.75 318 GLY A O 1
ATOM 2314 N N . HIS A 1 319 ? -2.468 22.405 18.365 1.00 87.06 319 HIS A N 1
ATOM 2315 C CA . HIS A 1 319 ? -2.495 22.318 16.907 1.00 87.06 319 HIS A CA 1
ATOM 2316 C C . HIS A 1 319 ? -3.779 21.605 16.434 1.00 87.06 319 HIS A C 1
ATOM 2318 O O . HIS A 1 319 ? -3.941 20.414 16.699 1.00 87.06 319 HIS A O 1
ATOM 2324 N N . PRO A 1 320 ? -4.702 22.293 15.733 1.00 85.88 320 PRO A N 1
ATOM 2325 C CA . PRO A 1 320 ? -6.005 21.729 15.361 1.00 85.88 320 PRO A CA 1
ATOM 2326 C C . PRO A 1 320 ? -5.938 20.661 14.255 1.00 85.88 320 PRO A C 1
ATOM 2328 O O . PRO A 1 320 ? -6.946 20.017 13.980 1.00 85.88 320 PRO A O 1
ATOM 2331 N N . GLY A 1 321 ? -4.769 20.467 13.639 1.00 90.31 321 GLY A N 1
ATOM 2332 C CA . GLY A 1 321 ? -4.581 19.631 12.460 1.00 90.31 321 GLY A CA 1
ATOM 2333 C C . GLY A 1 321 ? -5.011 20.313 11.160 1.00 90.31 321 GLY A C 1
ATOM 2334 O O . GLY A 1 321 ? -5.419 21.477 11.148 1.00 90.31 321 GLY A O 1
ATOM 2335 N N . GLY A 1 322 ? -4.897 19.585 10.052 1.00 92.12 322 GLY A N 1
ATOM 2336 C CA . GLY A 1 322 ? -5.210 20.069 8.710 1.00 92.12 322 GLY A CA 1
ATOM 2337 C C . GLY A 1 322 ? -5.208 18.961 7.649 1.00 92.12 322 GLY A C 1
ATOM 2338 O O . GLY A 1 322 ? -5.001 17.791 7.973 1.00 92.12 322 GLY A O 1
ATOM 2339 N N . PRO A 1 323 ? -5.464 19.312 6.377 1.00 94.44 323 PRO A N 1
ATOM 2340 C CA . PRO A 1 323 ? -5.394 18.366 5.266 1.00 94.44 323 PRO A CA 1
ATOM 2341 C C . PRO A 1 323 ? -3.944 17.960 4.973 1.00 94.44 323 PRO A C 1
ATOM 2343 O O . PRO A 1 323 ? -3.029 18.771 5.128 1.00 94.44 323 PRO A O 1
ATOM 2346 N N . ASN A 1 324 ? -3.737 16.728 4.496 1.00 95.31 324 ASN A N 1
ATOM 2347 C CA . ASN A 1 324 ? -2.425 16.287 4.019 1.00 95.31 324 ASN A CA 1
ATOM 2348 C C . ASN A 1 324 ? -2.007 17.147 2.815 1.00 95.31 324 ASN A C 1
ATOM 2350 O O . ASN A 1 324 ? -2.706 17.187 1.806 1.00 95.31 324 ASN A O 1
ATOM 2354 N N . ARG A 1 325 ? -0.856 17.826 2.885 1.00 94.50 325 ARG A N 1
ATOM 2355 C CA . ARG A 1 325 ? -0.420 18.745 1.817 1.00 94.50 325 ARG A CA 1
ATOM 2356 C C . ARG A 1 325 ? -0.032 18.047 0.511 1.00 94.50 325 ARG A C 1
ATOM 2358 O O . ARG A 1 325 ? -0.026 18.705 -0.527 1.00 94.50 325 ARG A O 1
ATOM 2365 N N . ASN A 1 326 ? 0.267 16.749 0.542 1.00 95.19 326 ASN A N 1
ATOM 2366 C CA . ASN A 1 326 ? 0.500 15.930 -0.647 1.00 95.19 326 ASN A CA 1
ATOM 2367 C C . ASN A 1 326 ? -0.787 15.308 -1.204 1.00 95.19 326 ASN A C 1
ATOM 2369 O O . ASN A 1 326 ? -0.812 14.970 -2.382 1.00 95.19 326 ASN A O 1
ATOM 2373 N N . PHE A 1 327 ? -1.852 15.186 -0.407 1.00 97.00 327 PHE A N 1
ATOM 2374 C CA . PHE A 1 327 ? -3.151 14.668 -0.848 1.00 97.00 327 PHE A CA 1
ATOM 2375 C C . PHE A 1 327 ? -4.305 15.428 -0.160 1.00 97.00 327 PHE A C 1
ATOM 2377 O O . PHE A 1 327 ? -4.988 14.889 0.714 1.00 97.00 327 PHE A O 1
ATOM 2384 N N . PRO A 1 328 ? -4.531 16.704 -0.527 1.00 97.00 328 PRO A N 1
ATOM 2385 C CA . PRO A 1 328 ? -5.389 17.612 0.239 1.00 97.00 328 PRO A CA 1
ATOM 2386 C C . PRO A 1 328 ? -6.874 17.236 0.244 1.00 97.00 328 PRO A C 1
ATOM 2388 O O . PRO A 1 328 ? -7.578 17.613 1.179 1.00 97.00 328 PRO A O 1
ATOM 2391 N N . GLY A 1 329 ? -7.338 16.491 -0.763 1.00 97.81 329 GLY A N 1
ATOM 2392 C CA . GLY A 1 329 ? -8.713 15.998 -0.853 1.00 97.81 329 GLY A CA 1
ATOM 2393 C C . GLY A 1 329 ? -9.003 14.742 -0.023 1.00 97.81 329 GLY A C 1
ATOM 2394 O O . GLY A 1 329 ? -10.172 14.392 0.123 1.00 97.81 329 GLY A O 1
ATOM 2395 N N . LEU A 1 330 ? -7.984 14.060 0.520 1.00 98.38 330 LEU A N 1
ATOM 2396 C CA . LEU A 1 330 ? -8.157 12.835 1.306 1.00 98.38 330 LEU A CA 1
ATOM 2397 C C . LEU A 1 330 ? -8.546 13.158 2.755 1.00 98.38 330 LEU A C 1
ATOM 2399 O O . LEU A 1 330 ? -7.867 13.911 3.461 1.00 98.38 330 LEU A O 1
ATOM 2403 N N . THR A 1 331 ? -9.615 12.524 3.230 1.00 97.94 331 THR A N 1
ATOM 2404 C CA . THR A 1 331 ? -9.983 12.508 4.648 1.00 97.94 331 THR A CA 1
ATOM 2405 C C . THR A 1 331 ? -10.196 11.079 5.115 1.00 97.94 331 THR A C 1
ATOM 2407 O O . THR A 1 331 ? -10.963 10.334 4.516 1.00 97.94 331 THR A O 1
ATOM 2410 N N . VAL A 1 332 ? -9.547 10.700 6.216 1.00 98.06 332 VAL A N 1
ATOM 2411 C CA . VAL A 1 332 ? -9.743 9.393 6.862 1.00 98.06 332 VAL A CA 1
ATOM 2412 C C . VAL A 1 332 ? -9.958 9.600 8.349 1.00 98.06 332 VAL A C 1
ATOM 2414 O O . VAL A 1 332 ? -9.245 10.380 8.969 1.00 98.06 332 VAL A O 1
ATOM 2417 N N . THR A 1 333 ? -10.945 8.931 8.938 1.00 97.88 333 THR A N 1
ATOM 2418 C CA . THR A 1 333 ? -11.295 9.109 10.354 1.00 97.88 333 THR A CA 1
ATOM 2419 C C . THR A 1 333 ? -11.587 7.778 11.027 1.00 97.88 333 THR A C 1
ATOM 2421 O O . THR A 1 333 ? -12.140 6.866 10.409 1.00 97.88 333 THR A O 1
ATOM 2424 N N . PHE A 1 334 ? -11.275 7.701 12.321 1.00 98.19 334 PHE A N 1
ATOM 2425 C CA . PHE A 1 334 ? -11.742 6.637 13.207 1.00 98.19 334 PHE A CA 1
ATOM 2426 C C . PHE A 1 334 ? -12.829 7.158 14.142 1.00 98.19 334 PHE A C 1
ATOM 2428 O O . PHE A 1 334 ? -12.796 8.309 14.577 1.00 98.19 334 PHE A O 1
ATOM 2435 N N . ASP A 1 335 ? -13.767 6.294 14.521 1.00 98.00 335 ASP A N 1
ATOM 2436 C CA . ASP A 1 335 ? -14.785 6.591 15.538 1.00 98.00 335 ASP A CA 1
ATOM 2437 C C . ASP A 1 335 ? -14.312 6.338 16.987 1.00 98.00 335 ASP A C 1
ATOM 2439 O O . ASP A 1 335 ? -15.126 6.246 17.916 1.00 98.00 335 ASP A O 1
ATOM 2443 N N . VAL A 1 336 ? -12.997 6.210 17.176 1.00 97.75 336 VAL A N 1
ATOM 2444 C CA . VAL A 1 336 ? -12.291 6.107 18.458 1.00 97.75 336 VAL A CA 1
ATOM 2445 C C . VAL A 1 336 ? -11.000 6.932 18.403 1.00 97.75 336 VAL A C 1
ATOM 2447 O O . VAL A 1 336 ? -10.467 7.136 17.311 1.00 97.75 336 VAL A O 1
ATOM 2450 N N . PRO A 1 337 ? -10.482 7.423 19.544 1.00 96.94 337 PRO A N 1
ATOM 2451 C CA . PRO A 1 337 ? -9.193 8.104 19.564 1.00 96.94 337 PRO A CA 1
ATOM 2452 C C . PRO A 1 337 ? -8.039 7.170 19.183 1.00 96.94 337 PRO A C 1
ATOM 2454 O O . PRO A 1 337 ? -8.064 5.975 19.490 1.00 96.94 337 PRO A O 1
ATOM 2457 N N . LEU A 1 338 ? -7.003 7.742 18.574 1.00 96.69 338 LEU A N 1
ATOM 2458 C CA . LEU A 1 338 ? -5.756 7.062 18.232 1.00 96.69 338 LEU A CA 1
ATOM 2459 C C . LEU A 1 338 ? -4.625 7.611 19.100 1.00 96.69 338 LEU A C 1
ATOM 2461 O O . LEU A 1 338 ? -4.292 8.794 19.025 1.00 96.69 338 LEU A O 1
ATOM 2465 N N . ARG A 1 339 ? -3.991 6.747 19.889 1.00 95.25 339 ARG A N 1
ATOM 2466 C CA . ARG A 1 339 ? -2.748 7.065 20.589 1.00 95.25 339 ARG A CA 1
ATOM 2467 C C . ARG A 1 339 ? -1.560 6.713 19.704 1.00 95.25 339 ARG A C 1
ATOM 2469 O O . ARG A 1 339 ? -1.386 5.558 19.335 1.00 95.25 339 ARG A O 1
ATOM 2476 N N . GLN A 1 340 ? -0.729 7.688 19.380 1.00 92.75 340 GLN A N 1
ATOM 2477 C CA . GLN A 1 340 ? 0.490 7.474 18.607 1.00 92.75 340 GLN A CA 1
ATOM 2478 C C . GLN A 1 340 ? 1.647 7.011 19.517 1.00 92.75 340 GLN A C 1
ATOM 2480 O O . GLN A 1 340 ? 1.638 7.313 20.716 1.00 92.75 340 GLN A O 1
ATOM 2485 N N . PRO A 1 341 ? 2.679 6.334 18.972 1.00 89.88 341 PRO A N 1
ATOM 2486 C CA . PRO A 1 341 ? 3.849 5.894 19.746 1.00 89.88 341 PRO A CA 1
ATOM 2487 C C . PRO A 1 341 ? 4.585 7.016 20.492 1.00 89.88 341 PRO A C 1
ATOM 2489 O O . PRO A 1 341 ? 5.142 6.794 21.562 1.00 89.88 341 PRO A O 1
ATOM 2492 N N . ASN A 1 342 ? 4.545 8.247 19.975 1.00 88.12 342 ASN A N 1
ATOM 2493 C CA . ASN A 1 342 ? 5.120 9.428 20.630 1.00 88.12 342 ASN A CA 1
ATOM 2494 C C . ASN A 1 342 ? 4.279 9.960 21.815 1.00 88.12 342 ASN A C 1
ATOM 2496 O O . ASN A 1 342 ? 4.620 10.986 22.400 1.00 88.12 342 ASN A O 1
ATOM 2500 N N . GLY A 1 343 ? 3.167 9.299 22.152 1.00 90.31 343 GLY A N 1
ATOM 2501 C CA . GLY A 1 343 ? 2.255 9.683 23.226 1.00 90.31 343 GLY A CA 1
ATOM 2502 C C . GLY A 1 343 ? 1.165 10.681 22.829 1.00 90.31 343 GLY A C 1
ATOM 2503 O O . GLY A 1 343 ? 0.277 10.924 23.647 1.00 90.31 343 GLY A O 1
ATOM 2504 N N . ASN A 1 344 ? 1.181 11.226 21.607 1.00 92.94 344 ASN A N 1
ATOM 2505 C CA . ASN A 1 344 ? 0.108 12.091 21.118 1.00 92.94 344 ASN A CA 1
ATOM 2506 C C . ASN A 1 344 ? -1.217 11.316 21.041 1.00 92.94 344 ASN A C 1
ATOM 2508 O O . ASN A 1 344 ? -1.238 10.152 20.638 1.00 92.94 344 ASN A O 1
ATOM 2512 N N . ILE A 1 345 ? -2.322 11.966 21.408 1.00 94.44 345 ILE A N 1
ATOM 2513 C CA . ILE A 1 345 ? -3.668 11.393 21.310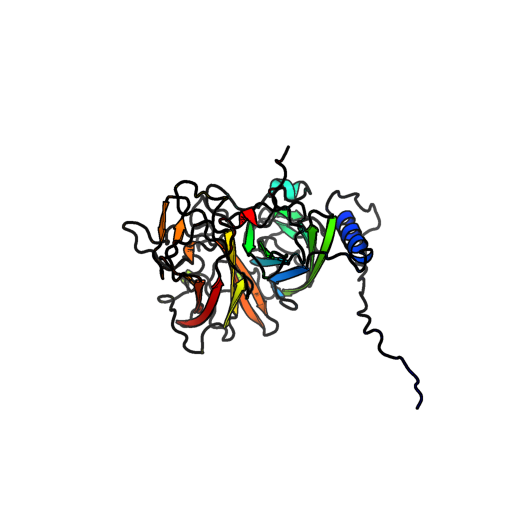 1.00 94.44 345 ILE A CA 1
ATOM 2514 C C . ILE A 1 345 ? -4.450 12.210 20.293 1.00 94.44 345 ILE A C 1
ATOM 2516 O O . ILE A 1 345 ? -4.810 13.361 20.540 1.00 94.44 345 ILE A O 1
ATOM 2520 N N . VAL A 1 346 ? -4.741 11.582 19.161 1.00 96.44 346 VAL A N 1
ATOM 2521 C CA . VAL A 1 346 ? -5.590 12.141 18.118 1.00 96.44 346 VAL A CA 1
ATOM 2522 C C . VAL A 1 346 ? -7.045 11.807 18.465 1.00 96.44 346 VAL A C 1
ATOM 2524 O O . VAL A 1 346 ? -7.363 10.632 18.675 1.00 96.44 346 VAL A O 1
ATOM 2527 N N . PRO A 1 347 ? -7.943 12.801 18.580 1.00 96.19 347 PRO A N 1
ATOM 2528 C CA . PRO A 1 347 ? -9.327 12.550 18.965 1.00 96.19 347 PRO A CA 1
ATOM 2529 C C . PRO A 1 347 ? -10.092 11.784 17.876 1.00 96.19 347 PRO A C 1
ATOM 2531 O O . PRO A 1 347 ? -9.767 11.864 16.693 1.00 96.19 347 PRO A O 1
ATOM 2534 N N . ALA A 1 348 ? -11.147 11.068 18.274 1.00 96.75 348 ALA A N 1
ATOM 2535 C CA . ALA A 1 348 ? -12.061 10.428 17.328 1.00 96.75 348 ALA A CA 1
ATOM 2536 C C . ALA A 1 348 ? -12.647 11.461 16.345 1.00 96.75 348 ALA A C 1
ATOM 2538 O O . ALA A 1 348 ? -12.955 12.588 16.733 1.00 96.75 348 ALA A O 1
ATOM 2539 N N . GLY A 1 349 ? -12.822 11.071 15.083 1.00 96.12 349 GLY A N 1
ATOM 2540 C CA . GLY A 1 349 ? -13.348 11.928 14.018 1.00 96.12 349 GLY A CA 1
ATOM 2541 C C . GLY A 1 349 ? -12.348 12.931 13.432 1.00 96.12 349 GLY A C 1
ATOM 2542 O O . GLY A 1 349 ? -12.678 13.591 12.450 1.00 96.12 349 GLY A O 1
ATOM 2543 N N . ALA A 1 350 ? -11.138 13.053 13.985 1.00 96.44 350 ALA A N 1
ATOM 2544 C CA . ALA A 1 350 ? -10.087 13.859 13.373 1.00 96.44 350 ALA A CA 1
ATOM 2545 C C . ALA A 1 350 ? -9.583 13.240 12.064 1.00 96.44 350 ALA A C 1
ATOM 2547 O O . ALA A 1 350 ? -9.546 12.016 11.927 1.00 96.44 350 ALA A O 1
ATOM 2548 N N . ASN A 1 351 ? -9.149 14.095 11.134 1.00 96.44 351 ASN A N 1
ATOM 2549 C CA . ASN A 1 351 ? -8.543 13.646 9.887 1.00 96.44 351 ASN A CA 1
ATOM 2550 C C . ASN A 1 351 ? -7.156 13.028 10.143 1.00 96.44 351 ASN A C 1
ATOM 2552 O O . ASN A 1 351 ? -6.260 13.678 10.682 1.00 96.44 351 ASN A O 1
ATOM 2556 N N . LEU A 1 352 ? -6.994 11.776 9.725 1.00 97.00 352 LEU A N 1
ATOM 2557 C CA . LEU A 1 352 ? -5.789 10.957 9.826 1.00 97.00 352 LEU A CA 1
ATOM 2558 C C . LEU A 1 352 ? -5.014 10.887 8.503 1.00 97.00 352 LEU A C 1
ATOM 2560 O O . LEU A 1 352 ? -3.985 10.225 8.449 1.00 97.00 352 LEU A O 1
ATOM 2564 N N . ALA A 1 353 ? -5.455 11.577 7.444 1.00 96.31 353 ALA A N 1
ATOM 2565 C CA . ALA A 1 353 ? -4.816 11.535 6.125 1.00 96.31 353 ALA A CA 1
ATOM 2566 C C . ALA A 1 353 ? -3.333 11.952 6.134 1.00 96.31 353 ALA A C 1
ATOM 2568 O O . ALA A 1 353 ? -2.573 11.522 5.272 1.00 96.31 353 ALA A O 1
ATOM 2569 N N . GLY A 1 354 ? -2.890 12.758 7.108 1.00 94.62 354 GLY A N 1
ATOM 2570 C CA . GLY A 1 354 ? -1.470 13.092 7.286 1.00 94.62 354 GLY A CA 1
ATOM 2571 C C . GLY A 1 354 ? -0.588 11.905 7.704 1.00 94.62 354 GLY A C 1
ATOM 2572 O O . GLY A 1 354 ? 0.632 12.020 7.660 1.00 94.62 354 GLY A O 1
ATOM 2573 N N . LEU A 1 355 ? -1.182 10.775 8.102 1.00 94.31 355 LEU A N 1
ATOM 2574 C CA . LEU A 1 355 ? -0.471 9.541 8.452 1.00 94.31 355 LEU A CA 1
ATOM 2575 C C . LEU A 1 355 ? -0.320 8.569 7.280 1.00 94.31 355 LEU A C 1
ATOM 2577 O O . LEU A 1 355 ? 0.345 7.560 7.448 1.00 94.31 355 LEU A O 1
ATOM 2581 N N . PHE A 1 356 ? -0.921 8.851 6.123 1.00 94.88 356 PHE A N 1
ATOM 2582 C CA . PHE A 1 356 ? -0.750 8.008 4.943 1.00 94.88 356 PHE A CA 1
ATOM 2583 C C . PHE A 1 356 ? 0.666 8.135 4.392 1.00 94.88 356 PHE A C 1
ATOM 2585 O O . PHE A 1 356 ? 1.200 9.238 4.298 1.00 94.88 356 PHE A O 1
ATOM 2592 N N . ASP A 1 357 ? 1.247 6.997 4.029 1.00 90.19 357 ASP A N 1
ATOM 2593 C CA .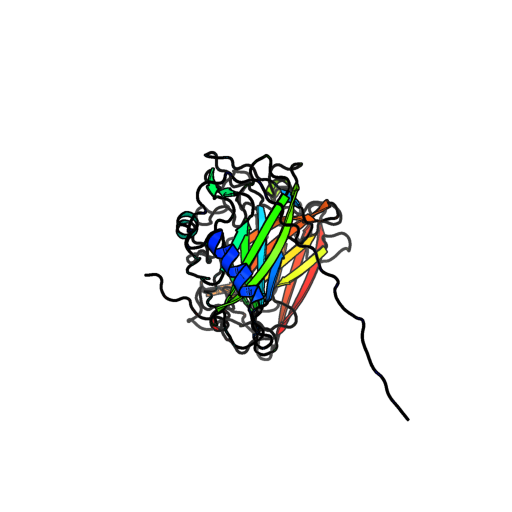 ASP A 1 357 ? 2.666 6.852 3.715 1.00 90.19 357 ASP A CA 1
ATOM 2594 C C . ASP A 1 357 ? 2.884 6.784 2.200 1.00 90.19 357 ASP A C 1
ATOM 2596 O O . ASP A 1 357 ? 3.695 7.521 1.637 1.00 90.19 357 ASP A O 1
ATOM 2600 N N . VAL A 1 358 ? 2.120 5.917 1.536 1.00 91.69 358 VAL A N 1
ATOM 2601 C CA . VAL A 1 358 ? 2.242 5.580 0.113 1.00 91.69 358 VAL A CA 1
ATOM 2602 C C . VAL A 1 358 ? 1.064 6.167 -0.651 1.00 91.69 358 VAL A C 1
ATOM 2604 O O . VAL A 1 358 ? -0.068 6.157 -0.168 1.00 91.69 358 VAL A O 1
ATOM 2607 N N . ALA A 1 359 ? 1.329 6.662 -1.858 1.00 95.50 359 ALA A N 1
ATOM 2608 C CA . ALA A 1 359 ? 0.296 6.914 -2.847 1.00 95.50 359 ALA A CA 1
ATOM 2609 C C . ALA A 1 359 ? 0.785 6.545 -4.244 1.00 95.50 359 ALA A C 1
ATOM 2611 O O . ALA A 1 359 ? 1.980 6.594 -4.534 1.00 95.50 359 ALA A O 1
ATOM 2612 N N . GLY A 1 360 ? -0.155 6.224 -5.123 1.00 96.50 360 GLY A N 1
ATOM 2613 C CA . GLY A 1 360 ? 0.143 5.942 -6.513 1.00 96.50 360 GLY A CA 1
ATOM 2614 C C . GLY A 1 360 ? -1.070 6.064 -7.416 1.00 96.50 360 GLY A C 1
ATOM 2615 O O . GLY A 1 360 ? -2.214 6.061 -6.961 1.00 96.50 360 GLY A O 1
ATOM 2616 N N . ASN A 1 361 ? -0.791 6.192 -8.708 1.00 97.06 361 ASN A N 1
ATOM 2617 C CA . ASN A 1 361 ? -1.769 6.448 -9.746 1.00 97.06 361 ASN A CA 1
ATOM 2618 C C . ASN A 1 361 ? -1.667 5.409 -10.862 1.00 97.06 361 ASN A C 1
ATOM 2620 O O . ASN A 1 361 ? -0.574 5.063 -11.311 1.00 97.06 361 ASN A O 1
ATOM 2624 N N . GLU A 1 362 ? -2.818 4.994 -11.364 1.00 96.81 362 GLU A N 1
ATOM 2625 C CA . GLU A 1 362 ? -2.954 4.153 -12.549 1.00 96.81 362 GLU A CA 1
ATOM 2626 C C . GLU A 1 362 ? -4.131 4.632 -13.408 1.00 96.81 362 GLU A C 1
ATOM 2628 O O . GLU A 1 362 ? -4.997 5.386 -12.954 1.00 96.81 362 GLU A O 1
ATOM 2633 N N . VAL A 1 363 ? -4.152 4.214 -14.668 1.00 97.06 363 VAL A N 1
ATOM 2634 C CA . VAL A 1 363 ? -5.256 4.445 -15.599 1.00 97.06 363 VAL A CA 1
ATOM 2635 C C . VAL A 1 363 ? -6.095 3.173 -15.650 1.00 97.06 363 VAL A C 1
ATOM 2637 O O . VAL A 1 363 ? -5.619 2.136 -16.103 1.00 97.06 363 VAL A O 1
ATOM 2640 N N . ASP A 1 364 ? -7.340 3.255 -15.197 1.00 93.94 364 ASP A N 1
ATOM 2641 C CA . ASP A 1 364 ? -8.315 2.165 -15.285 1.00 93.94 364 ASP A CA 1
ATOM 2642 C C . ASP A 1 364 ? -8.692 1.870 -16.755 1.00 93.94 364 ASP A C 1
ATOM 2644 O O . ASP A 1 364 ? -8.511 2.706 -17.643 1.00 93.94 364 ASP A O 1
ATOM 2648 N N . ALA A 1 365 ? -9.292 0.709 -17.018 1.00 90.00 365 ALA A N 1
ATOM 2649 C CA . ALA A 1 365 ? -9.797 0.289 -18.324 1.00 90.00 365 ALA A CA 1
ATOM 2650 C C . ALA A 1 365 ? -10.764 1.305 -18.977 1.00 90.00 365 ALA A C 1
ATOM 2652 O O . ALA A 1 365 ? -10.867 1.367 -20.203 1.00 90.00 365 ALA A O 1
ATOM 2653 N N . SER A 1 366 ? -11.460 2.138 -18.191 1.00 92.12 366 SER A N 1
ATOM 2654 C CA . SER A 1 366 ? -12.303 3.235 -18.701 1.00 92.12 366 SER A CA 1
ATOM 2655 C C . SER A 1 366 ? -11.526 4.487 -19.154 1.00 92.12 366 SER A C 1
ATOM 2657 O O . SER A 1 366 ? -12.114 5.451 -19.666 1.00 92.12 366 SER A O 1
ATOM 2659 N N . GLY A 1 367 ? -10.211 4.518 -18.936 1.00 93.50 367 GLY A N 1
ATOM 2660 C CA . GLY A 1 367 ? -9.354 5.690 -19.105 1.00 93.50 367 GLY A CA 1
ATOM 2661 C C . GLY A 1 367 ? -9.471 6.720 -17.974 1.00 93.50 367 GLY A C 1
ATOM 2662 O O . GLY A 1 367 ? -8.907 7.807 -18.089 1.00 93.50 367 GLY A O 1
ATOM 2663 N N . ALA A 1 368 ? -10.244 6.438 -16.920 1.00 96.38 368 ALA A N 1
ATOM 2664 C CA . ALA A 1 368 ? -10.262 7.251 -15.707 1.00 96.38 368 ALA A CA 1
ATOM 2665 C C . ALA A 1 368 ? -9.009 6.991 -14.859 1.00 96.38 368 ALA A C 1
ATOM 2667 O O . ALA A 1 368 ? -8.408 5.920 -14.927 1.00 96.38 368 ALA A O 1
ATOM 2668 N N . ILE A 1 369 ? -8.618 7.977 -14.054 1.00 97.75 369 ILE A N 1
ATOM 2669 C CA . ILE A 1 369 ? -7.461 7.844 -13.169 1.00 97.75 369 ILE A CA 1
ATOM 2670 C C . ILE A 1 369 ? -7.918 7.270 -11.837 1.00 97.75 369 ILE A C 1
ATOM 2672 O O . ILE A 1 369 ? -8.867 7.769 -11.226 1.00 97.75 369 ILE A O 1
ATOM 2676 N N . ARG A 1 370 ? -7.228 6.227 -11.387 1.00 97.81 370 ARG A N 1
ATOM 2677 C CA . ARG A 1 370 ? -7.366 5.676 -10.048 1.00 97.81 370 ARG A CA 1
ATOM 2678 C C . ARG A 1 370 ? -6.174 6.109 -9.213 1.00 97.81 370 ARG A C 1
ATOM 2680 O O . ARG A 1 370 ? -5.031 5.890 -9.604 1.00 97.81 370 ARG A O 1
ATOM 2687 N N . THR A 1 371 ? -6.459 6.694 -8.058 1.00 98.00 371 THR A N 1
ATOM 2688 C CA . THR A 1 371 ? -5.466 7.042 -7.043 1.00 98.00 371 THR A CA 1
ATOM 2689 C C . THR A 1 371 ? -5.662 6.134 -5.838 1.00 98.00 371 THR A C 1
ATOM 2691 O O . THR A 1 371 ? -6.757 6.076 -5.269 1.00 98.00 371 THR A O 1
ATOM 2694 N N . THR A 1 372 ? -4.598 5.439 -5.450 1.00 97.69 372 THR A N 1
ATOM 2695 C CA . THR A 1 372 ? -4.534 4.567 -4.273 1.00 97.69 372 THR A CA 1
ATOM 2696 C C . THR A 1 372 ? -3.609 5.197 -3.238 1.00 97.69 372 THR A C 1
ATOM 2698 O O . THR A 1 372 ? -2.575 5.752 -3.607 1.00 97.69 372 THR A O 1
ATOM 2701 N N . ALA A 1 373 ? -3.985 5.141 -1.962 1.00 97.25 373 ALA A N 1
ATOM 2702 C CA . ALA A 1 373 ? -3.167 5.597 -0.846 1.00 97.25 373 ALA A CA 1
ATOM 2703 C C . ALA A 1 373 ? -3.221 4.603 0.315 1.00 97.25 373 ALA A C 1
ATOM 2705 O O . ALA A 1 373 ? -4.299 4.090 0.638 1.00 97.25 373 ALA A O 1
ATOM 2706 N N . ASP A 1 374 ? -2.076 4.404 0.970 1.00 95.94 374 ASP A N 1
ATOM 2707 C CA . ASP A 1 374 ? -1.907 3.373 1.992 1.00 95.94 374 ASP A CA 1
ATOM 2708 C C . ASP A 1 374 ? -1.348 3.900 3.307 1.00 95.94 374 ASP A C 1
ATOM 2710 O O . ASP A 1 374 ? -0.562 4.853 3.356 1.00 95.94 374 ASP A O 1
ATOM 2714 N N . TRP A 1 375 ? -1.735 3.223 4.383 1.00 95.44 375 TRP A N 1
ATOM 2715 C CA . TRP A 1 375 ? -1.243 3.481 5.726 1.00 95.44 375 TRP A CA 1
ATOM 2716 C C . TRP A 1 375 ? -1.250 2.206 6.572 1.00 95.44 375 TRP A C 1
ATOM 2718 O O . TRP A 1 375 ? -2.244 1.484 6.598 1.00 95.44 375 TRP A O 1
ATOM 2728 N N . VAL A 1 376 ? -0.181 1.967 7.335 1.00 95.50 376 VAL A N 1
ATOM 2729 C CA . VAL A 1 376 ? -0.177 0.978 8.425 1.00 95.50 376 VAL A CA 1
ATOM 2730 C C . VAL A 1 376 ? -0.338 1.682 9.767 1.00 95.50 376 VAL A C 1
ATOM 2732 O O . VAL A 1 376 ? 0.464 2.535 10.151 1.00 95.50 376 VAL A O 1
ATOM 2735 N N . VAL A 1 377 ? -1.363 1.301 10.529 1.00 94.81 377 VAL A N 1
ATOM 2736 C CA . VAL A 1 377 ? -1.744 1.991 11.768 1.00 94.81 377 VAL A CA 1
ATOM 2737 C C . VAL A 1 377 ? -0.787 1.654 12.915 1.00 94.81 377 VAL A C 1
ATOM 2739 O O . VAL A 1 377 ? -1.060 0.807 13.760 1.00 94.81 377 VAL A O 1
ATOM 2742 N N . GLY A 1 378 ? 0.337 2.367 13.004 1.00 91.88 378 GLY A N 1
ATOM 2743 C CA . GLY A 1 378 ? 1.353 2.164 14.051 1.00 91.88 378 GLY A CA 1
ATOM 2744 C C . GLY A 1 378 ? 0.943 2.574 15.477 1.00 91.88 378 GLY A C 1
ATOM 2745 O O . GLY A 1 378 ? 1.708 2.374 16.415 1.00 91.88 378 GLY A O 1
ATOM 2746 N N . GLY A 1 379 ? -0.235 3.176 15.667 1.00 94.12 379 GLY A N 1
ATOM 2747 C CA . GLY A 1 379 ? -0.741 3.601 16.979 1.00 94.12 379 GLY A CA 1
ATOM 2748 C C . GLY A 1 379 ? -1.620 2.562 17.681 1.00 94.12 379 GLY A C 1
ATOM 2749 O O . GLY A 1 379 ? -1.786 1.441 17.209 1.00 94.12 379 GLY A O 1
ATOM 2750 N N . SER A 1 380 ? -2.211 2.954 18.811 1.00 96.88 380 SER A N 1
ATOM 2751 C CA . SER A 1 380 ? -3.211 2.178 19.548 1.00 96.88 380 SER A CA 1
ATOM 2752 C C . SER A 1 380 ? -4.593 2.832 19.486 1.00 96.88 380 SER A C 1
ATOM 2754 O O . SER A 1 380 ? -4.737 4.042 19.676 1.00 96.88 380 SER A O 1
ATOM 2756 N N . LEU A 1 381 ? -5.618 2.023 19.232 1.00 97.25 381 LEU A N 1
ATOM 2757 C CA . LEU A 1 381 ? -7.025 2.402 19.208 1.00 97.25 381 LEU A CA 1
ATOM 2758 C C . LEU A 1 381 ? -7.574 2.425 20.640 1.00 97.25 381 LEU A C 1
ATOM 2760 O O . LEU A 1 381 ? -7.696 1.394 21.303 1.00 97.25 381 LEU A O 1
ATOM 2764 N N . MET A 1 382 ? -7.945 3.608 21.125 1.00 95.75 382 MET A N 1
ATOM 2765 C CA . MET A 1 382 ? -8.444 3.792 22.488 1.00 95.75 382 MET A CA 1
ATOM 2766 C C . MET A 1 382 ? -9.943 3.487 22.559 1.00 95.75 382 MET A C 1
ATOM 2768 O O . MET A 1 382 ? -10.784 4.380 22.453 1.00 95.75 382 MET A O 1
ATOM 2772 N N . LEU A 1 383 ? -10.290 2.212 22.732 1.00 94.94 383 LEU A N 1
ATOM 2773 C CA . LEU A 1 383 ? -11.685 1.781 22.797 1.00 94.94 383 LEU A CA 1
ATOM 2774 C C . LEU A 1 383 ? -12.385 2.278 24.075 1.00 94.94 383 LEU A C 1
ATOM 2776 O O . LEU A 1 383 ? -11.938 1.971 25.183 1.00 94.94 383 LEU A O 1
ATOM 2780 N N . PRO A 1 384 ? -13.526 2.981 23.958 1.00 92.50 384 PRO A N 1
ATOM 2781 C CA . PRO A 1 384 ? -14.401 3.227 25.095 1.00 92.50 384 PRO A CA 1
ATOM 2782 C C . PRO A 1 384 ? -14.915 1.908 25.701 1.00 92.50 384 PRO A C 1
ATOM 2784 O O . PRO A 1 384 ? -15.128 0.940 24.961 1.00 92.50 384 PRO A O 1
ATOM 2787 N N . PRO A 1 385 ? -15.191 1.860 27.019 1.00 91.75 385 PRO A N 1
ATOM 2788 C CA . PRO A 1 385 ? -15.744 0.673 27.663 1.00 91.75 385 PRO A CA 1
ATOM 2789 C C . PRO A 1 385 ? -16.979 0.126 26.934 1.00 91.75 385 PRO A C 1
ATOM 2791 O O . PRO A 1 385 ? -17.923 0.860 26.647 1.00 91.75 385 PRO A O 1
ATOM 2794 N N . GLY A 1 386 ? -16.969 -1.175 26.638 1.00 90.12 386 GLY A N 1
ATOM 2795 C CA . GLY A 1 386 ? -18.076 -1.873 25.976 1.00 90.12 386 GLY A CA 1
ATOM 2796 C C . GLY A 1 386 ? -18.112 -1.761 24.448 1.00 90.12 386 GLY A C 1
ATOM 2797 O O . GLY A 1 386 ? -18.909 -2.464 23.826 1.00 90.12 386 GLY A O 1
ATOM 2798 N N . LYS A 1 387 ? -17.252 -0.949 23.818 1.00 94.56 387 LYS A N 1
ATOM 2799 C CA . LYS A 1 387 ? -17.164 -0.871 22.354 1.00 94.56 387 LYS A CA 1
ATOM 2800 C C . LYS A 1 387 ? -16.462 -2.111 21.786 1.00 94.56 387 LYS A C 1
ATOM 2802 O O . LYS A 1 387 ? -15.385 -2.472 22.243 1.00 94.56 387 LYS A O 1
ATOM 2807 N N . GLN A 1 388 ? -17.086 -2.751 20.795 1.00 93.88 388 GLN A N 1
ATOM 2808 C CA . GLN A 1 388 ? -16.628 -4.022 20.200 1.00 93.88 388 GLN A CA 1
ATOM 2809 C C . GLN A 1 388 ? -16.182 -3.902 18.741 1.00 93.88 388 GLN A C 1
ATOM 2811 O O . GLN A 1 388 ? -15.735 -4.883 18.155 1.00 93.88 388 GLN A O 1
ATOM 2816 N N . ASN A 1 389 ? -16.350 -2.724 18.141 1.00 96.25 389 ASN A N 1
ATOM 2817 C CA . ASN A 1 389 ? -16.010 -2.482 16.748 1.00 96.25 389 ASN A CA 1
ATOM 2818 C C . ASN A 1 389 ? -15.423 -1.082 16.590 1.00 96.25 389 ASN A C 1
ATOM 2820 O O . ASN A 1 389 ? -15.760 -0.181 17.363 1.00 96.25 389 ASN A O 1
ATOM 2824 N N . VAL A 1 390 ? -14.618 -0.897 15.553 1.00 97.00 390 VAL A N 1
ATOM 2825 C CA . VAL A 1 390 ? -14.111 0.403 15.110 1.00 97.00 390 VAL A CA 1
ATOM 2826 C C . VAL A 1 390 ? -14.657 0.687 13.724 1.00 97.00 390 VAL A C 1
ATOM 2828 O O . VAL A 1 390 ? -14.655 -0.179 12.850 1.00 97.00 390 VAL A O 1
ATOM 2831 N N . THR A 1 391 ? -15.144 1.905 13.539 1.00 97.38 391 THR A N 1
ATOM 2832 C CA . THR A 1 391 ? 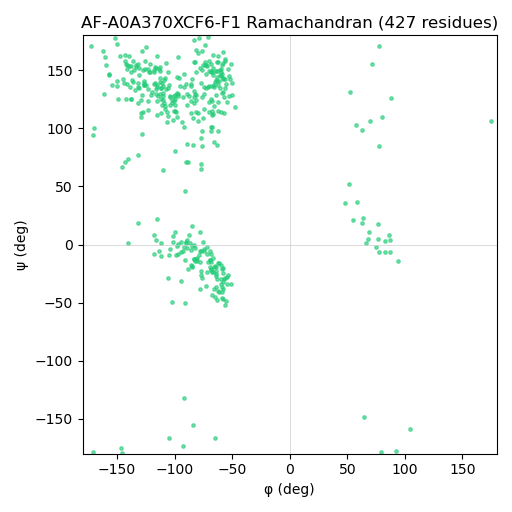-15.564 2.413 12.238 1.00 97.38 391 THR A CA 1
ATOM 2833 C C . THR A 1 391 ? -14.432 3.225 11.639 1.00 97.38 391 THR A C 1
ATOM 2835 O O . THR A 1 391 ? -13.948 4.161 12.281 1.00 97.38 391 THR A O 1
ATOM 2838 N N . VAL A 1 392 ? -14.084 2.922 10.393 1.00 97.94 392 VAL A N 1
ATOM 2839 C CA . VAL A 1 392 ? -13.202 3.750 9.571 1.00 97.94 392 VAL A CA 1
ATOM 2840 C C . VAL A 1 392 ? -14.026 4.349 8.441 1.00 97.94 392 VAL A C 1
ATOM 2842 O O . VAL A 1 392 ? -14.677 3.618 7.694 1.00 97.94 392 VAL A O 1
ATOM 2845 N N . ASN A 1 393 ? -14.002 5.675 8.320 1.00 98.19 393 ASN A N 1
ATOM 2846 C CA . ASN A 1 393 ? -14.570 6.373 7.168 1.00 98.19 393 ASN A CA 1
ATOM 2847 C C . ASN A 1 393 ? -13.430 6.968 6.348 1.00 98.19 393 ASN A C 1
ATOM 2849 O O . ASN A 1 393 ? -12.526 7.574 6.927 1.00 98.19 393 ASN A O 1
ATOM 2853 N N . ALA A 1 394 ? -13.504 6.832 5.030 1.00 98.31 394 ALA A N 1
ATOM 2854 C CA . ALA A 1 394 ? -12.602 7.487 4.094 1.00 98.31 394 ALA A CA 1
ATOM 2855 C C . ALA A 1 394 ? -13.419 8.263 3.057 1.00 98.31 394 ALA A C 1
ATOM 2857 O O . ALA A 1 394 ? -14.418 7.750 2.555 1.00 98.31 394 ALA A O 1
ATOM 2858 N N . SER A 1 395 ? -13.000 9.481 2.735 1.00 98.38 395 SER A N 1
ATOM 2859 C CA . SER A 1 395 ? -13.570 10.289 1.660 1.00 98.38 395 SER A CA 1
ATOM 2860 C C . SER A 1 395 ? -12.473 10.929 0.823 1.00 98.38 395 SER A C 1
ATOM 2862 O O . SER A 1 395 ? -11.375 11.211 1.314 1.00 98.38 395 SER A O 1
ATOM 2864 N N . VAL A 1 396 ? -12.782 11.147 -0.452 1.00 98.50 396 VAL A N 1
ATOM 2865 C CA . VAL A 1 396 ? -11.923 11.874 -1.385 1.00 98.50 396 VAL A CA 1
ATOM 2866 C C . VAL A 1 396 ? -12.759 12.941 -2.071 1.00 98.50 396 VAL A C 1
ATOM 2868 O O . VAL A 1 396 ? -13.795 12.641 -2.668 1.00 98.50 396 VAL A O 1
ATOM 2871 N N . THR A 1 397 ? -12.294 14.182 -1.971 1.00 98.50 397 THR A N 1
ATOM 2872 C CA . THR A 1 397 ? -12.829 15.327 -2.708 1.00 98.50 397 THR A CA 1
ATOM 2873 C C . THR A 1 397 ? -11.960 15.592 -3.937 1.00 98.50 397 THR A C 1
ATOM 2875 O O . THR A 1 397 ? -10.735 15.658 -3.823 1.00 98.50 397 THR A O 1
ATOM 2878 N N . ASP A 1 398 ? -12.578 15.727 -5.107 1.00 97.81 398 ASP A N 1
ATOM 2879 C CA . ASP A 1 398 ? -11.892 16.087 -6.351 1.00 97.81 398 ASP A CA 1
ATOM 2880 C C . ASP A 1 398 ? -11.686 17.609 -6.490 1.00 97.81 398 ASP A C 1
ATOM 2882 O O . ASP A 1 398 ? -12.135 18.410 -5.666 1.00 97.81 398 ASP A O 1
ATOM 2886 N N . ASN A 1 399 ? -11.003 18.036 -7.552 1.00 96.94 399 ASN A N 1
ATOM 2887 C CA . ASN A 1 399 ? -10.729 19.450 -7.814 1.00 96.94 399 ASN A CA 1
ATOM 2888 C C . ASN A 1 399 ? -11.969 20.280 -8.189 1.00 96.94 399 ASN A C 1
ATOM 2890 O O . ASN A 1 399 ? -11.881 21.510 -8.196 1.00 96.94 399 ASN A O 1
ATOM 2894 N N . ALA A 1 400 ? -13.101 19.648 -8.511 1.00 96.38 400 ALA A N 1
ATOM 2895 C CA . ALA A 1 400 ? -14.378 20.333 -8.701 1.00 96.38 400 ALA A CA 1
ATOM 2896 C C . ALA A 1 400 ? -15.136 20.527 -7.373 1.00 96.38 400 ALA A C 1
ATOM 2898 O O . ALA A 1 400 ? -16.158 21.214 -7.344 1.00 96.38 400 ALA A O 1
ATOM 2899 N N . GLY A 1 401 ? -14.616 19.980 -6.269 1.00 96.56 401 GLY A N 1
ATOM 2900 C CA . GLY A 1 401 ? -15.232 20.030 -4.947 1.00 96.56 401 GLY A CA 1
ATOM 2901 C C . GLY A 1 401 ? -16.241 18.907 -4.708 1.00 96.56 401 GLY A C 1
ATOM 2902 O O . GLY A 1 401 ? -16.926 18.927 -3.683 1.00 96.56 401 GLY A O 1
ATOM 2903 N N . HIS A 1 402 ? -16.333 17.930 -5.613 1.00 97.56 402 HIS A N 1
ATOM 2904 C CA . HIS A 1 402 ? -17.242 16.803 -5.470 1.00 97.56 402 HIS A CA 1
ATOM 2905 C C . HIS A 1 402 ? -16.619 15.695 -4.631 1.00 97.56 402 HIS A C 1
ATOM 2907 O O . HIS A 1 402 ? -15.422 15.429 -4.713 1.00 97.56 402 HIS A O 1
ATOM 2913 N N . THR A 1 403 ? -17.428 15.045 -3.797 1.00 98.12 403 THR A N 1
ATOM 2914 C CA . THR A 1 403 ? -16.936 14.077 -2.805 1.00 98.12 403 THR A CA 1
ATOM 2915 C C . THR A 1 403 ? -17.618 12.729 -2.953 1.00 98.12 403 THR A C 1
ATOM 2917 O O . THR A 1 403 ? -18.831 12.649 -3.156 1.00 98.12 403 THR A O 1
ATOM 2920 N N . GLY A 1 404 ? -16.816 11.674 -2.851 1.00 98.25 404 GLY A N 1
ATOM 2921 C CA . GLY A 1 404 ? -17.292 10.325 -2.584 1.00 98.25 404 GLY A CA 1
ATOM 2922 C C . GLY A 1 404 ? -16.661 9.777 -1.312 1.00 98.25 404 GLY A C 1
ATOM 2923 O O . GLY A 1 404 ? -15.571 10.200 -0.909 1.00 98.25 404 GLY A O 1
ATOM 2924 N N . SER A 1 405 ? -17.343 8.829 -0.678 1.00 98.12 405 SER A N 1
ATOM 2925 C CA . SER A 1 405 ? -16.898 8.240 0.575 1.00 98.12 405 SER A CA 1
ATOM 2926 C C . SER A 1 405 ? -17.195 6.750 0.666 1.00 98.12 405 SER A C 1
ATOM 2928 O O . SER A 1 405 ? -17.982 6.175 -0.084 1.00 98.12 405 SER A O 1
ATOM 2930 N N . THR A 1 406 ? -16.516 6.108 1.607 1.00 97.75 406 THR A N 1
ATOM 2931 C CA . THR A 1 406 ? -16.724 4.715 1.972 1.00 97.75 406 THR A CA 1
ATOM 2932 C C . THR A 1 406 ? -16.564 4.537 3.475 1.00 97.75 406 THR A C 1
ATOM 2934 O O . THR A 1 406 ? -15.930 5.345 4.165 1.00 97.75 406 THR A O 1
ATOM 2937 N N . LYS A 1 407 ? -17.152 3.462 3.993 1.00 96.56 407 LYS A N 1
ATOM 2938 C CA . LYS A 1 407 ? -17.183 3.152 5.418 1.00 96.56 407 LYS A CA 1
ATOM 2939 C C . LYS A 1 407 ? -17.032 1.657 5.627 1.00 96.56 407 LYS A C 1
ATOM 2941 O O . LYS A 1 407 ? -17.888 0.893 5.187 1.00 96.56 407 LYS A O 1
ATOM 2946 N N . ASN A 1 408 ? -16.041 1.282 6.427 1.00 96.62 408 ASN A N 1
ATOM 2947 C CA . ASN A 1 408 ? -15.871 -0.083 6.908 1.00 96.62 408 ASN A CA 1
ATOM 2948 C C . ASN A 1 408 ? -15.985 -0.137 8.436 1.00 96.62 408 ASN A C 1
ATOM 2950 O O . ASN A 1 408 ? -15.668 0.818 9.149 1.00 96.62 408 ASN A O 1
ATOM 2954 N N . ILE A 1 409 ? -16.483 -1.267 8.937 1.00 95.75 409 ILE A N 1
ATOM 2955 C CA . ILE A 1 409 ? -16.629 -1.547 10.367 1.00 95.75 409 ILE A CA 1
ATOM 2956 C C . ILE A 1 409 ? -15.868 -2.835 10.655 1.00 95.75 409 ILE A C 1
ATOM 2958 O O . ILE A 1 409 ? -16.171 -3.872 10.065 1.00 95.75 409 ILE A O 1
ATOM 2962 N N . PHE A 1 410 ? -14.918 -2.768 11.580 1.00 95.44 410 PHE A N 1
ATOM 2963 C CA . PHE A 1 410 ? -14.049 -3.885 11.936 1.00 95.44 410 PHE A CA 1
ATOM 2964 C C . PHE A 1 410 ? -14.299 -4.320 13.370 1.00 95.44 410 PHE A C 1
ATOM 2966 O O . PHE A 1 410 ? -14.425 -3.480 14.265 1.00 95.44 410 PHE A O 1
ATOM 2973 N N . SER A 1 411 ? -14.350 -5.631 13.595 1.00 95.69 411 SER A N 1
ATOM 2974 C CA . SER A 1 411 ? -14.369 -6.187 14.947 1.00 95.69 411 SER A CA 1
ATOM 2975 C C . SER A 1 411 ? -12.979 -6.142 15.576 1.00 95.69 411 SER A C 1
ATOM 2977 O O . SER A 1 411 ? -11.979 -5.919 14.900 1.00 95.69 411 SER A O 1
ATOM 2979 N N . ILE A 1 412 ? -12.909 -6.348 16.887 1.00 95.69 412 ILE A N 1
ATOM 2980 C CA . ILE A 1 412 ? -11.647 -6.324 17.630 1.00 95.69 412 ILE A CA 1
ATOM 2981 C C . ILE A 1 412 ? -11.063 -7.732 17.732 1.00 95.69 412 ILE A C 1
ATOM 2983 O O . ILE A 1 412 ? -11.750 -8.664 18.156 1.00 95.69 412 ILE A O 1
ATOM 2987 N N . SER A 1 413 ? -9.801 -7.881 17.330 1.00 94.88 413 SER A N 1
ATOM 2988 C CA . SER A 1 413 ? -9.060 -9.138 17.436 1.00 94.88 413 SER A CA 1
ATOM 2989 C C . SER A 1 413 ? -8.735 -9.452 18.898 1.00 94.88 413 SER A C 1
ATOM 2991 O O . SER A 1 413 ? -8.690 -8.576 19.764 1.00 94.88 413 SER A O 1
ATOM 2993 N N . LYS A 1 414 ? -8.478 -10.732 19.180 1.00 92.69 414 LYS A N 1
ATOM 2994 C CA . LYS A 1 414 ? -7.911 -11.164 20.467 1.00 92.69 414 LYS A CA 1
ATOM 2995 C C . LYS A 1 414 ? -6.437 -10.784 20.604 1.00 92.69 414 LYS A C 1
ATOM 2997 O O . LYS A 1 414 ? -5.947 -10.706 21.729 1.00 92.69 414 LYS A O 1
ATOM 3002 N N . SER A 1 415 ? -5.742 -10.585 19.486 1.00 93.75 415 SER A N 1
ATOM 3003 C CA . SER A 1 415 ? -4.365 -10.109 19.475 1.00 93.75 415 SER A CA 1
ATOM 3004 C C . SER A 1 415 ? -4.318 -8.645 19.886 1.00 93.75 415 SER A C 1
ATOM 3006 O O . SER A 1 415 ? -5.119 -7.822 19.441 1.00 93.75 415 SER A O 1
ATOM 3008 N N . VAL A 1 416 ? -3.361 -8.312 20.748 1.00 94.06 416 VAL A N 1
ATOM 3009 C CA . VAL A 1 416 ? -3.161 -6.933 21.197 1.00 94.06 416 VAL A CA 1
ATOM 3010 C C . VAL A 1 416 ? -2.442 -6.134 20.122 1.00 94.06 416 VAL A C 1
ATOM 3012 O O . VAL A 1 416 ? -2.800 -4.985 19.910 1.00 94.06 416 VAL A O 1
ATOM 3015 N N . SER A 1 417 ? -1.479 -6.727 19.417 1.00 95.38 417 SER A N 1
ATOM 3016 C CA . SER A 1 417 ? -0.717 -6.070 18.348 1.00 95.38 417 SER A CA 1
ATOM 3017 C C . SER A 1 417 ? -0.849 -6.823 17.027 1.00 95.38 417 SER A C 1
ATOM 3019 O O . SER A 1 417 ? -0.955 -8.050 17.049 1.00 95.38 417 SER A O 1
ATOM 3021 N N . GLY A 1 418 ? -0.802 -6.106 15.898 1.00 93.50 418 GLY A N 1
ATOM 3022 C CA . GLY A 1 418 ? -0.742 -6.725 14.569 1.00 93.50 418 GLY A CA 1
ATOM 3023 C C . GLY A 1 418 ? 0.474 -7.640 14.415 1.00 93.50 418 GLY A C 1
ATOM 3024 O O . GLY A 1 418 ? 0.309 -8.777 13.995 1.00 93.50 418 GLY A O 1
ATOM 3025 N N . GLN A 1 419 ? 1.633 -7.261 14.974 1.00 94.31 419 GLN A N 1
ATOM 3026 C CA . GLN A 1 419 ? 2.853 -8.084 14.971 1.00 94.31 419 GLN A CA 1
ATOM 3027 C C . GLN A 1 419 ? 2.671 -9.470 15.627 1.00 94.31 419 GLN A C 1
ATOM 3029 O O . GLN A 1 419 ? 3.447 -10.383 15.372 1.00 94.31 419 GLN A O 1
ATOM 3034 N N . GLN A 1 420 ? 1.644 -9.669 16.466 1.00 95.00 420 GLN A N 1
ATOM 3035 C CA . GLN A 1 420 ? 1.322 -10.984 17.046 1.00 95.00 420 GLN A CA 1
ATOM 3036 C C . GLN A 1 420 ? 0.602 -11.924 16.061 1.00 95.00 420 GLN A C 1
ATOM 3038 O O . GLN A 1 420 ? 0.315 -13.070 16.411 1.00 95.00 420 GLN A O 1
ATOM 3043 N N . LEU A 1 421 ? 0.245 -11.442 14.869 1.00 93.56 421 LEU A N 1
ATOM 3044 C CA . LEU A 1 421 ? -0.419 -12.209 13.814 1.00 93.56 421 LEU A CA 1
ATOM 3045 C C . LEU A 1 421 ? 0.580 -12.862 12.846 1.00 93.56 421 LEU A C 1
ATOM 3047 O O . LEU A 1 421 ? 0.188 -13.763 12.103 1.00 93.56 421 LEU A O 1
ATOM 3051 N N . THR A 1 422 ? 1.852 -12.464 12.890 1.00 94.62 422 THR A N 1
ATOM 3052 C CA . THR A 1 422 ? 2.951 -12.996 12.073 1.00 94.62 422 THR A CA 1
ATOM 3053 C C . THR A 1 422 ? 4.101 -13.489 12.960 1.00 94.62 422 THR A C 1
ATOM 3055 O O . THR A 1 422 ? 4.099 -13.304 14.179 1.00 94.62 422 THR A O 1
ATOM 3058 N N . LEU A 1 423 ? 5.080 -14.181 12.368 1.00 93.56 423 LEU A N 1
ATOM 3059 C CA . LEU A 1 423 ? 6.345 -14.492 13.035 1.00 93.56 423 LEU A CA 1
ATOM 3060 C C . LEU A 1 423 ? 7.369 -13.392 12.776 1.00 93.56 423 LEU A C 1
ATOM 3062 O O . LEU A 1 423 ? 7.544 -12.970 11.631 1.00 93.56 423 LEU A O 1
ATOM 3066 N N . ASP A 1 424 ? 8.108 -13.026 13.821 1.00 91.75 424 ASP A N 1
ATOM 3067 C CA . ASP A 1 424 ? 9.276 -12.166 13.680 1.00 91.75 424 ASP A CA 1
ATOM 3068 C C . ASP A 1 424 ? 10.323 -12.833 12.767 1.00 91.75 424 ASP A C 1
ATOM 3070 O O . ASP A 1 424 ? 10.631 -14.024 12.932 1.00 91.75 424 ASP A O 1
ATOM 3074 N N . PRO A 1 425 ? 10.907 -12.085 11.819 1.00 90.12 425 PRO A N 1
ATOM 3075 C CA . PRO A 1 425 ? 12.062 -12.545 11.072 1.00 90.12 425 PRO A CA 1
ATOM 3076 C C . PRO A 1 425 ? 13.251 -12.840 11.995 1.00 90.12 425 PRO A C 1
ATOM 3078 O O . PRO A 1 425 ? 13.422 -12.186 13.029 1.00 90.12 425 PRO A O 1
ATOM 3081 N N . PRO A 1 426 ? 14.108 -13.813 11.638 1.00 81.56 426 PRO A N 1
ATOM 3082 C CA . PRO A 1 426 ? 15.351 -14.021 12.363 1.00 81.56 426 PRO A CA 1
ATOM 3083 C C . PRO A 1 426 ? 16.217 -12.750 12.289 1.00 81.56 426 PRO A C 1
ATOM 3085 O O . PRO A 1 426 ? 16.207 -12.069 11.262 1.00 81.56 426 PRO A O 1
ATOM 3088 N N . PRO A 1 427 ? 16.987 -12.425 13.344 1.00 70.94 427 PRO A N 1
ATOM 3089 C CA . PRO A 1 427 ? 17.874 -11.268 13.319 1.00 70.94 427 PRO A CA 1
ATOM 3090 C C . PRO A 1 427 ? 18.844 -11.367 12.135 1.00 70.94 427 PRO A C 1
ATOM 3092 O O . PRO A 1 427 ? 19.411 -12.433 11.878 1.00 70.94 427 PRO A O 1
ATOM 3095 N N . SER A 1 428 ? 19.024 -10.262 11.411 1.00 58.12 428 SER A N 1
ATOM 3096 C CA . SER A 1 428 ? 20.015 -10.175 10.340 1.00 58.12 428 SER A CA 1
ATOM 3097 C C . SER A 1 428 ? 21.425 -10.316 10.929 1.00 58.12 428 SER A C 1
ATOM 3099 O O . SER A 1 428 ? 21.766 -9.652 11.908 1.00 58.12 428 SER A O 1
ATOM 3101 N N . ASN A 1 429 ? 22.220 -11.232 10.362 1.00 43.47 429 ASN A N 1
ATOM 3102 C CA . ASN A 1 429 ? 23.622 -11.455 10.742 1.00 43.47 429 ASN A CA 1
ATOM 3103 C C . ASN A 1 429 ? 24.561 -10.407 10.146 1.00 43.47 429 ASN A C 1
ATOM 3105 O O . ASN A 1 429 ? 24.339 -10.023 8.973 1.00 43.47 429 ASN A O 1
#

Secondary structure (DSSP, 8-state):
------------------------SS-----SSSHHHHHHHHHHHHS--TT--PPEEEEEESPTT-EEE--S-BTTB--S-S---EEEEEEE-SSSPPPB---B-EETTEETT--HHHHHTT---TT-TTEEEEESS-EE-TTS-EEPTT--GGGG--EEEEEB-SSS--EEEEEEE---B--TT--EEEEEEEEE-TT--EEEEEEEEEEE-SSSSGGGGS--GGG--S-------SSS-EEEEEES-SS-EE-----STT--TTSS---EEEEEEE-TT-------TT-B-TTSSBSSTTSPTT----GGGS-BTTB-----TTSTTEEEEESS-EE-TTS-EEPTT---GGG--EEEEEE-TTSPEEEEEEEE--SEE-PPTT--EEEEEEEEE-TTS-EEEEEEEEEEPS-SSGGGGSBPPPPP-

pLDDT: mean 88.31, std 16.94, range [24.84, 98.5]

Sequence (429 aa):
MSCKNTCRALLGLSLITLACSSAFAGDLPVDGVGRATLVRLLDDSQVQSANDLPPIVRIVSPLADSSIAGGTSTHKVGSFNGTNMAVNVEVVTRDNVPLVVREATEAPPVFGIRHVNDLLADKPNPDAPGLYVFFDQPLIMPDGTVMPAFSNFASAFNVSGSDDTPGPGRTTWFGWHVLESLPAGTQEVTMTVAFVDSAHRVAFDQVHLNVDRTKSSGQALTPAPQTFAGPASVIDDGQGPEVSMIAPRVPTSIAIGPTDSSLNATNGSLFFIQVSSLDRNRHGIAVSANGLTSAGAPLNAAIPAGLIFDPSVIPSAGHPGGPNRNFPGLTVTFDVPLRQPNGNIVPAGANLAGLFDVAGNEVDASGAIRTTADWVVGGSLMLPPGKQNVTVNASVTDNAGHTGSTKNIFSISKSVSGQQLTLDPPPSN

Organism: NCBI:txid1927960